Protein AF-0000000078568794 (afdb_homodimer)

Organism: NCBI:txid53326

InterPro domains:
  IPR009283 Apyrase [PF06079] (62-205)
  IPR009283 Apyrase [PTHR13023] (11-205)
  IPR036258 Apyrase superfamily [G3DSA:2.120.10.100] (25-208)
  IPR036258 Apyrase superfamily [SSF101887] (48-206)

Radius of gyration: 25.16 Å; Cα contacts (8 Å, |Δi|>4): 1116; chains: 2; bounding box: 59×83×69 Å

Secondary structure (DSSP, 8-state):
----------EEEEEE-B-----------SS----PPPP--B-EEE-TTS-EEEEEEEEEE-GGGGEETTEEEEEEEEEEEEE-TTSS-EEEEE-GGG-EEEEESEEETTB---B---EEETTEEEEEBTTT-EEEEEETTEEEEEEE-BSTTTT-SSB----EEEEETTEEEEE--SS-EE-TTS-EEE-GGGEEEEE-TT--EEEEE----TT--S--HHHHHHHTT-------/----------EEEEEE-B-----------SS----PPPP--B-EEE-TTS-EEEEEEEEEE-GGGGEETTEEEEEEEEEEEEE-TTSS-EEEEE-GGG-EEEEESEEETTB---B---EEETTEEEEEBTTT-EEEEEETTEEEEEEE-BSTTTT-SSB----EEEEETTEEEEE--SS-EE-TTS-EEE-GGGEEEEE-TT--EEEEE----TT--S--SHHHHHHTT-------

pLDDT: mean 72.93, std 26.64, range [18.77, 98.06]

Sequence (472 aa):
MIALRLYSTVIIVVGILCHTGYSAPAEKGKGKEKDKIIPRTIDKKVNIDGSKTYQLLAITDMDKSAKAGDKWRAVARPGELTIFPDGKRVEIKWEKYLDTNITSGFNYKGRGMELSDISEYDGRLLSPDDKTGMLYELRGEEAVPWIFLNSGPGNSTSGMKVEWLTIKDGFLYAGGHGCEYRNDKGDVVTEDPMWVKKISRKGVINLTIGQFIPGAACQTQASICEKFPMKTGMKFMIALRLYSTVIIVVGILCHTGYSAPAEKGKGKEKDKIIPRTIDKKVNIDGSKTYQLLAITDMDKSAKAGDKWRAVARPGELTIFPDGKRVEIKWEKYLDTNITSGFNYKGRGMELSDISEYDGRLLSPDDKTGMLYELRGEEAVPWIFLNSGPGNSTSGMKVEWLTIKDGFLYAGGHGCEYRNDKGDVVTEDPMWVKKISRKGVINLTIGQFIPGAACQTQASICEKFPMKTGMKF

Nearest PDB structures (foldseek):
  1s1d-assembly2_B  TM=9.513E-01  e=9.099E-18  Homo sapiens
  2h2u-assembly1_A  TM=9.518E-01  e=2.151E-17  Homo sapiens
  1s1d-assembly2_B  TM=9.511E-01  e=6.595E-18  Homo sapiens
  2h2u-assembly1_A  TM=9.516E-01  e=1.564E-17  Homo sapiens

Foldseek 3Di:
DPPPPPPQPKDKAKDFAQDQPPDDPPPDDPDPPPLDQDDRHWDWDQDPQRKIKTKMKIKIQRWLVQDDPLKGWIKMWIWMWIAGPVRPDIDIGIPVVPIAIAIDNDFDPNDWDRWQYWDQISSFIWTAIQWAQFIFTDDGNYTHTDDHACFAPRPDPGGHRWNDWDDDPQWIKTAAQLAFDADPVRDGPGGRRQWMWTAHPNGDTDIDRPPPPDPPHRPDPVVVCVVRVPPPPPPD/DPPPPPPQPKDKAKDFAQDQPPDDPPPDDPDPPPPDQDDRHWDWDQDPQRKIKTKMKIKIQRWLVQDDPLKGWIKMWIWMWIAGPVRPDIDIGTPVVPIAIAIDNDFDPNDWDRWQYWDQISSFIWTAIQWAQFIFTDDGNYTHTDDHACFAPRPDPGGHRWNDWDDDPQWIKTAAQLAFDADPVRDGPGGRRQWMWTAHPNGDTDIDRPPPPDPCGRPPPVVVCVVRVPPPPPPD

Solvent-accessible surface area (backbone atoms only — not comparable to full-atom values): 25551 Å² total; per-residue (Å²): 134,83,78,78,71,79,70,76,72,60,47,73,32,74,25,72,43,36,71,48,75,81,65,66,86,67,83,70,70,92,62,84,68,74,88,64,72,44,69,78,40,76,44,72,45,77,43,95,85,56,23,36,36,31,39,32,35,30,35,26,16,40,53,87,68,8,62,52,90,64,29,12,29,25,46,32,32,42,30,35,37,34,41,35,73,86,70,78,49,76,48,76,49,72,40,77,88,53,59,37,62,29,34,35,39,53,25,32,53,85,34,22,40,26,35,40,35,60,44,72,54,60,54,34,45,34,31,31,18,36,53,47,9,35,32,21,36,59,54,86,53,33,35,25,49,62,47,50,40,40,19,39,96,50,79,30,72,45,30,20,49,33,49,42,72,48,70,56,96,82,26,41,34,40,26,32,71,47,43,66,39,57,46,96,87,63,48,78,72,45,59,37,33,26,33,29,39,41,28,41,90,84,62,45,74,41,84,41,74,51,73,59,57,89,84,58,56,75,66,54,82,64,48,56,36,65,80,46,65,47,84,55,79,71,72,125,135,84,77,78,73,80,70,76,72,63,46,73,31,74,25,74,44,35,70,48,76,80,66,66,86,66,84,69,70,92,64,83,70,74,89,63,73,43,70,81,40,76,44,70,44,78,44,96,85,56,24,37,36,30,38,30,32,31,34,26,16,41,55,85,68,7,62,53,88,63,29,13,28,24,45,32,35,40,30,34,38,34,43,35,73,84,70,78,50,74,46,76,48,72,39,76,90,53,61,38,61,28,34,34,38,52,24,32,54,85,33,22,39,26,32,41,33,61,45,69,53,62,55,33,44,33,31,31,19,34,54,46,11,34,32,20,37,58,52,85,52,34,36,25,49,64,47,52,39,40,20,37,95,50,79,29,70,45,31,21,49,33,48,42,70,48,68,55,97,81,24,40,34,38,28,32,71,47,42,66,40,58,47,98,87,64,47,77,74,44,60,37,34,27,33,29,39,42,27,42,92,84,62,46,73,41,84,41,74,51,74,61,58,88,85,60,55,78,65,60,78,65,47,54,37,66,78,46,67,45,83,55,78,72,73,127

Structure (mmCIF, N/CA/C/O backbone):
data_AF-0000000078568794-model_v1
#
loop_
_entity.id
_entity.type
_entity.pdbx_description
1 polymer Apyrase
#
loop_
_atom_site.group_PDB
_atom_site.id
_atom_site.type_symbol
_atom_site.label_atom_id
_atom_site.label_alt_id
_atom_site.label_comp_id
_atom_site.label_asym_id
_atom_site.label_entity_id
_atom_site.label_seq_id
_atom_site.pdbx_PDB_ins_code
_atom_site.Cartn_x
_atom_site.Cartn_y
_atom_site.Cartn_z
_atom_site.occupancy
_atom_site.B_iso_or_equiv
_atom_site.auth_seq_id
_atom_site.auth_comp_id
_atom_site.auth_asym_id
_atom_site.auth_atom_id
_atom_site.pdbx_PDB_model_num
ATOM 1 N N . MET A 1 1 ? 20.078 7.211 41.719 1 20.97 1 MET A N 1
ATOM 2 C CA . MET A 1 1 ? 20.094 6.438 40.5 1 20.97 1 MET A CA 1
ATOM 3 C C . MET A 1 1 ? 19.078 6.984 39.5 1 20.97 1 MET A C 1
ATOM 5 O O . MET A 1 1 ? 17.875 6.992 39.781 1 20.97 1 MET A O 1
ATOM 9 N N . ILE A 1 2 ? 19.312 8.102 38.75 1 22.95 2 ILE A N 1
ATOM 10 C CA . ILE A 1 2 ? 18.453 8.938 37.938 1 22.95 2 ILE A CA 1
ATOM 11 C C . ILE A 1 2 ? 18 8.141 36.688 1 22.95 2 ILE A C 1
ATOM 13 O O . ILE A 1 2 ? 18.828 7.691 35.906 1 22.95 2 ILE A O 1
ATOM 17 N N . ALA A 1 3 ? 16.938 7.324 36.812 1 22.44 3 ALA A N 1
ATOM 18 C CA . ALA A 1 3 ? 16.359 6.516 35.75 1 22.44 3 ALA A CA 1
ATOM 19 C C . ALA A 1 3 ? 16.125 7.359 34.5 1 22.44 3 ALA A C 1
ATOM 21 O O . ALA A 1 3 ? 15.398 8.359 34.531 1 22.44 3 ALA A O 1
ATOM 22 N N . LEU A 1 4 ? 17.047 7.543 33.656 1 22.31 4 LEU A N 1
ATOM 23 C CA . LEU A 1 4 ? 16.984 8.172 32.344 1 22.31 4 LEU A CA 1
ATOM 24 C C . LEU A 1 4 ? 15.812 7.613 31.547 1 22.31 4 LEU A C 1
ATOM 26 O O . LEU A 1 4 ? 15.789 6.422 31.219 1 22.31 4 LEU A O 1
ATOM 30 N N . ARG A 1 5 ? 14.578 8.039 31.812 1 24.09 5 ARG A N 1
ATOM 31 C CA . ARG A 1 5 ? 13.367 7.797 31.047 1 24.09 5 ARG A CA 1
ATOM 32 C C . ARG A 1 5 ? 13.609 8.008 29.562 1 24.09 5 ARG A C 1
ATOM 34 O O . ARG A 1 5 ? 14.109 9.055 29.141 1 24.09 5 ARG A O 1
ATOM 41 N N . LEU A 1 6 ? 14.016 7.074 28.859 1 27.11 6 LEU A N 1
ATOM 42 C CA . LEU A 1 6 ? 14.086 7.043 27.391 1 27.11 6 LEU A CA 1
ATOM 43 C C . LEU A 1 6 ? 12.883 7.734 26.781 1 27.11 6 LEU A C 1
ATOM 45 O O . LEU A 1 6 ? 11.742 7.32 27 1 27.11 6 LEU A O 1
ATOM 49 N N . TYR A 1 7 ? 12.781 9.016 26.734 1 26.94 7 TYR A N 1
ATOM 50 C CA . TYR A 1 7 ? 11.781 9.898 26.141 1 26.94 7 TYR A CA 1
ATOM 51 C C . TYR A 1 7 ? 11.547 9.531 24.672 1 26.94 7 TYR A C 1
ATOM 53 O O . TYR A 1 7 ? 12.484 9.492 23.875 1 26.94 7 TYR A O 1
ATOM 61 N N . SER A 1 8 ? 10.656 8.625 24.484 1 33.84 8 SER A N 1
ATOM 62 C CA . SER A 1 8 ? 10.156 8.43 23.125 1 33.84 8 SER A CA 1
ATOM 63 C C . SER A 1 8 ? 9.906 9.766 22.422 1 33.84 8 SER A C 1
ATOM 65 O O . SER A 1 8 ? 9.297 10.672 23.016 1 33.84 8 SER A O 1
ATOM 67 N N . THR A 1 9 ? 10.844 10.289 21.781 1 33.75 9 THR A N 1
ATOM 68 C CA . THR A 1 9 ? 10.766 11.539 21.031 1 33.75 9 THR A CA 1
ATOM 69 C C . THR A 1 9 ? 9.555 11.547 20.109 1 33.75 9 THR A C 1
ATOM 71 O O . THR A 1 9 ? 9.438 10.703 19.219 1 33.75 9 THR A O 1
ATOM 74 N N . VAL A 1 10 ? 8.375 11.852 20.672 1 39.84 10 VAL A N 1
ATOM 75 C CA . VAL A 1 10 ? 7.203 12.125 19.844 1 39.84 10 VAL A CA 1
ATOM 76 C C . VAL A 1 10 ? 7.473 13.328 18.953 1 39.84 10 VAL A C 1
ATOM 78 O O . VAL A 1 10 ? 7.875 14.391 19.422 1 39.84 10 VAL A O 1
ATOM 81 N N . ILE A 1 11 ? 7.621 13.102 17.688 1 42.53 11 ILE A N 1
ATOM 82 C CA . ILE A 1 11 ? 7.68 14.203 16.734 1 42.53 11 ILE A CA 1
ATOM 83 C C . ILE A 1 11 ? 6.266 14.672 16.391 1 42.53 11 ILE A C 1
ATOM 85 O O . ILE A 1 11 ? 5.363 13.852 16.219 1 42.53 11 ILE A O 1
ATOM 89 N N . ILE A 1 12 ? 6.016 15.93 16.609 1 40.12 12 ILE A N 1
ATOM 90 C CA . ILE A 1 12 ? 4.738 16.547 16.25 1 40.12 12 ILE A CA 1
ATOM 91 C C . ILE A 1 12 ? 4.879 17.281 14.93 1 40.12 12 ILE A C 1
ATOM 93 O O . ILE A 1 12 ? 5.82 18.062 14.742 1 40.12 12 ILE A O 1
ATOM 97 N N . VAL A 1 13 ? 4.145 16.859 14.031 1 46.62 13 VAL A N 1
ATOM 98 C CA . VAL A 1 13 ? 4.027 17.578 12.766 1 46.62 13 VAL A CA 1
ATOM 99 C C . VAL A 1 13 ? 2.764 18.438 12.773 1 46.62 13 VAL A C 1
ATOM 101 O O . VAL A 1 13 ? 1.689 17.969 13.156 1 46.62 13 VAL A O 1
ATOM 104 N N . VAL A 1 14 ? 2.957 19.641 12.609 1 42.91 14 VAL A N 1
ATOM 105 C CA . VAL A 1 14 ? 1.832 20.578 12.633 1 42.91 14 VAL A CA 1
ATOM 106 C C . VAL A 1 14 ? 1.507 21.016 11.203 1 42.91 14 VAL A C 1
ATOM 108 O O . VAL A 1 14 ? 2.412 21.312 10.414 1 42.91 14 VAL A O 1
ATOM 111 N N . GLY A 1 15 ? 0.215 20.797 10.812 1 37.62 15 GLY A N 1
ATOM 112 C CA . GLY A 1 15 ? -0.27 21.312 9.539 1 37.62 15 GLY A CA 1
ATOM 113 C C . GLY A 1 15 ? -1.361 22.359 9.703 1 37.62 15 GLY A C 1
ATOM 114 O O . GLY A 1 15 ? -2.146 22.297 10.648 1 37.62 15 GLY A O 1
ATOM 115 N N . ILE A 1 16 ? -1.329 23.391 8.961 1 35.94 16 ILE A N 1
ATOM 116 C CA . ILE A 1 16 ? -2.412 24.359 8.859 1 35.94 16 ILE A CA 1
ATOM 117 C C . ILE A 1 16 ? -3.557 23.766 8.031 1 35.94 16 ILE A C 1
ATOM 119 O O . ILE A 1 16 ? -3.34 23.266 6.93 1 35.94 16 ILE A O 1
ATOM 123 N N . LEU A 1 17 ? -4.688 23.516 8.742 1 33.91 17 LEU A N 1
ATOM 124 C CA . LEU A 1 17 ? -5.848 22.922 8.078 1 33.91 17 LEU A CA 1
ATOM 125 C C . LEU A 1 17 ? -6.559 23.969 7.219 1 33.91 17 LEU A C 1
ATOM 127 O O . LEU A 1 17 ? -6.723 25.125 7.637 1 33.91 17 LEU A O 1
ATOM 131 N N . CYS A 1 18 ? -6.703 23.641 6.004 1 32.19 18 CYS A N 1
ATOM 132 C CA . CYS A 1 18 ? -7.578 24.391 5.113 1 32.19 18 CYS A CA 1
ATOM 133 C C . CYS A 1 18 ? -8.953 23.734 5.02 1 32.19 18 CYS A C 1
ATOM 135 O O . CYS A 1 18 ? -9.07 22.516 5.117 1 32.19 18 CYS A O 1
ATOM 137 N N . HIS A 1 19 ? -9.977 24.172 5.602 1 27.8 19 HIS A N 1
ATOM 138 C CA . HIS A 1 19 ? -11.32 23.609 5.672 1 27.8 19 HIS A CA 1
ATOM 139 C C . HIS A 1 19 ? -11.742 23.016 4.328 1 27.8 19 HIS A C 1
ATOM 141 O O . HIS A 1 19 ? -11.773 23.719 3.318 1 27.8 19 HIS A O 1
ATOM 147 N N . THR A 1 20 ? -11.375 21.922 4.07 1 28.53 20 THR A N 1
ATOM 148 C CA . THR A 1 20 ? -12.102 21.344 2.938 1 28.53 20 THR A CA 1
ATOM 149 C C . THR A 1 20 ? -13.32 20.562 3.414 1 28.53 20 THR A C 1
ATOM 151 O O . THR A 1 20 ? -13.281 19.922 4.469 1 28.53 20 THR A O 1
ATOM 154 N N . GLY A 1 21 ? -14.547 21 3.18 1 24.69 21 GLY A N 1
ATOM 155 C CA . GLY A 1 21 ? -15.727 20.156 3.318 1 24.69 21 GLY A CA 1
ATOM 156 C C . GLY A 1 21 ? -15.508 18.75 2.807 1 24.69 21 GLY A C 1
ATOM 157 O O . GLY A 1 21 ? -14.906 18.547 1.749 1 24.69 21 GLY A O 1
ATOM 158 N N . TYR A 1 22 ? -15.461 17.844 3.727 1 25.66 22 TYR A N 1
ATOM 159 C CA . TYR A 1 22 ? -15.398 16.422 3.432 1 25.66 22 TYR A CA 1
ATOM 160 C C . TYR A 1 22 ? -16.484 16.016 2.447 1 25.66 22 TYR A C 1
ATOM 162 O O . TYR A 1 22 ? -17.656 15.914 2.82 1 25.66 22 TYR A O 1
ATOM 170 N N . SER A 1 23 ? -16.672 16.578 1.307 1 24.84 23 SER A N 1
ATOM 171 C CA . SER A 1 23 ? -17.719 16 0.481 1 24.84 23 SER A CA 1
ATOM 172 C C . SER A 1 23 ? -17.359 14.602 0.011 1 24.84 23 SER A C 1
ATOM 174 O O . SER A 1 23 ? -16.203 14.328 -0.307 1 24.84 23 SER A O 1
ATOM 176 N N . ALA A 1 24 ? -18.109 13.711 0.415 1 25.92 24 ALA A N 1
ATOM 177 C CA . ALA A 1 24 ? -18.078 12.367 -0.16 1 25.92 24 ALA A CA 1
ATOM 178 C C . ALA A 1 24 ? -17.844 12.422 -1.667 1 25.92 24 ALA A C 1
ATOM 180 O O . ALA A 1 24 ? -18.219 13.398 -2.324 1 25.92 24 ALA A O 1
ATOM 181 N N . PRO A 1 25 ? -17.062 11.508 -2.184 1 27.16 25 PRO A N 1
ATOM 182 C CA . PRO A 1 25 ? -17 11.508 -3.646 1 27.16 25 PRO A CA 1
ATOM 183 C C . PRO A 1 25 ? -18.375 11.539 -4.293 1 27.16 25 PRO A C 1
ATOM 185 O O . PRO A 1 25 ? -19.219 10.688 -4 1 27.16 25 PRO A O 1
ATOM 188 N N . ALA A 1 26 ? -18.953 12.688 -4.535 1 27.53 26 ALA A N 1
ATOM 189 C CA . ALA A 1 26 ? -20.234 12.781 -5.238 1 27.53 26 ALA A CA 1
ATOM 190 C C . ALA A 1 26 ? -20.203 11.961 -6.523 1 27.53 26 ALA A C 1
ATOM 192 O O . ALA A 1 26 ? -19.203 11.922 -7.227 1 27.53 26 ALA A O 1
ATOM 193 N N . GLU A 1 27 ? -21.016 10.914 -6.562 1 28.31 27 GLU A N 1
ATOM 194 C CA . GLU A 1 27 ? -21.344 10.32 -7.859 1 28.31 27 GLU A CA 1
ATOM 195 C C . GLU A 1 27 ? -21.531 11.391 -8.922 1 28.31 27 GLU A C 1
ATOM 197 O O . GLU A 1 27 ? -22.609 11.977 -9.039 1 28.31 27 GLU A O 1
ATOM 202 N N . LYS A 1 28 ? -20.672 12.367 -9.148 1 31.66 28 LYS A N 1
ATOM 203 C CA . LYS A 1 28 ? -21.141 13.367 -10.117 1 31.66 28 LYS A CA 1
ATOM 204 C C . LYS A 1 28 ? -21.484 12.711 -11.453 1 31.66 28 LYS A C 1
ATOM 206 O O . LYS A 1 28 ? -20.906 11.68 -11.812 1 31.66 28 LYS A O 1
ATOM 211 N N . GLY A 1 29 ? -22.641 13.148 -12.094 1 29.86 29 GLY A N 1
ATOM 212 C CA . GLY A 1 29 ? -23.172 12.977 -13.438 1 29.86 29 GLY A CA 1
ATOM 213 C C . GLY A 1 29 ? -22.094 12.945 -14.508 1 29.86 29 GLY A C 1
ATOM 214 O O . GLY A 1 29 ? -20.953 13.344 -14.266 1 29.86 29 GLY A O 1
ATOM 215 N N . LYS A 1 30 ? -22.375 12.469 -15.773 1 35.09 30 LYS A N 1
ATOM 216 C CA . LYS A 1 30 ? -21.703 12.297 -17.047 1 35.09 30 LYS A CA 1
ATOM 217 C C . LYS A 1 30 ? -20.891 13.531 -17.422 1 35.09 30 LYS A C 1
ATOM 219 O O . LYS A 1 30 ? -20.422 13.664 -18.547 1 35.09 30 LYS A O 1
ATOM 224 N N . GLY A 1 31 ? -21.156 14.727 -16.812 1 30.42 31 GLY A N 1
ATOM 225 C CA . GLY A 1 31 ? -20.469 15.852 -17.422 1 30.42 31 GLY A CA 1
ATOM 226 C C . GLY A 1 31 ? -18.969 15.828 -17.203 1 30.42 31 GLY A C 1
ATOM 227 O O . GLY A 1 31 ? -18.469 15.125 -16.312 1 30.42 31 GLY A O 1
ATOM 228 N N . LYS A 1 32 ? -18.094 16.391 -18.141 1 34.62 32 LYS A N 1
ATOM 229 C CA . LYS A 1 32 ? -16.656 16.672 -18.172 1 34.62 32 LYS A CA 1
ATOM 230 C C . LYS A 1 32 ? -16.156 17.188 -16.828 1 34.62 32 LYS A C 1
ATOM 232 O O . LYS A 1 32 ? -16.344 18.375 -16.516 1 34.62 32 LYS A O 1
ATOM 237 N N . GLU A 1 33 ? -16.594 16.75 -15.82 1 37.38 33 GLU A N 1
ATOM 238 C CA . GLU A 1 33 ? -16.094 17.297 -14.562 1 37.38 33 GLU A CA 1
ATOM 239 C C . GLU A 1 33 ? -14.625 17.688 -14.68 1 37.38 33 GLU A C 1
ATOM 241 O O . GLU A 1 33 ? -13.781 16.859 -15.031 1 37.38 33 GLU A O 1
ATOM 246 N N . LYS A 1 34 ? -14.297 18.812 -14.977 1 41.34 34 LYS A N 1
ATOM 247 C CA . LYS A 1 34 ? -13.008 19.5 -14.992 1 41.34 34 LYS A CA 1
ATOM 248 C C . LYS A 1 34 ? -12.109 19 -13.859 1 41.34 34 LYS A C 1
ATOM 250 O O . LYS A 1 34 ? -12.547 18.906 -12.711 1 41.34 34 LYS A O 1
ATOM 255 N N . ASP A 1 35 ? -11.258 18.047 -14.203 1 50.84 35 ASP A N 1
ATOM 256 C CA . ASP A 1 35 ? -10.016 17.562 -13.602 1 50.84 35 ASP A CA 1
ATOM 257 C C . ASP A 1 35 ? -9.336 18.672 -12.797 1 50.84 35 ASP A C 1
ATOM 259 O O . ASP A 1 35 ? -8.109 18.766 -12.781 1 50.84 35 ASP A O 1
ATOM 263 N N . LYS A 1 36 ? -10.156 19.641 -12.273 1 57.75 36 LYS A N 1
ATOM 264 C CA . LYS A 1 36 ? -9.398 20.688 -11.578 1 57.75 36 LYS A CA 1
ATOM 265 C C . LYS A 1 36 ? -9.109 20.281 -10.133 1 57.75 36 LYS A C 1
ATOM 267 O O . LYS A 1 36 ? -9.992 19.766 -9.438 1 57.75 36 LYS A O 1
ATOM 272 N N . ILE A 1 37 ? -7.938 20.328 -9.734 1 60.44 37 ILE A N 1
ATOM 273 C CA . ILE A 1 37 ? -7.484 20.125 -8.359 1 60.44 37 ILE A CA 1
ATOM 274 C C . ILE A 1 37 ? -8.227 21.094 -7.434 1 60.44 37 ILE A C 1
ATOM 276 O O . ILE A 1 37 ? -8.391 22.266 -7.758 1 60.44 37 ILE A O 1
ATOM 280 N N . ILE A 1 38 ? -8.914 20.562 -6.441 1 63.25 38 ILE A N 1
ATOM 281 C CA . ILE A 1 38 ? -9.492 21.406 -5.398 1 63.25 38 ILE A CA 1
ATOM 282 C C . ILE A 1 38 ? -8.383 22.172 -4.684 1 63.25 38 ILE A C 1
ATOM 284 O O . ILE A 1 38 ? -7.461 21.562 -4.125 1 63.25 38 ILE A O 1
ATOM 288 N N . PRO A 1 39 ? -8.469 23.422 -4.809 1 57.62 39 PRO A N 1
ATOM 289 C CA . PRO A 1 39 ? -7.387 24.188 -4.191 1 57.62 39 PRO A CA 1
ATOM 290 C C . PRO A 1 39 ? -7.398 24.109 -2.666 1 57.62 39 PRO A C 1
ATOM 292 O O . PRO A 1 39 ? -8.445 23.844 -2.066 1 57.62 39 PRO A O 1
ATOM 295 N N . ARG A 1 40 ? -6.281 24.281 -2.062 1 62.59 40 ARG A N 1
ATOM 296 C CA . ARG A 1 40 ? -6.137 24.422 -0.615 1 62.59 40 ARG A CA 1
ATOM 297 C C . ARG A 1 40 ? -6.816 25.688 -0.109 1 62.59 40 ARG A C 1
ATOM 299 O O . ARG A 1 40 ? -6.668 26.75 -0.705 1 62.59 40 ARG A O 1
ATOM 306 N N . THR A 1 41 ? -7.895 25.562 0.752 1 56.38 41 THR A N 1
ATOM 307 C CA . THR A 1 41 ? -8.453 26.766 1.359 1 56.38 41 THR A CA 1
ATOM 308 C C . THR A 1 41 ? -7.922 26.938 2.779 1 56.38 41 THR A C 1
ATOM 310 O O . THR A 1 41 ? -8.062 26.047 3.619 1 56.38 41 THR A O 1
ATOM 313 N N . ILE A 1 42 ? -7.066 28.031 2.893 1 60.31 42 ILE A N 1
ATOM 314 C CA . ILE A 1 42 ? -6.566 28.344 4.223 1 60.31 42 ILE A CA 1
ATOM 315 C C . ILE A 1 42 ? -7.668 29.016 5.039 1 60.31 42 ILE A C 1
ATOM 317 O O . ILE A 1 42 ? -8.242 30.016 4.609 1 60.31 42 ILE A O 1
ATOM 321 N N . ASP A 1 43 ? -8.055 28.328 6.102 1 61.53 43 ASP A N 1
ATOM 322 C CA . ASP A 1 43 ? -8.977 28.969 7.035 1 61.53 43 ASP A CA 1
ATOM 323 C C . ASP A 1 43 ? -8.258 30.031 7.863 1 61.53 43 ASP A C 1
ATOM 325 O O . ASP A 1 43 ? -7.406 29.703 8.695 1 61.53 43 ASP A O 1
ATOM 329 N N . LYS A 1 44 ? -8.516 31.328 7.449 1 75.62 44 LYS A N 1
ATOM 330 C CA . LYS A 1 44 ? -7.859 32.469 8.094 1 75.62 44 LYS A CA 1
ATOM 331 C C . LYS A 1 44 ? -8.883 33.5 8.555 1 75.62 44 LYS A C 1
ATOM 333 O O . LYS A 1 44 ? -9.852 33.781 7.844 1 75.62 44 LYS A O 1
ATOM 338 N N . LYS A 1 45 ? -8.75 33.906 9.844 1 84.94 45 LYS A N 1
ATOM 339 C CA . LYS A 1 45 ? -9.539 35 10.398 1 84.94 45 LYS A CA 1
ATOM 340 C C . LYS A 1 45 ? -8.656 36.219 10.711 1 84.94 45 LYS A C 1
ATOM 342 O O . LYS A 1 45 ? -7.555 36.062 11.234 1 84.94 45 LYS A O 1
ATOM 347 N N . VAL A 1 46 ? -9.133 37.375 10.266 1 90.25 46 VAL A N 1
ATOM 348 C CA . VAL A 1 46 ? -8.461 38.594 10.625 1 90.25 46 VAL A CA 1
ATOM 349 C C . VAL A 1 46 ? -9.141 39.219 11.844 1 90.25 46 VAL A C 1
ATOM 351 O O . VAL A 1 46 ? -10.336 39.5 11.82 1 90.25 46 VAL A O 1
ATOM 354 N N . ASN A 1 47 ? -8.32 39.438 12.789 1 93 47 ASN A N 1
ATOM 355 C CA . ASN A 1 47 ? -8.852 39.938 14.055 1 93 47 ASN A CA 1
ATOM 356 C C . ASN A 1 47 ? -8.883 41.469 14.07 1 93 47 ASN A C 1
ATOM 358 O O . ASN A 1 47 ? -8.273 42.094 13.219 1 93 47 ASN A O 1
ATOM 362 N N . ILE A 1 48 ? -9.578 42 15.055 1 93.19 48 ILE A N 1
ATOM 363 C CA . ILE A 1 48 ? -9.812 43.438 15.188 1 93.19 48 ILE A CA 1
ATOM 364 C C . ILE A 1 48 ? -8.469 44.156 15.328 1 93.19 48 ILE A C 1
ATOM 366 O O . ILE A 1 48 ? -8.289 45.25 14.789 1 93.19 48 ILE A O 1
ATOM 370 N N . ASP A 1 49 ? -7.539 43.5 15.977 1 93.25 49 ASP A N 1
ATOM 371 C CA . ASP A 1 49 ? -6.246 44.125 16.234 1 93.25 49 ASP A CA 1
ATOM 372 C C . ASP A 1 49 ? -5.305 43.969 15.047 1 93.25 49 ASP A C 1
ATOM 374 O O . ASP A 1 49 ? -4.129 44.312 15.117 1 93.25 49 ASP A O 1
ATOM 378 N N . GLY A 1 50 ? -5.805 43.344 14.031 1 93.19 50 GLY A N 1
ATOM 379 C CA . GLY A 1 50 ? -4.992 43.188 12.836 1 93.19 50 GLY A CA 1
ATOM 380 C C . GLY A 1 50 ? -4.293 41.812 12.789 1 93.19 50 GLY A C 1
ATOM 381 O O . GLY A 1 50 ? -3.688 41.469 11.781 1 93.19 50 GLY A O 1
ATOM 382 N N . SER A 1 51 ? -4.316 41.125 13.891 1 91.25 51 SER A N 1
ATOM 383 C CA . SER A 1 51 ? -3.707 39.812 13.891 1 91.25 51 SER A CA 1
ATOM 384 C C . SER A 1 51 ? -4.504 38.812 13.031 1 91.25 51 SER A C 1
ATOM 386 O O . SER A 1 51 ? -5.68 39.062 12.742 1 91.25 51 SER A O 1
ATOM 388 N N . LYS A 1 52 ? -3.777 37.781 12.516 1 87.81 52 LYS A N 1
ATOM 389 C CA . LYS A 1 52 ? -4.387 36.719 11.711 1 87.81 52 LYS A CA 1
ATOM 390 C C . LYS A 1 52 ? -4.375 35.406 12.453 1 87.81 52 LYS A C 1
ATOM 392 O O . LYS A 1 52 ? -3.359 35 13.031 1 87.81 52 LYS A O 1
ATOM 397 N N . THR A 1 53 ? -5.562 34.781 12.43 1 87.19 53 THR A N 1
ATOM 398 C CA . THR A 1 53 ? -5.672 33.469 13.086 1 87.19 53 THR A CA 1
ATOM 399 C C . THR A 1 53 ? -5.914 32.375 12.055 1 87.19 53 THR A C 1
ATOM 401 O O . THR A 1 53 ? -6.773 32.5 11.188 1 87.19 53 THR A O 1
ATOM 404 N N . TYR A 1 54 ? -5.055 31.281 12.203 1 81 54 TYR A N 1
ATOM 405 C CA . TYR A 1 54 ? -5.145 30.109 11.336 1 81 54 TYR A CA 1
ATOM 406 C C . TYR A 1 54 ? -5.516 28.875 12.141 1 81 54 TYR A C 1
ATOM 408 O O . TYR A 1 54 ? -5.145 28.734 13.305 1 81 54 TYR A O 1
ATOM 416 N N . GLN A 1 55 ? -6.227 28 11.422 1 80.31 55 GLN A N 1
ATOM 417 C CA . GLN A 1 55 ? -6.465 26.703 12.023 1 80.31 55 GLN A CA 1
ATOM 418 C C . GLN A 1 55 ? -5.27 25.766 11.82 1 80.31 55 GLN A C 1
ATOM 420 O O . GLN A 1 55 ? -4.672 25.75 10.742 1 80.31 55 GLN A O 1
ATOM 425 N N . LEU A 1 56 ? -4.926 25.094 12.977 1 81.12 56 LEU A N 1
ATOM 426 C CA . LEU A 1 56 ? -3.799 24.172 12.969 1 81.12 56 LEU A CA 1
ATOM 427 C C . LEU A 1 56 ? -4.25 22.766 13.328 1 81.12 56 LEU A C 1
ATOM 429 O O . LEU A 1 56 ? -5.254 22.578 14.023 1 81.12 56 LEU A O 1
ATOM 433 N N . LEU A 1 57 ? -3.557 21.828 12.742 1 84.44 57 LEU A N 1
ATOM 434 C CA . LEU A 1 57 ? -3.67 20.438 13.164 1 84.44 57 LEU A CA 1
ATOM 435 C C . LEU A 1 57 ? -2.291 19.828 13.367 1 84.44 57 LEU A C 1
ATOM 437 O O . LEU A 1 57 ? -1.431 19.906 12.492 1 84.44 57 LEU A O 1
ATOM 441 N N . ALA A 1 58 ? -2.098 19.312 14.555 1 86.56 58 ALA A N 1
ATOM 442 C CA . ALA A 1 58 ? -0.868 18.578 14.844 1 86.56 58 ALA A CA 1
ATOM 443 C C . ALA A 1 58 ? -1.115 17.078 14.836 1 86.56 58 ALA A C 1
ATOM 445 O O . ALA A 1 58 ? -2.158 16.609 15.305 1 86.56 58 ALA A O 1
ATOM 446 N N . ILE A 1 59 ? -0.209 16.344 14.266 1 88.94 59 ILE A N 1
ATOM 447 C CA . ILE A 1 59 ? -0.256 14.891 14.305 1 88.94 59 ILE A CA 1
ATOM 448 C C . ILE A 1 59 ? 1.043 14.344 14.891 1 88.94 59 ILE A C 1
ATOM 450 O O . ILE A 1 59 ? 2.088 14.992 14.812 1 88.94 59 ILE A O 1
ATOM 454 N N . THR A 1 60 ? 0.967 13.125 15.453 1 85.62 60 THR A N 1
ATOM 455 C CA . THR A 1 60 ? 2.125 12.609 16.172 1 85.62 60 THR A CA 1
ATOM 456 C C . THR A 1 60 ? 2.768 11.453 15.406 1 85.62 60 THR A C 1
ATOM 458 O O . THR A 1 60 ? 2.086 10.734 14.672 1 85.62 60 THR A O 1
ATOM 461 N N . ASP A 1 61 ? 4 11.305 15.516 1 85.38 61 ASP A N 1
ATOM 462 C CA . ASP A 1 61 ? 4.793 10.094 15.352 1 85.38 61 ASP A CA 1
ATOM 463 C C . ASP A 1 61 ? 5.234 9.539 16.703 1 85.38 61 ASP A C 1
ATOM 465 O O . ASP A 1 61 ? 6.102 10.109 17.359 1 85.38 61 ASP A O 1
ATOM 469 N N . MET A 1 62 ? 4.645 8.43 17.016 1 87.88 62 MET A N 1
ATOM 470 C CA . MET A 1 62 ? 4.914 7.902 18.344 1 87.88 62 MET A CA 1
ATOM 471 C C . MET A 1 62 ? 5.914 6.754 18.297 1 87.88 62 MET A C 1
ATOM 473 O O . MET A 1 62 ? 6.094 6.027 19.266 1 87.88 62 MET A O 1
ATOM 477 N N . ASP A 1 63 ? 6.48 6.598 17.203 1 90.38 63 ASP A N 1
ATOM 478 C CA . ASP A 1 63 ? 7.453 5.523 17.016 1 90.38 63 ASP A CA 1
ATOM 479 C C . ASP A 1 63 ? 6.906 4.191 17.531 1 90.38 63 ASP A C 1
ATOM 481 O O . ASP A 1 63 ? 5.82 3.766 17.125 1 90.38 63 ASP A O 1
ATOM 485 N N . LYS A 1 64 ? 7.566 3.5 18.422 1 86.44 64 LYS A N 1
ATOM 486 C CA . LYS A 1 64 ? 7.195 2.17 18.891 1 86.44 64 LYS A CA 1
ATOM 487 C C . LYS A 1 64 ? 5.965 2.23 19.797 1 86.44 64 LYS A C 1
ATOM 489 O O . LYS A 1 64 ? 5.289 1.221 20 1 86.44 64 LYS A O 1
ATOM 494 N N . SER A 1 65 ? 5.629 3.391 20.25 1 87.81 65 SER A N 1
ATOM 495 C CA . SER A 1 65 ? 4.48 3.539 21.141 1 87.81 65 SER A CA 1
ATOM 496 C C . SER A 1 65 ? 3.182 3.672 20.359 1 87.81 65 SER A C 1
ATOM 498 O O . SER A 1 65 ? 2.104 3.775 20.953 1 87.81 65 SER A O 1
ATOM 500 N N . ALA A 1 66 ? 3.291 3.58 19.109 1 92.25 66 ALA A N 1
ATOM 501 C CA . ALA A 1 66 ? 2.115 3.742 18.25 1 92.25 66 ALA A CA 1
ATOM 502 C C . ALA A 1 66 ? 1.213 2.514 18.328 1 92.25 66 ALA A C 1
ATOM 504 O O . ALA A 1 66 ? 0.043 2.574 17.938 1 92.25 66 ALA A O 1
ATOM 505 N N . LYS A 1 67 ? 1.68 1.411 18.75 1 93.62 67 LYS A N 1
ATOM 506 C CA . LYS A 1 67 ? 0.891 0.182 18.766 1 93.62 67 LYS A CA 1
ATOM 507 C C . LYS A 1 67 ? -0.294 0.296 19.719 1 93.62 67 LYS A C 1
ATOM 509 O O . LYS A 1 67 ? -0.15 0.785 20.844 1 93.62 67 LYS A O 1
ATOM 514 N N . ALA A 1 68 ? -1.456 -0.079 19.234 1 93.88 68 ALA A N 1
ATOM 515 C CA . ALA A 1 68 ? -2.707 -0.073 19.984 1 93.88 68 ALA A CA 1
ATOM 516 C C . ALA A 1 68 ? -3.518 -1.337 19.703 1 93.88 68 ALA A C 1
ATOM 518 O O . ALA A 1 68 ? -4.453 -1.319 18.906 1 93.88 68 ALA A O 1
ATOM 519 N N . GLY A 1 69 ? -3.252 -2.459 20.453 1 93.38 69 GLY A N 1
ATOM 520 C CA . GLY A 1 69 ? -3.896 -3.729 20.156 1 93.38 69 GLY A CA 1
ATOM 521 C C . GLY A 1 69 ? -3.443 -4.332 18.844 1 93.38 69 GLY A C 1
ATOM 522 O O . GLY A 1 69 ? -2.25 -4.559 18.625 1 93.38 69 GLY A O 1
ATOM 523 N N . ASP A 1 70 ? -4.402 -4.512 18 1 92 70 ASP A N 1
ATOM 524 C CA . ASP A 1 70 ? -4.094 -5.078 16.688 1 92 70 ASP A CA 1
ATOM 525 C C . ASP A 1 70 ? -3.93 -3.98 15.641 1 92 70 ASP A C 1
ATOM 527 O O . ASP A 1 70 ? -3.764 -4.27 14.453 1 92 70 ASP A O 1
ATOM 531 N N . LYS A 1 71 ? -3.947 -2.797 16.203 1 97 71 LYS A N 1
ATOM 532 C CA . LYS A 1 71 ? -3.789 -1.638 15.328 1 97 71 LYS A CA 1
ATOM 533 C C . LYS A 1 71 ? -2.652 -0.739 15.805 1 97 71 LYS A C 1
ATOM 535 O O . LYS A 1 71 ? -1.911 -1.103 16.719 1 97 71 LYS A O 1
ATOM 540 N N . TRP A 1 72 ? -2.445 0.292 15.109 1 97.44 72 TRP A N 1
ATOM 541 C CA . TRP A 1 72 ? -1.522 1.375 15.43 1 97.44 72 TRP A CA 1
ATOM 542 C C . TRP A 1 72 ? -2.232 2.725 15.398 1 97.44 72 TRP A C 1
ATOM 544 O O . TRP A 1 72 ? -3.219 2.895 14.672 1 97.44 72 TRP A O 1
ATOM 554 N N . ARG A 1 73 ? -1.682 3.602 16.172 1 96.75 73 ARG A N 1
ATOM 555 C CA . ARG A 1 73 ? -2.404 4.867 16.25 1 96.75 73 ARG A CA 1
ATOM 556 C C . ARG A 1 73 ? -1.44 6.051 16.219 1 96.75 73 ARG A C 1
ATOM 558 O O . ARG A 1 73 ? -0.289 5.93 16.641 1 96.75 73 ARG A O 1
ATOM 565 N N . ALA A 1 74 ? -1.892 7.156 15.719 1 94.62 74 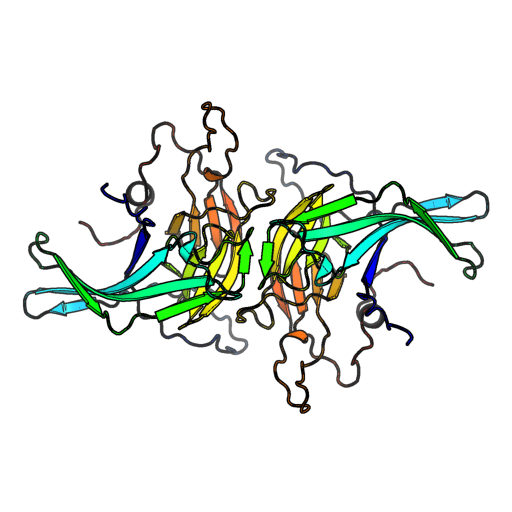ALA A N 1
ATOM 566 C CA . ALA A 1 74 ? -1.365 8.508 15.891 1 94.62 74 ALA A CA 1
ATOM 567 C C . ALA A 1 74 ? -2.387 9.414 16.578 1 94.62 74 ALA A C 1
ATOM 569 O O . ALA A 1 74 ? -3.586 9.125 16.562 1 94.62 74 ALA A O 1
ATOM 570 N N . VAL A 1 75 ? -1.897 10.438 17.172 1 93.31 75 VAL A N 1
ATOM 571 C CA . VAL A 1 75 ? -2.789 11.383 17.844 1 93.31 75 VAL A CA 1
ATOM 572 C C . VAL A 1 75 ? -2.777 12.719 17.094 1 93.31 75 VAL A C 1
ATOM 574 O O . VAL A 1 75 ? -1.713 13.219 16.734 1 93.31 75 VAL A O 1
ATOM 577 N N . ALA A 1 76 ? -3.971 13.164 16.844 1 89.12 76 ALA A N 1
ATOM 578 C CA . ALA A 1 76 ? -4.121 14.484 16.25 1 89.12 76 ALA A CA 1
ATOM 579 C C . ALA A 1 76 ? -4.723 15.477 17.25 1 89.12 76 ALA A C 1
ATOM 581 O O . ALA A 1 76 ? -5.621 15.125 18.016 1 89.12 76 ALA A O 1
ATOM 582 N N . ARG A 1 77 ? -4.238 16.703 17.234 1 87.69 77 ARG A N 1
ATOM 583 C CA . ARG A 1 77 ? -4.734 17.781 18.078 1 87.69 77 ARG A CA 1
ATOM 584 C C . ARG A 1 77 ? -4.949 19.047 17.281 1 87.69 77 ARG A C 1
ATOM 586 O O . ARG A 1 77 ? -4.012 19.578 16.688 1 87.69 77 ARG A O 1
ATOM 593 N N . PRO A 1 78 ? -6.156 19.469 17.281 1 86.75 78 PRO A N 1
ATOM 594 C CA . PRO A 1 78 ? -6.379 20.766 16.641 1 86.75 78 PRO A CA 1
ATOM 595 C C . PRO A 1 78 ? -5.953 21.938 17.516 1 86.75 78 PRO A C 1
ATOM 597 O O . PRO A 1 78 ? -5.797 21.797 18.719 1 86.75 78 PRO A O 1
ATOM 600 N N . GLY A 1 79 ? -5.672 23.016 16.797 1 86.94 79 GLY A N 1
ATOM 601 C CA . GLY A 1 79 ? -5.348 24.266 17.453 1 86.94 79 GLY A CA 1
ATOM 602 C C . GLY A 1 79 ? -5.492 25.469 16.547 1 86.94 79 GLY A C 1
ATOM 603 O O . GLY A 1 79 ? -6.035 25.375 15.453 1 86.94 79 GLY A O 1
ATOM 604 N N . GLU A 1 80 ? -5.113 26.594 17.141 1 85.94 80 GLU A N 1
ATOM 605 C CA . GLU A 1 80 ? -5.129 27.844 16.406 1 85.94 80 GLU A CA 1
ATOM 606 C C . GLU A 1 80 ? -3.789 28.578 16.531 1 85.94 80 GLU A C 1
ATOM 608 O O . GLU A 1 80 ? -3.176 28.578 17.594 1 85.94 80 GLU A O 1
ATOM 613 N N . LEU A 1 81 ? -3.381 28.984 15.391 1 83.88 81 LEU A N 1
ATOM 614 C CA . LEU A 1 81 ? -2.182 29.812 15.312 1 83.88 81 LEU A CA 1
ATOM 615 C C . LEU A 1 81 ? -2.539 31.266 15.023 1 83.88 81 LEU A C 1
ATOM 617 O O . LEU A 1 81 ? -3.221 31.547 14.031 1 83.88 81 LEU A O 1
ATOM 621 N N . THR A 1 82 ? -2.164 32.156 15.922 1 87.5 82 THR A N 1
ATOM 622 C CA . THR A 1 82 ? -2.377 33.594 15.711 1 87.5 82 THR A CA 1
ATOM 623 C C . THR A 1 82 ? -1.052 34.312 15.461 1 87.5 82 THR A C 1
ATOM 625 O O . THR A 1 82 ? -0.119 34.188 16.266 1 87.5 82 THR A O 1
ATOM 628 N N . ILE A 1 83 ? -0.992 34.938 14.32 1 85.44 83 ILE A N 1
ATOM 629 C CA . ILE A 1 83 ? 0.172 35.75 13.961 1 85.44 83 ILE A CA 1
ATOM 630 C C . ILE A 1 83 ? -0.167 37.25 14.094 1 85.44 83 ILE A C 1
ATOM 632 O O . ILE A 1 83 ? -1.124 37.719 13.477 1 85.44 83 ILE A O 1
ATOM 636 N N . PHE A 1 84 ? 0.546 37.969 14.828 1 88.38 84 PHE A N 1
ATOM 637 C CA . PHE A 1 84 ? 0.257 39.375 15.078 1 88.38 84 PHE A CA 1
ATOM 638 C C . PHE A 1 84 ? 0.876 40.25 14 1 88.38 84 PHE A C 1
ATOM 640 O O . PHE A 1 84 ? 1.814 39.844 13.312 1 88.38 84 PHE A O 1
ATOM 647 N N . PRO A 1 85 ? 0.375 41.406 13.875 1 88.94 85 PRO A N 1
ATOM 648 C CA . PRO A 1 85 ? 0.752 42.281 12.742 1 88.94 85 PRO A CA 1
ATOM 649 C C . PRO A 1 85 ? 2.234 42.625 12.75 1 88.94 85 PRO A C 1
ATOM 651 O O . PRO A 1 85 ? 2.82 42.875 11.688 1 88.94 85 PRO A O 1
ATOM 654 N N . ASP A 1 86 ? 2.887 42.719 13.883 1 86.44 86 ASP A N 1
ATOM 655 C CA . ASP A 1 86 ? 4.289 43.125 13.945 1 86.44 86 ASP A CA 1
ATOM 656 C C . ASP A 1 86 ? 5.211 42 13.492 1 86.44 86 ASP A C 1
ATOM 658 O O . ASP A 1 86 ? 6.41 42.219 13.305 1 86.44 86 ASP A O 1
ATOM 662 N N . GLY A 1 87 ? 4.578 40.812 13.305 1 81.44 87 GLY A N 1
ATOM 663 C CA . GLY A 1 87 ? 5.324 39.656 12.836 1 81.44 87 GLY A CA 1
ATOM 664 C C . GLY A 1 87 ? 6.293 39.094 13.867 1 81.44 87 GLY A C 1
ATOM 665 O O . GLY A 1 87 ? 7.082 38.219 13.57 1 81.44 87 GLY A O 1
ATOM 666 N N . LYS A 1 88 ? 6.312 39.625 15.031 1 83.69 88 LYS A N 1
ATOM 667 C CA . LYS A 1 88 ? 7.293 39.25 16.047 1 83.69 88 LYS A CA 1
ATOM 668 C C . LYS A 1 88 ? 6.66 38.344 17.109 1 83.69 88 LYS A C 1
ATOM 670 O O . LYS A 1 88 ? 7.371 37.719 17.906 1 83.69 88 LYS A O 1
ATOM 675 N N . ARG A 1 89 ? 5.375 38.5 17.141 1 87.19 89 ARG A N 1
ATOM 676 C CA . ARG A 1 89 ? 4.672 37.719 18.156 1 87.19 89 ARG A CA 1
ATOM 677 C C . ARG A 1 89 ? 3.738 36.688 17.531 1 87.19 89 ARG A C 1
ATOM 679 O O . ARG A 1 89 ? 3.018 37 16.578 1 87.19 89 ARG A O 1
ATOM 686 N N . VAL A 1 90 ? 3.916 35.469 17.969 1 87.62 90 VAL A N 1
ATOM 687 C CA . VAL A 1 90 ? 3.016 34.375 17.547 1 87.62 90 VAL A CA 1
ATOM 688 C C . VAL A 1 90 ? 2.438 33.688 18.781 1 87.62 90 VAL A C 1
ATOM 690 O O . VAL A 1 90 ? 3.102 33.594 19.812 1 87.62 90 VAL A O 1
ATOM 693 N N . GLU A 1 91 ? 1.088 33.344 18.672 1 89.75 91 GLU A N 1
ATOM 694 C CA . GLU A 1 91 ? 0.416 32.594 19.734 1 89.75 91 GLU A CA 1
ATOM 695 C C . GLU A 1 91 ? -0.232 31.312 19.188 1 89.75 91 GLU A C 1
ATOM 697 O O . GLU A 1 91 ? -0.826 31.328 18.109 1 89.75 91 GLU A O 1
ATOM 702 N N . ILE A 1 92 ? 0.034 30.234 19.859 1 87.44 92 ILE A N 1
ATOM 703 C CA . ILE A 1 92 ? -0.622 28.984 19.516 1 87.44 92 ILE A CA 1
ATOM 704 C C . ILE A 1 92 ? -1.553 28.562 20.656 1 87.44 92 ILE A C 1
ATOM 706 O O . ILE A 1 92 ? -1.15 28.547 21.828 1 87.44 92 ILE A O 1
ATOM 710 N N . LYS A 1 93 ? -2.801 28.359 20.344 1 90.69 93 LYS A N 1
ATOM 711 C CA . LYS A 1 93 ? -3.779 27.797 21.266 1 90.69 93 LYS A CA 1
ATOM 712 C C . LYS A 1 93 ? -4.16 26.375 20.859 1 90.69 93 LYS A C 1
ATOM 714 O O . LYS A 1 93 ? -4.781 26.172 19.828 1 90.69 93 LYS A O 1
ATOM 719 N N . TRP A 1 94 ? -3.855 25.422 21.734 1 89.44 94 TRP A N 1
ATOM 720 C CA . TRP A 1 94 ? -4.191 24.031 21.453 1 89.44 94 TRP A CA 1
ATOM 721 C C . TRP A 1 94 ? -5.523 23.656 22.109 1 89.44 94 TRP A C 1
ATOM 723 O O . TRP A 1 94 ? -5.812 24.078 23.234 1 89.44 94 TRP A O 1
ATOM 733 N N . GLU A 1 95 ? -6.273 22.875 21.312 1 88.94 95 GLU A N 1
ATOM 734 C CA . GLU A 1 95 ? -7.496 22.312 21.875 1 88.94 95 GLU A CA 1
ATOM 735 C C . GLU A 1 95 ? -7.242 20.938 22.469 1 88.94 95 GLU A C 1
ATOM 737 O O . GLU A 1 95 ? -7.629 19.922 21.891 1 88.94 95 GLU A O 1
ATOM 742 N N . LYS A 1 96 ? -6.812 20.891 23.672 1 86.81 96 LYS A N 1
ATOM 743 C CA . LYS A 1 96 ? -6.301 19.672 24.297 1 86.81 96 LYS A CA 1
ATOM 744 C C . LYS A 1 96 ? -7.414 18.641 24.484 1 86.81 96 LYS A C 1
ATOM 746 O O . LYS A 1 96 ? -7.16 17.438 24.5 1 86.81 96 LYS A O 1
ATOM 751 N N . TYR A 1 97 ? -8.57 19.125 24.578 1 88.94 97 TYR A N 1
ATOM 752 C CA . TYR A 1 97 ? -9.672 18.219 24.859 1 88.94 97 TYR A CA 1
ATOM 753 C C . TYR A 1 97 ? -10.219 17.594 23.594 1 88.94 97 TYR A C 1
ATOM 755 O O . TYR A 1 97 ? -11.094 16.734 23.641 1 88.94 97 TYR A O 1
ATOM 763 N N . LEU A 1 98 ? -9.547 17.953 22.516 1 87.5 98 LEU A N 1
ATOM 764 C CA . LEU A 1 98 ? -10.047 17.469 21.234 1 87.5 98 LEU A CA 1
ATOM 765 C C . LEU A 1 98 ? -9.047 16.516 20.578 1 87.5 98 LEU A C 1
ATOM 767 O O . LEU A 1 98 ? -9.047 16.344 19.359 1 87.5 98 LEU A O 1
ATOM 771 N N . ASP A 1 99 ? -8.266 15.883 21.375 1 91.31 99 ASP A N 1
ATOM 772 C CA . ASP A 1 99 ? -7.352 14.875 20.844 1 91.31 99 ASP A CA 1
ATOM 773 C C . ASP A 1 99 ? -8.117 13.734 20.172 1 91.31 99 ASP A C 1
ATOM 775 O O . ASP A 1 99 ? -9.109 13.25 20.719 1 91.31 99 ASP A O 1
ATOM 779 N N . THR A 1 100 ? -7.684 13.422 19.016 1 92.69 100 THR A N 1
ATOM 780 C CA . THR A 1 100 ? -8.289 12.328 18.266 1 92.69 100 THR A CA 1
ATOM 781 C C . THR A 1 100 ? -7.254 11.25 17.953 1 92.69 100 THR A C 1
ATOM 783 O O . THR A 1 100 ? -6.156 11.555 17.469 1 92.69 100 THR A O 1
ATOM 786 N N . ASN A 1 101 ? -7.613 10.008 18.328 1 95 101 ASN A N 1
ATOM 787 C CA . ASN A 1 101 ? -6.801 8.875 17.891 1 95 101 ASN A CA 1
ATOM 788 C C . ASN A 1 101 ? -7.148 8.461 16.469 1 95 101 ASN A C 1
ATOM 790 O O . ASN A 1 101 ? -8.297 8.125 16.172 1 95 101 ASN A O 1
ATOM 794 N N . ILE A 1 102 ? -6.164 8.547 15.648 1 95.62 102 ILE A N 1
ATOM 795 C CA . ILE A 1 102 ? -6.312 8.062 14.281 1 95.62 102 ILE A CA 1
ATOM 796 C C . ILE A 1 102 ? -5.629 6.707 14.133 1 95.62 102 ILE A C 1
ATOM 798 O O . ILE A 1 102 ? -4.449 6.559 14.461 1 95.62 102 ILE A O 1
ATOM 802 N N . THR A 1 103 ? -6.391 5.664 13.586 1 97.44 103 THR A N 1
ATOM 803 C CA . THR A 1 103 ? -5.867 4.305 13.688 1 97.44 103 THR A CA 1
ATOM 804 C C . THR A 1 103 ? -5.836 3.639 12.312 1 97.44 103 THR A C 1
ATOM 806 O O . THR A 1 103 ? -6.574 4.031 11.406 1 97.44 103 THR A O 1
ATOM 809 N N . SER A 1 104 ? -4.926 2.701 12.148 1 97.88 104 SER A N 1
ATOM 810 C CA . SER A 1 104 ? -4.832 1.817 10.992 1 97.88 104 SER A CA 1
ATOM 811 C C . SER A 1 104 ? -4.348 0.428 11.398 1 97.88 104 SER A C 1
ATOM 813 O O . SER A 1 104 ? -3.576 0.285 12.352 1 97.88 104 SER A O 1
ATOM 815 N N . GLY A 1 105 ? -4.766 -0.554 10.688 1 97.44 105 GLY A N 1
ATOM 816 C CA . GLY A 1 105 ? -4.293 -1.909 10.922 1 97.44 105 GLY A CA 1
ATOM 817 C C . GLY A 1 105 ? -3.02 -2.234 10.156 1 97.44 105 GLY A C 1
ATOM 818 O O . GLY A 1 105 ? -2.418 -3.289 10.367 1 97.44 105 GLY A O 1
ATOM 819 N N . PHE A 1 106 ? -2.607 -1.393 9.273 1 98.06 106 PHE A N 1
ATOM 820 C CA . PHE A 1 106 ? -1.439 -1.654 8.445 1 98.06 106 PHE A CA 1
ATOM 821 C C . PHE A 1 106 ? -0.154 -1.407 9.227 1 98.06 106 PHE A C 1
ATOM 823 O O . PHE A 1 106 ? -0.058 -0.442 9.984 1 98.06 106 PHE A O 1
ATOM 830 N N . ASN A 1 107 ? 0.774 -2.266 9.062 1 96.88 107 ASN A N 1
ATOM 831 C CA . ASN A 1 107 ? 2.092 -2.062 9.656 1 96.88 107 ASN A CA 1
ATOM 832 C C . ASN A 1 107 ? 3.172 -2.832 8.898 1 96.88 107 ASN A C 1
ATOM 834 O O . ASN A 1 107 ? 2.863 -3.635 8.016 1 96.88 107 ASN A O 1
ATOM 838 N N . TYR A 1 108 ? 4.367 -2.484 9.109 1 97.56 108 TYR A N 1
ATOM 839 C CA . TYR A 1 108 ? 5.57 -3.127 8.586 1 97.56 108 TYR A CA 1
ATOM 840 C C . TYR A 1 108 ? 6.477 -3.588 9.719 1 97.56 108 TYR A C 1
ATOM 842 O O . TYR A 1 108 ? 7.016 -2.766 10.469 1 97.56 108 TYR A O 1
ATOM 850 N N . LYS A 1 109 ? 6.547 -4.859 9.852 1 95.69 109 LYS A N 1
ATOM 851 C CA . LYS A 1 109 ? 7.367 -5.48 10.891 1 95.69 109 LYS A CA 1
ATOM 852 C C . LYS A 1 109 ? 6.977 -4.969 12.281 1 95.69 109 LYS A C 1
ATOM 854 O O . LYS A 1 109 ? 7.848 -4.637 13.086 1 95.69 109 LYS A O 1
ATOM 859 N N . GLY A 1 110 ? 5.734 -4.734 12.391 1 94.19 110 GLY A N 1
ATOM 860 C CA . GLY A 1 110 ? 5.203 -4.426 13.703 1 94.19 110 GLY A CA 1
ATOM 861 C C . GLY A 1 110 ? 5.133 -2.938 13.984 1 94.19 110 GLY A C 1
ATOM 862 O O . GLY A 1 110 ? 4.777 -2.525 15.094 1 94.19 110 GLY A O 1
ATOM 863 N N . ARG A 1 111 ? 5.484 -2.137 13.031 1 96.38 111 ARG A N 1
ATOM 864 C CA . ARG A 1 111 ? 5.422 -0.691 13.227 1 96.38 111 ARG A CA 1
ATOM 865 C C . ARG A 1 111 ? 4.496 -0.039 12.203 1 96.38 111 ARG A C 1
ATOM 867 O O . ARG A 1 111 ? 4.48 -0.431 11.039 1 96.38 111 ARG A O 1
ATOM 874 N N . GLY A 1 112 ? 3.695 0.886 12.734 1 96.94 112 GLY A N 1
ATOM 875 C CA . GLY A 1 112 ? 2.752 1.596 11.891 1 96.94 112 GLY A CA 1
ATOM 876 C C . GLY A 1 112 ? 2.242 2.883 12.508 1 96.94 112 GLY A C 1
ATOM 877 O O . GLY A 1 112 ? 2.461 3.137 13.695 1 96.94 112 GLY A O 1
ATOM 878 N N . MET A 1 113 ? 1.696 3.658 11.648 1 97.44 113 MET A N 1
ATOM 879 C CA . MET A 1 113 ? 1.07 4.926 12.016 1 97.44 113 MET A CA 1
ATOM 880 C C . MET A 1 113 ? 2.096 5.887 12.609 1 97.44 113 MET A C 1
ATOM 882 O O . MET A 1 113 ? 1.805 6.598 13.57 1 97.44 113 MET A O 1
ATOM 886 N N . GLU A 1 114 ? 3.285 5.867 12.102 1 95.38 114 GLU A N 1
ATOM 887 C CA . GLU A 1 114 ? 4.293 6.887 12.391 1 95.38 114 GLU A CA 1
ATOM 888 C C . GLU A 1 114 ? 4.246 8.008 11.359 1 95.38 114 GLU A C 1
ATOM 890 O O . GLU A 1 114 ? 5.094 8.078 10.469 1 95.38 114 GLU A O 1
ATOM 895 N N . LEU A 1 115 ? 3.305 8.867 11.547 1 94.31 115 LEU A N 1
ATOM 896 C CA . LEU A 1 115 ? 2.988 9.883 10.555 1 94.31 115 LEU A CA 1
ATOM 897 C C . LEU A 1 115 ? 4 11.023 10.594 1 94.31 115 LEU A C 1
ATOM 899 O O . LEU A 1 115 ? 4.266 11.586 11.656 1 94.31 115 LEU A O 1
ATOM 903 N N . SER A 1 116 ? 4.551 11.352 9.445 1 90.56 116 SER A N 1
ATOM 904 C CA . SER A 1 116 ? 5.727 12.219 9.414 1 90.56 116 SER A CA 1
ATOM 905 C C . SER A 1 116 ? 5.383 13.609 8.891 1 90.56 116 SER A C 1
ATOM 907 O O . SER A 1 116 ? 6.168 14.547 9.039 1 90.56 116 SER A O 1
ATOM 909 N N . ASP A 1 117 ? 4.281 13.781 8.242 1 87.75 117 ASP A N 1
ATOM 910 C CA . ASP A 1 117 ? 3.834 15.062 7.703 1 87.75 117 ASP A CA 1
ATOM 911 C C . ASP A 1 117 ? 2.33 15.047 7.434 1 87.75 117 ASP A C 1
ATOM 913 O O . ASP A 1 117 ? 1.687 14 7.531 1 87.75 117 ASP A O 1
ATOM 917 N N . ILE A 1 118 ? 1.777 16.188 7.211 1 86.5 118 ILE A N 1
ATOM 918 C CA . ILE A 1 118 ? 0.366 16.328 6.867 1 86.5 118 ILE A CA 1
ATOM 919 C C . ILE A 1 118 ? 0.198 17.422 5.82 1 86.5 118 ILE A C 1
ATOM 921 O O . ILE A 1 118 ? 0.856 18.469 5.895 1 86.5 118 ILE A O 1
ATOM 925 N N . SER A 1 119 ? -0.592 17.141 4.801 1 83.75 119 SER A N 1
ATOM 926 C CA . SER A 1 119 ? -0.822 18.109 3.73 1 83.75 119 SER A CA 1
ATOM 927 C C . SER A 1 119 ? -2.24 18 3.182 1 83.75 119 SER A C 1
ATOM 929 O O . SER A 1 119 ? -2.771 16.891 3.035 1 83.75 119 SER A O 1
ATOM 931 N N . GLU A 1 120 ? -2.791 19.094 2.938 1 82.81 120 GLU A N 1
ATOM 932 C CA . GLU A 1 120 ? -4.047 19.125 2.195 1 82.81 120 GLU A CA 1
ATOM 933 C C . GLU A 1 120 ? -3.799 19.078 0.69 1 82.81 120 GLU A C 1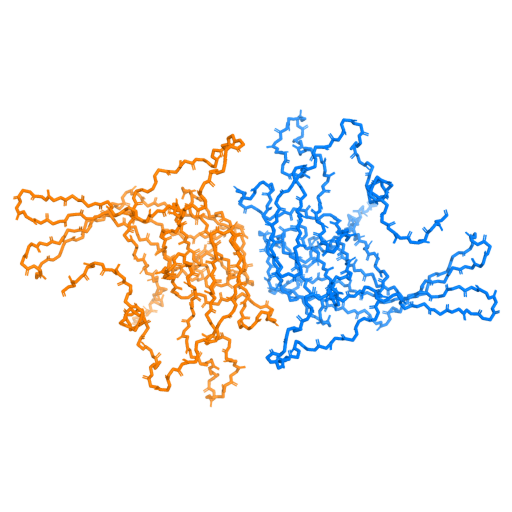
ATOM 935 O O . GLU A 1 120 ? -3.057 19.906 0.157 1 82.81 120 GLU A O 1
ATOM 940 N N . TYR A 1 121 ? -4.348 18.125 0.035 1 84.81 121 TYR A N 1
ATOM 941 C CA . TYR A 1 121 ? -4.195 17.969 -1.407 1 84.81 121 TYR A CA 1
ATOM 942 C C . TYR A 1 121 ? -5.496 17.484 -2.043 1 84.81 121 TYR A C 1
ATOM 944 O O . TYR A 1 121 ? -6.043 16.453 -1.65 1 84.81 121 TYR A O 1
ATOM 952 N N . ASP A 1 122 ? -5.98 18.266 -2.986 1 84.81 122 ASP A N 1
ATOM 953 C CA . ASP A 1 122 ? -7.195 17.938 -3.721 1 84.81 122 ASP A CA 1
ATOM 954 C C . ASP A 1 122 ? -8.367 17.719 -2.77 1 84.81 122 ASP A C 1
ATOM 956 O O . ASP A 1 122 ? -9.117 16.75 -2.904 1 84.81 122 ASP A O 1
ATOM 960 N N . GLY A 1 123 ? -8.414 18.562 -1.757 1 80.44 123 GLY A N 1
ATOM 961 C CA . GLY A 1 123 ? -9.508 18.547 -0.804 1 80.44 123 GLY A CA 1
ATOM 962 C C . GLY A 1 123 ? -9.383 17.438 0.228 1 80.44 123 GLY A C 1
ATOM 963 O O . GLY A 1 123 ? -10.305 17.188 1.003 1 80.44 123 GLY A O 1
ATOM 964 N N . ARG A 1 124 ? -8.258 16.766 0.245 1 87 124 ARG A N 1
ATOM 965 C CA . ARG A 1 124 ? -8.023 15.664 1.171 1 87 124 ARG A CA 1
ATOM 966 C C . ARG A 1 124 ? -6.883 15.992 2.129 1 87 124 ARG A C 1
ATOM 968 O O . ARG A 1 124 ? -5.918 16.656 1.749 1 87 124 ARG A O 1
ATOM 975 N N . LEU A 1 125 ? -7.098 15.539 3.334 1 88.31 125 LEU A N 1
ATOM 976 C CA . LEU A 1 125 ? -6 15.602 4.293 1 88.31 125 LEU A CA 1
ATOM 977 C C . LEU A 1 125 ? -5.156 14.328 4.234 1 88.31 125 LEU A C 1
ATOM 979 O O . LEU A 1 125 ? -5.625 13.25 4.609 1 88.31 125 LEU A O 1
ATOM 983 N N . LEU A 1 126 ? -3.912 14.531 3.752 1 92 126 LEU A N 1
ATOM 984 C CA . LEU A 1 126 ? -3.064 13.375 3.506 1 92 126 LEU A CA 1
ATOM 985 C C . LEU A 1 126 ? -1.874 13.359 4.461 1 92 126 LEU A C 1
ATOM 987 O O . LEU A 1 126 ? -1.306 14.406 4.766 1 92 126 LEU A O 1
ATOM 991 N N . SER A 1 127 ? -1.51 12.188 4.91 1 94.31 127 SER A N 1
ATOM 992 C CA . SER A 1 127 ? -0.34 12.008 5.762 1 94.31 127 SER A CA 1
ATOM 993 C C . SER A 1 127 ? 0.405 10.727 5.41 1 94.31 127 SER A C 1
ATOM 995 O O . SER A 1 127 ? -0.213 9.68 5.199 1 94.31 127 SER A O 1
ATOM 997 N N . PRO A 1 128 ? 1.711 10.805 5.336 1 95.88 128 PRO A N 1
ATOM 998 C CA . PRO A 1 128 ? 2.502 9.602 5.062 1 95.88 128 PRO A CA 1
ATOM 999 C C . PRO A 1 128 ? 2.932 8.875 6.34 1 95.88 128 PRO A C 1
ATOM 1001 O O . PRO A 1 128 ? 3.234 9.523 7.348 1 95.88 128 PRO A O 1
ATOM 1004 N N . ASP A 1 129 ? 2.904 7.582 6.293 1 97.19 129 ASP A N 1
ATOM 1005 C CA . ASP A 1 129 ? 3.492 6.723 7.316 1 97.19 129 ASP A CA 1
ATOM 1006 C C . ASP A 1 129 ? 4.922 6.328 6.949 1 97.19 129 ASP A C 1
ATOM 1008 O O . ASP A 1 129 ? 5.145 5.605 5.977 1 97.19 129 ASP A O 1
ATOM 1012 N N . ASP A 1 130 ? 5.879 6.75 7.711 1 93.62 130 ASP A N 1
ATOM 1013 C CA . ASP A 1 130 ? 7.273 6.617 7.301 1 93.62 130 ASP A CA 1
ATOM 1014 C C . ASP A 1 130 ? 7.785 5.203 7.559 1 93.62 130 ASP A C 1
ATOM 1016 O O . ASP A 1 130 ? 8.938 4.887 7.242 1 93.62 130 ASP A O 1
ATOM 1020 N N . LYS A 1 131 ? 6.934 4.316 8.008 1 96.12 131 LYS A N 1
ATOM 1021 C CA . LYS A 1 131 ? 7.32 2.922 8.195 1 96.12 131 LYS A CA 1
ATOM 1022 C C . LYS A 1 131 ? 6.738 2.035 7.098 1 96.12 131 LYS A C 1
ATOM 1024 O O . LYS A 1 131 ? 7.426 1.153 6.578 1 96.12 131 LYS A O 1
ATOM 1029 N N . THR A 1 132 ? 5.516 2.322 6.746 1 97.31 132 THR A N 1
ATOM 1030 C CA . THR A 1 132 ? 4.848 1.442 5.797 1 97.31 132 THR A CA 1
ATOM 1031 C C . THR A 1 132 ? 4.988 1.978 4.375 1 97.31 132 THR A C 1
ATOM 1033 O O . THR A 1 132 ? 4.836 1.23 3.404 1 97.31 132 THR A O 1
ATOM 1036 N N . GLY A 1 133 ? 5.246 3.256 4.266 1 97.31 133 GLY A N 1
ATOM 1037 C CA . GLY A 1 133 ? 5.219 3.842 2.936 1 97.31 133 GLY A CA 1
ATOM 1038 C C . GLY A 1 133 ? 3.816 4.137 2.441 1 97.31 133 GLY A C 1
ATOM 1039 O O . GLY A 1 133 ? 3.633 4.574 1.303 1 97.31 133 GLY A O 1
ATOM 1040 N N . MET A 1 134 ? 2.834 3.945 3.291 1 97.88 134 MET A N 1
ATOM 1041 C CA . MET A 1 134 ? 1.45 4.246 2.939 1 97.88 134 MET A CA 1
ATOM 1042 C C . MET A 1 134 ? 1.174 5.742 3.047 1 97.88 134 MET A C 1
ATOM 1044 O O . MET A 1 134 ? 1.599 6.391 4.008 1 97.88 134 MET A O 1
ATOM 1048 N N . LEU A 1 135 ? 0.515 6.246 2.043 1 97 135 LEU A N 1
ATOM 1049 C CA . LEU A 1 135 ? -0.093 7.566 2.148 1 97 135 LEU A CA 1
ATOM 1050 C C . LEU A 1 135 ? -1.568 7.457 2.518 1 97 135 LEU A C 1
ATOM 1052 O O . LEU A 1 135 ? -2.363 6.895 1.759 1 97 135 LEU A O 1
ATOM 1056 N N . TYR A 1 136 ? -1.918 8.047 3.678 1 97.5 136 TYR A N 1
ATOM 1057 C CA . TYR A 1 136 ? -3.275 7.93 4.199 1 97.5 136 TYR A CA 1
ATOM 1058 C C . TYR A 1 136 ? -4.059 9.219 3.971 1 97.5 136 TYR A C 1
ATOM 1060 O O . TYR A 1 136 ? -3.492 10.312 4.031 1 97.5 136 TYR A O 1
ATOM 1068 N N . GLU A 1 137 ? -5.281 9.031 3.709 1 94.38 137 GLU A N 1
ATOM 1069 C CA . GLU A 1 137 ? -6.25 10.102 3.926 1 94.38 137 GLU A CA 1
ATOM 1070 C C . GLU A 1 137 ? -6.836 10.031 5.332 1 94.38 137 GLU A C 1
ATOM 1072 O O . GLU A 1 137 ? -7.395 9.008 5.73 1 94.38 137 GLU A O 1
ATOM 1077 N N . LEU A 1 138 ? -6.652 11.117 6.047 1 92.31 138 LEU A N 1
ATOM 1078 C CA . LEU A 1 138 ? -7.172 11.148 7.406 1 92.31 138 LEU A CA 1
ATOM 1079 C C . LEU A 1 138 ? -8.633 11.586 7.422 1 92.31 138 LEU A C 1
ATOM 1081 O O . LEU A 1 138 ? -8.961 12.672 6.934 1 92.31 138 LEU A O 1
ATOM 1085 N N . ARG A 1 139 ? -9.477 10.695 7.949 1 91.06 139 ARG A N 1
ATOM 1086 C CA . ARG A 1 139 ? -10.906 10.93 8.062 1 91.06 139 ARG A CA 1
ATOM 1087 C C . ARG A 1 139 ? -11.406 10.625 9.469 1 91.06 139 ARG A C 1
ATOM 1089 O O . ARG A 1 139 ? -11.68 9.469 9.797 1 91.06 139 ARG A O 1
ATOM 1096 N N . GLY A 1 140 ? -11.5 11.68 10.234 1 90.31 140 GLY A N 1
ATOM 1097 C CA . GLY A 1 140 ? -11.883 11.438 11.609 1 90.31 140 GLY A CA 1
ATOM 1098 C C . GLY A 1 140 ? -10.883 10.586 12.375 1 90.31 140 GLY A C 1
ATOM 1099 O O . GLY A 1 140 ? -9.711 10.938 12.477 1 90.31 140 GLY A O 1
ATOM 1100 N N . GLU A 1 141 ? -11.398 9.43 12.781 1 94.25 141 GLU A N 1
ATOM 1101 C CA . GLU A 1 141 ? -10.57 8.562 13.609 1 94.25 141 GLU A CA 1
ATOM 1102 C C . GLU A 1 141 ? -9.906 7.469 12.773 1 94.25 141 GLU A C 1
ATOM 1104 O O . GLU A 1 141 ? -9.312 6.539 13.312 1 94.25 141 GLU A O 1
ATOM 1109 N N . GLU A 1 142 ? -10.031 7.664 11.477 1 94.94 142 GLU A N 1
ATOM 1110 C CA . GLU A 1 142 ? -9.531 6.59 10.625 1 94.94 142 GLU A CA 1
ATOM 1111 C C . GLU A 1 142 ? -8.477 7.105 9.648 1 94.94 142 GLU A C 1
ATOM 1113 O O . GLU A 1 142 ? -8.609 8.211 9.109 1 94.94 142 GLU A O 1
ATOM 1118 N N . ALA A 1 143 ? -7.52 6.312 9.516 1 97.31 143 ALA A N 1
ATOM 1119 C CA . ALA A 1 143 ? -6.582 6.508 8.414 1 97.31 143 ALA A CA 1
ATOM 1120 C C . ALA A 1 143 ? -6.941 5.625 7.223 1 97.31 143 ALA A C 1
ATOM 1122 O O . ALA A 1 143 ? -6.766 4.406 7.27 1 97.31 143 ALA A O 1
ATOM 1123 N N . VAL A 1 144 ? -7.453 6.238 6.207 1 96.81 144 VAL A N 1
ATOM 1124 C CA . VAL A 1 144 ? -7.828 5.516 4.996 1 96.81 144 VAL A CA 1
ATOM 1125 C C . VAL A 1 144 ? -6.633 5.453 4.047 1 96.81 144 VAL A C 1
ATOM 1127 O O . VAL A 1 144 ? -6.16 6.48 3.562 1 96.81 144 VAL A O 1
ATOM 1130 N N . PRO A 1 145 ? -6.141 4.211 3.781 1 97.56 145 PRO A N 1
ATOM 1131 C CA . PRO A 1 145 ? -5 4.125 2.869 1 97.56 145 PRO A CA 1
ATOM 1132 C C . PRO A 1 145 ? -5.355 4.512 1.437 1 97.56 145 PRO A C 1
ATOM 1134 O O . PRO A 1 145 ? -6.336 4.004 0.88 1 97.56 145 PRO A O 1
ATOM 1137 N N . TRP A 1 146 ? -4.504 5.375 0.849 1 94.88 146 TRP A N 1
ATOM 1138 C CA . TRP A 1 146 ? -4.773 5.84 -0.507 1 94.88 146 TRP A CA 1
ATOM 1139 C C . TRP A 1 146 ? -3.826 5.188 -1.507 1 94.88 146 TRP A C 1
ATOM 1141 O O . TRP A 1 146 ? -4.246 4.363 -2.322 1 94.88 146 TRP A O 1
ATOM 1151 N N . ILE A 1 147 ? -2.561 5.445 -1.351 1 94.31 147 ILE A N 1
ATOM 1152 C CA . ILE A 1 147 ? -1.575 4.828 -2.23 1 94.31 147 ILE A CA 1
ATOM 1153 C C . ILE A 1 147 ? -0.38 4.348 -1.41 1 94.31 147 ILE A C 1
ATOM 1155 O O . ILE A 1 147 ? -0.192 4.773 -0.268 1 94.31 147 ILE A O 1
ATOM 1159 N N . PHE A 1 148 ? 0.308 3.398 -1.984 1 96.25 148 PHE A N 1
ATOM 1160 C CA . PHE A 1 148 ? 1.562 2.887 -1.447 1 96.25 148 PHE A CA 1
ATOM 1161 C C . PHE A 1 148 ? 2.75 3.436 -2.229 1 96.25 148 PHE A C 1
ATOM 1163 O O . PHE A 1 148 ? 2.752 3.416 -3.461 1 96.25 148 PHE A O 1
ATOM 1170 N N . LEU A 1 149 ? 3.717 3.93 -1.531 1 95.19 149 LEU A N 1
ATOM 1171 C CA . LEU A 1 149 ? 4.957 4.402 -2.133 1 95.19 149 LEU A CA 1
ATOM 1172 C C . LEU A 1 149 ? 6.113 3.465 -1.799 1 95.19 149 LEU A C 1
ATOM 1174 O O . LEU A 1 149 ? 6.523 3.363 -0.64 1 95.19 149 LEU A O 1
ATOM 1178 N N . ASN A 1 150 ? 6.617 2.844 -2.768 1 95.06 150 ASN A N 1
ATOM 1179 C CA . ASN A 1 150 ? 7.758 1.949 -2.586 1 95.06 150 ASN A CA 1
ATOM 1180 C C . ASN A 1 150 ? 9.055 2.729 -2.371 1 95.06 150 ASN A C 1
ATOM 1182 O O . ASN A 1 150 ? 9.227 3.816 -2.922 1 95.06 150 ASN A O 1
ATOM 1186 N N . SER A 1 151 ? 9.953 2.174 -1.647 1 94.25 151 SER A N 1
ATOM 1187 C CA . SER A 1 151 ? 11.234 2.826 -1.42 1 94.25 151 SER A CA 1
ATOM 1188 C C . SER A 1 151 ? 12.086 2.83 -2.686 1 94.25 151 SER A C 1
ATOM 1190 O O . SER A 1 151 ? 12.016 1.899 -3.492 1 94.25 151 SER A O 1
ATOM 1192 N N . GLY A 1 152 ? 12.875 3.895 -2.859 1 90.06 152 GLY A N 1
ATOM 1193 C CA . GLY A 1 152 ? 13.805 3.973 -3.975 1 90.06 152 GLY A CA 1
ATOM 1194 C C . GLY A 1 152 ? 13.117 4.027 -5.324 1 90.06 152 GLY A C 1
ATOM 1195 O O . GLY A 1 152 ? 12.125 4.734 -5.488 1 90.06 152 GLY A O 1
ATOM 1196 N N . PRO A 1 153 ? 13.703 3.326 -6.285 1 85.62 153 PRO A N 1
ATOM 1197 C CA . PRO A 1 153 ? 13.141 3.391 -7.637 1 85.62 153 PRO A CA 1
ATOM 1198 C C . PRO A 1 153 ? 11.961 2.443 -7.832 1 85.62 153 PRO A C 1
ATOM 1200 O O . PRO A 1 153 ? 11.516 2.229 -8.961 1 85.62 153 PRO A O 1
ATOM 1203 N N . GLY A 1 154 ? 11.484 1.904 -6.738 1 88.56 154 GLY A N 1
ATOM 1204 C CA . GLY A 1 154 ? 10.281 1.102 -6.852 1 88.56 154 GLY A CA 1
ATOM 1205 C C . GLY A 1 154 ? 10.555 -0.39 -6.816 1 88.56 154 GLY A C 1
ATOM 1206 O O . GLY A 1 154 ? 9.688 -1.192 -7.172 1 88.56 154 GLY A O 1
ATOM 1207 N N . ASN A 1 155 ? 11.672 -0.801 -6.391 1 89.06 155 ASN A N 1
ATOM 1208 C CA . ASN A 1 155 ? 12.031 -2.215 -6.414 1 89.06 155 ASN A CA 1
ATOM 1209 C C . ASN A 1 155 ? 12.516 -2.691 -5.047 1 89.06 155 ASN A C 1
ATOM 1211 O O . ASN A 1 155 ? 13.289 -3.648 -4.953 1 89.06 155 ASN A O 1
ATOM 1215 N N . SER A 1 156 ? 12.094 -2.025 -4.016 1 93.94 156 SER A N 1
ATOM 1216 C CA . SER A 1 156 ? 12.484 -2.361 -2.648 1 93.94 156 SER A CA 1
ATOM 1217 C C . SER A 1 156 ? 11.422 -3.223 -1.97 1 93.94 156 SER A C 1
ATOM 1219 O O . SER A 1 156 ? 10.258 -3.219 -2.377 1 93.94 156 SER A O 1
ATOM 1221 N N . THR A 1 157 ? 11.852 -3.934 -0.935 1 96.44 157 THR A N 1
ATOM 1222 C CA . THR A 1 157 ? 10.906 -4.738 -0.167 1 96.44 157 THR A CA 1
ATOM 1223 C C . THR A 1 157 ? 10.242 -3.902 0.925 1 96.44 157 THR A C 1
ATOM 1225 O O . THR A 1 157 ? 9.398 -4.402 1.671 1 96.44 157 THR A O 1
ATOM 1228 N N . SER A 1 158 ? 10.602 -2.645 0.96 1 96.06 158 SER A N 1
ATOM 1229 C CA . SER A 1 158 ? 10.062 -1.746 1.978 1 96.06 158 SER A CA 1
ATOM 1230 C C . SER A 1 158 ? 9.367 -0.549 1.344 1 96.06 158 SER A C 1
ATOM 1232 O O . SER A 1 158 ? 9.539 -0.277 0.155 1 96.06 158 SER A O 1
ATOM 1234 N N . GLY A 1 159 ? 8.562 0.049 2.127 1 97 159 GLY A N 1
ATOM 1235 C CA . GLY A 1 159 ? 7.945 1.3 1.709 1 97 159 GLY A CA 1
ATOM 1236 C C . GLY A 1 159 ? 8.875 2.49 1.831 1 97 159 GLY A C 1
ATOM 1237 O O . GLY A 1 159 ? 9.875 2.436 2.555 1 97 159 GLY A O 1
ATOM 1238 N N . MET A 1 160 ? 8.523 3.479 1.153 1 95.81 160 MET A N 1
ATOM 1239 C CA . MET A 1 160 ? 9.297 4.715 1.22 1 95.81 160 MET A CA 1
ATOM 1240 C C . MET A 1 160 ? 9.164 5.367 2.592 1 95.81 160 MET A C 1
ATOM 1242 O O . MET A 1 160 ? 8.062 5.461 3.135 1 95.81 160 MET A O 1
ATOM 1246 N N . LYS A 1 161 ? 10.32 5.754 3.084 1 94.81 161 LYS A N 1
ATOM 1247 C CA . LYS A 1 161 ? 10.32 6.574 4.293 1 94.81 161 LYS A CA 1
ATOM 1248 C C . LYS A 1 161 ? 10.062 8.039 3.959 1 94.81 161 LYS A C 1
ATOM 1250 O O . LYS A 1 161 ? 10.992 8.844 3.879 1 94.81 161 LYS A O 1
ATOM 1255 N N . VAL A 1 162 ? 8.812 8.375 3.834 1 93.12 162 VAL A N 1
ATOM 1256 C CA . VAL A 1 162 ? 8.445 9.742 3.479 1 93.12 162 VAL A CA 1
ATOM 1257 C C . VAL A 1 162 ? 8.555 10.648 4.707 1 93.12 162 VAL A C 1
ATOM 1259 O O . VAL A 1 162 ? 7.961 10.359 5.75 1 93.12 162 VAL A O 1
ATOM 1262 N N . GLU A 1 163 ? 9.273 11.719 4.559 1 85.75 163 GLU A N 1
ATOM 1263 C CA . GLU A 1 163 ? 9.477 12.656 5.656 1 85.75 163 GLU A CA 1
ATOM 1264 C C . GLU A 1 163 ? 8.742 13.977 5.402 1 85.75 163 GLU A C 1
ATOM 1266 O O . GLU A 1 163 ? 8.414 14.703 6.344 1 85.75 163 GLU A O 1
ATOM 1271 N N . TRP A 1 164 ? 8.492 14.234 4.117 1 84.75 164 TRP A N 1
ATOM 1272 C CA . TRP A 1 164 ? 7.832 15.5 3.809 1 84.75 164 TRP A CA 1
ATOM 1273 C C . TRP A 1 164 ? 6.945 15.367 2.578 1 84.75 164 TRP A C 1
ATOM 1275 O O . TRP A 1 164 ? 7.168 14.5 1.734 1 84.75 164 TRP A O 1
ATOM 1285 N N . LEU A 1 165 ? 5.934 16.219 2.549 1 84.5 165 LEU A N 1
ATOM 1286 C CA . LEU A 1 165 ? 5.031 16.422 1.417 1 84.5 165 LEU A CA 1
ATOM 1287 C C . LEU A 1 165 ? 5.008 17.875 0.983 1 84.5 165 LEU A C 1
ATOM 1289 O O . LEU A 1 165 ? 5.145 18.781 1.814 1 84.5 165 LEU A O 1
ATOM 1293 N N . THR A 1 166 ? 4.914 18.078 -0.296 1 82.12 166 THR A N 1
ATOM 1294 C CA . THR A 1 166 ? 4.684 19.422 -0.812 1 82.12 166 THR A CA 1
ATOM 1295 C C . THR A 1 166 ? 3.887 19.375 -2.111 1 82.12 166 THR A C 1
ATOM 1297 O O . THR A 1 166 ? 3.754 18.312 -2.727 1 82.12 166 THR A O 1
ATOM 1300 N N . ILE A 1 167 ? 3.27 20.453 -2.398 1 79.88 167 ILE A N 1
ATOM 1301 C CA . ILE A 1 167 ? 2.463 20.547 -3.609 1 79.88 167 ILE A CA 1
ATOM 1302 C C . ILE A 1 167 ? 3.102 21.547 -4.578 1 79.88 167 ILE A C 1
ATOM 1304 O O . ILE A 1 167 ? 3.492 22.641 -4.18 1 79.88 167 ILE A O 1
ATOM 1308 N N . LYS A 1 168 ? 3.252 21.109 -5.738 1 79.12 168 LYS A N 1
ATOM 1309 C CA . LYS A 1 168 ? 3.77 21.984 -6.789 1 79.12 168 LYS A CA 1
ATOM 1310 C C . LYS A 1 168 ? 3.123 21.656 -8.133 1 79.12 168 LYS A C 1
ATOM 1312 O O . LYS A 1 168 ? 3.031 20.5 -8.523 1 79.12 168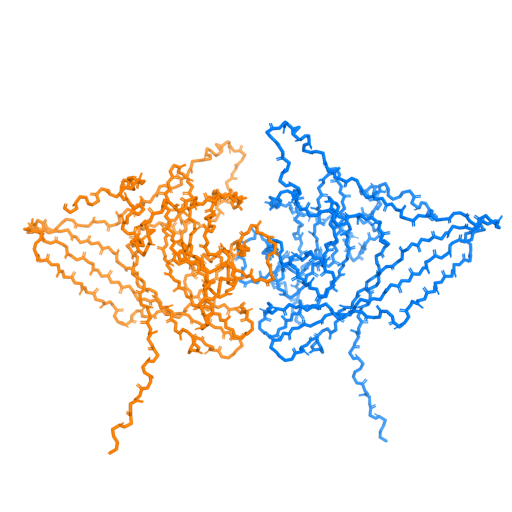 LYS A O 1
ATOM 1317 N N . ASP A 1 169 ? 2.598 22.656 -8.828 1 78.5 169 ASP A N 1
ATOM 1318 C CA . ASP A 1 169 ? 2.045 22.547 -10.172 1 78.5 169 ASP A CA 1
ATOM 1319 C C . ASP A 1 169 ? 0.945 21.5 -10.242 1 78.5 169 ASP A C 1
ATOM 1321 O O . ASP A 1 169 ? 0.886 20.719 -11.188 1 78.5 169 ASP A O 1
ATOM 1325 N N . GLY A 1 170 ? 0.273 21.391 -9.195 1 81.44 170 GLY A N 1
ATOM 1326 C CA . GLY A 1 170 ? -0.888 20.5 -9.188 1 81.44 170 GLY A CA 1
ATOM 1327 C C . GLY A 1 170 ? -0.552 19.078 -8.812 1 81.44 170 GLY A C 1
ATOM 1328 O O . GLY A 1 170 ? -1.419 18.203 -8.844 1 81.44 170 GLY A O 1
ATOM 1329 N N . PHE A 1 171 ? 0.717 18.891 -8.422 1 85.5 171 PHE A N 1
ATOM 1330 C CA . PHE A 1 171 ? 1.139 17.547 -8.031 1 85.5 171 PHE A CA 1
ATOM 1331 C C . PHE A 1 171 ? 1.584 17.531 -6.574 1 85.5 171 PHE A C 1
ATOM 1333 O O . PHE A 1 171 ? 2.09 18.531 -6.059 1 85.5 171 PHE A O 1
ATOM 1340 N N . LEU A 1 172 ? 1.328 16.375 -6.027 1 87.5 172 LEU A N 1
ATOM 1341 C CA . LEU A 1 172 ? 1.887 16.109 -4.707 1 87.5 172 LEU A CA 1
ATOM 1342 C C . LEU A 1 172 ? 3.271 15.477 -4.82 1 87.5 172 LEU A C 1
ATOM 1344 O O . LEU A 1 172 ? 3.475 14.555 -5.613 1 87.5 172 LEU A O 1
ATOM 1348 N N . TYR A 1 173 ? 4.168 16.062 -4.07 1 84.56 173 TYR A N 1
ATOM 1349 C CA . TYR A 1 173 ? 5.512 15.492 -4.008 1 84.56 173 TYR A CA 1
ATOM 1350 C C . TYR A 1 173 ? 5.801 14.922 -2.627 1 84.56 173 TYR A C 1
ATOM 1352 O O . TYR A 1 173 ? 5.43 15.516 -1.612 1 84.56 173 TYR A O 1
ATOM 1360 N N . ALA A 1 174 ? 6.363 13.781 -2.648 1 90.88 174 ALA A N 1
ATOM 1361 C CA . ALA A 1 174 ? 6.766 13.109 -1.415 1 90.88 174 ALA A CA 1
ATOM 1362 C C . ALA A 1 174 ? 8.258 12.789 -1.433 1 90.88 174 ALA A C 1
ATOM 1364 O O . ALA A 1 174 ? 8.773 12.25 -2.416 1 90.88 174 ALA A O 1
ATOM 1365 N N . GLY A 1 175 ? 8.945 13.117 -0.341 1 86.94 175 GLY A N 1
ATOM 1366 C CA . GLY A 1 175 ? 10.375 12.859 -0.254 1 86.94 175 GLY A CA 1
ATOM 1367 C C . GLY A 1 175 ? 10.812 12.391 1.122 1 86.94 175 GLY A C 1
ATOM 1368 O O . GLY A 1 175 ? 10.031 12.43 2.074 1 86.94 175 GLY A O 1
ATOM 1369 N N . GLY A 1 176 ? 11.992 11.812 1.13 1 87.44 176 GLY A N 1
ATOM 1370 C CA . GLY A 1 176 ? 12.594 11.344 2.371 1 87.44 176 GLY A CA 1
ATOM 1371 C C . GLY A 1 176 ? 13.711 12.25 2.863 1 87.44 176 GLY A C 1
ATOM 1372 O O . GLY A 1 176 ? 13.594 13.477 2.812 1 87.44 176 GLY A O 1
ATOM 1373 N N . HIS A 1 177 ? 14.773 11.625 3.363 1 81.62 177 HIS A N 1
ATOM 1374 C CA . HIS A 1 177 ? 15.883 12.367 3.943 1 81.62 177 HIS A CA 1
ATOM 1375 C C . HIS A 1 177 ? 16.703 13.07 2.861 1 81.62 177 HIS A C 1
ATOM 1377 O O . HIS A 1 177 ? 17.375 14.062 3.135 1 81.62 177 HIS A O 1
ATOM 1383 N N . GLY A 1 178 ? 16.609 12.523 1.74 1 80.25 178 GLY A N 1
ATOM 1384 C CA . GLY A 1 178 ? 17.25 13.188 0.621 1 80.25 178 GLY A CA 1
ATOM 1385 C C . GLY A 1 178 ? 18.734 12.883 0.512 1 80.25 178 GLY A C 1
ATOM 1386 O O . GLY A 1 178 ? 19.438 13.5 -0.281 1 80.25 178 GLY A O 1
ATOM 1387 N N . CYS A 1 179 ? 19.234 11.977 1.429 1 81.38 179 CYS A N 1
ATOM 1388 C CA . CYS A 1 179 ? 20.625 11.562 1.362 1 81.38 179 CYS A CA 1
ATOM 1389 C C . CYS A 1 179 ? 20.75 10.047 1.461 1 81.38 179 CYS A C 1
ATOM 1391 O O . CYS A 1 179 ? 19.781 9.359 1.789 1 81.38 179 CYS A O 1
ATOM 1393 N N . GLU A 1 180 ? 21.922 9.594 1.121 1 84.25 180 GLU A N 1
ATOM 1394 C CA . GLU A 1 180 ? 22.172 8.156 1.221 1 84.25 180 GLU A CA 1
ATOM 1395 C C . GLU A 1 180 ? 22.078 7.68 2.668 1 84.25 180 GLU A C 1
ATOM 1397 O O . GLU A 1 180 ? 22.312 8.453 3.598 1 84.25 180 GLU A O 1
ATOM 1402 N N . TYR A 1 181 ? 21.688 6.516 2.756 1 87.75 181 TYR A N 1
ATOM 1403 C CA . TYR A 1 181 ? 21.719 5.895 4.074 1 87.75 181 TYR A CA 1
ATOM 1404 C C . TYR A 1 181 ? 23.047 5.184 4.312 1 87.75 181 TYR A C 1
ATOM 1406 O O . TYR A 1 181 ? 23.484 4.383 3.482 1 87.75 181 TYR A O 1
ATOM 1414 N N . ARG A 1 182 ? 23.625 5.527 5.383 1 87.5 182 ARG A N 1
ATOM 1415 C CA . ARG A 1 182 ? 24.922 4.945 5.734 1 87.5 182 ARG A CA 1
ATOM 1416 C C . ARG A 1 182 ? 24.812 4.113 7.008 1 87.5 182 ARG A C 1
ATOM 1418 O O . ARG A 1 182 ? 24.094 4.473 7.934 1 87.5 182 ARG A O 1
ATOM 1425 N N . ASN A 1 183 ? 25.562 2.986 7.008 1 89.62 183 ASN A N 1
ATOM 1426 C CA . ASN A 1 183 ? 25.609 2.193 8.227 1 89.62 183 ASN A CA 1
ATOM 1427 C C . ASN A 1 183 ? 26.594 2.777 9.242 1 89.62 183 ASN A C 1
ATOM 1429 O O . ASN A 1 183 ? 27.156 3.852 9.023 1 89.62 183 ASN A O 1
ATOM 1433 N N . ASP A 1 184 ? 26.703 2.018 10.312 1 91.12 184 ASP A N 1
ATOM 1434 C CA . ASP A 1 184 ? 27.5 2.523 11.422 1 91.12 184 ASP A CA 1
ATOM 1435 C C . ASP A 1 184 ? 28.969 2.662 11.016 1 91.12 184 ASP A C 1
ATOM 1437 O O . ASP A 1 184 ? 29.719 3.449 11.602 1 91.12 184 ASP A O 1
ATOM 1441 N N . LYS A 1 185 ? 29.422 1.964 10.031 1 94.38 185 LYS A N 1
ATOM 1442 C CA . LYS A 1 185 ? 30.797 2.008 9.562 1 94.38 185 LYS A CA 1
ATOM 1443 C C . LYS A 1 185 ? 31 3.117 8.531 1 94.38 185 LYS A C 1
ATOM 1445 O O . LYS A 1 185 ? 32.125 3.377 8.094 1 94.38 185 LYS A O 1
ATOM 1450 N N . GLY A 1 186 ? 29.938 3.74 8.156 1 90.38 186 GLY A N 1
ATOM 1451 C CA . GLY A 1 186 ? 30.016 4.844 7.211 1 90.38 186 GLY A CA 1
ATOM 1452 C C . GLY A 1 186 ? 29.766 4.418 5.777 1 90.38 186 GLY A C 1
ATOM 1453 O O . GLY A 1 186 ? 29.734 5.254 4.871 1 90.38 186 GLY A O 1
ATOM 1454 N N . ASP A 1 187 ? 29.547 3.141 5.523 1 92.44 187 ASP A N 1
ATOM 1455 C CA . ASP A 1 187 ? 29.328 2.646 4.168 1 92.44 187 ASP A CA 1
ATOM 1456 C C . ASP A 1 187 ? 27.906 2.967 3.693 1 92.44 187 ASP A C 1
ATOM 1458 O O . ASP A 1 187 ? 26.953 2.877 4.469 1 92.44 187 ASP A O 1
ATOM 1462 N N . VAL A 1 188 ? 27.859 3.355 2.426 1 89.19 188 VAL A N 1
ATOM 1463 C CA . VAL A 1 188 ? 26.547 3.582 1.837 1 89.19 188 VAL A CA 1
ATOM 1464 C C . VAL A 1 188 ? 25.812 2.252 1.681 1 89.19 188 VAL A C 1
ATOM 1466 O O . VAL A 1 188 ? 26.312 1.332 1.028 1 89.19 188 VAL A O 1
ATOM 1469 N N . VAL A 1 189 ? 24.672 2.189 2.318 1 91.94 189 VAL A N 1
ATOM 1470 C CA . VAL A 1 189 ? 23.875 0.974 2.291 1 91.94 189 VAL A CA 1
ATOM 1471 C C . VAL A 1 189 ? 22.828 1.068 1.18 1 91.94 189 VAL A C 1
ATOM 1473 O O . VAL A 1 189 ? 22.547 0.081 0.497 1 91.94 189 VAL A O 1
ATOM 1476 N N . THR A 1 190 ? 22.25 2.215 1.061 1 90.44 190 THR A N 1
ATOM 1477 C CA . THR A 1 190 ? 21.25 2.418 0.021 1 90.44 190 THR A CA 1
ATOM 1478 C C . THR A 1 190 ? 21.109 3.898 -0.314 1 90.44 190 THR A C 1
ATOM 1480 O O . THR A 1 190 ? 21.391 4.762 0.526 1 90.44 190 THR A O 1
ATOM 1483 N N . GLU A 1 191 ? 20.703 4.168 -1.535 1 86.88 191 GLU A N 1
ATOM 1484 C CA . GLU A 1 191 ? 20.422 5.531 -1.974 1 86.88 191 GLU A CA 1
ATOM 1485 C C . GLU A 1 191 ? 18.922 5.77 -2.113 1 86.88 191 GLU A C 1
ATOM 1487 O O . GLU A 1 191 ? 18.5 6.801 -2.643 1 86.88 191 GLU A O 1
ATOM 1492 N N . ASP A 1 192 ? 18.125 4.934 -1.557 1 90.12 192 ASP A N 1
ATOM 1493 C CA . ASP A 1 192 ? 16.688 4.992 -1.702 1 90.12 192 ASP A CA 1
ATOM 1494 C C . ASP A 1 192 ? 16.125 6.316 -1.177 1 90.12 192 ASP A C 1
ATOM 1496 O O . ASP A 1 192 ? 15.242 6.914 -1.795 1 90.12 192 ASP A O 1
ATOM 1500 N N . PRO A 1 193 ? 16.719 6.82 -0.116 1 87.38 193 PRO A N 1
ATOM 1501 C CA . PRO A 1 193 ? 16.141 8.047 0.452 1 87.38 193 PRO A CA 1
ATOM 1502 C C . PRO A 1 193 ? 16.344 9.258 -0.451 1 87.38 193 PRO A C 1
ATOM 1504 O O . PRO A 1 193 ? 15.766 10.32 -0.197 1 87.38 193 PRO A O 1
ATOM 1507 N N . MET A 1 194 ? 17.031 9.117 -1.521 1 84.81 194 MET A N 1
ATOM 1508 C CA . MET A 1 194 ? 17.297 10.227 -2.43 1 84.81 194 MET A CA 1
ATOM 1509 C C . MET A 1 194 ? 16.156 10.375 -3.441 1 84.81 194 MET A C 1
ATOM 1511 O O . MET A 1 194 ? 16.062 11.398 -4.125 1 84.81 194 MET A O 1
ATOM 1515 N N . TRP A 1 195 ? 15.297 9.469 -3.486 1 86.88 195 TRP A N 1
ATOM 1516 C CA . TRP A 1 195 ? 14.211 9.484 -4.461 1 86.88 195 TRP A CA 1
ATOM 1517 C C . TRP A 1 195 ? 13.055 10.352 -3.977 1 86.88 195 TRP A C 1
ATOM 1519 O O . TRP A 1 195 ? 12.773 10.398 -2.777 1 86.88 195 TRP A O 1
ATOM 1529 N N . VAL A 1 196 ? 12.43 11.062 -4.934 1 88.5 196 VAL A N 1
ATOM 1530 C CA . VAL A 1 196 ? 11.219 11.852 -4.727 1 88.5 196 VAL A CA 1
ATOM 1531 C C . VAL A 1 196 ? 10.094 11.32 -5.613 1 88.5 196 VAL A C 1
ATOM 1533 O O . VAL A 1 196 ? 10.328 10.938 -6.762 1 88.5 196 VAL A O 1
ATOM 1536 N N . LYS A 1 197 ? 8.945 11.25 -5.016 1 90.88 197 LYS A N 1
ATOM 1537 C CA . LYS A 1 197 ? 7.781 10.773 -5.766 1 90.88 197 LYS A CA 1
ATOM 1538 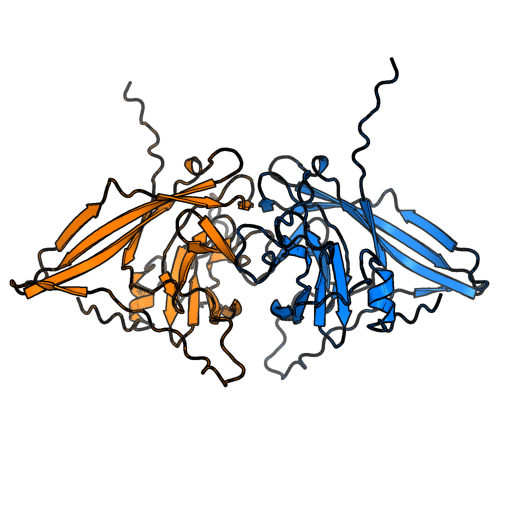C C . LYS A 1 197 ? 6.875 11.938 -6.164 1 90.88 197 LYS A C 1
ATOM 1540 O O . LYS A 1 197 ? 6.566 12.797 -5.34 1 90.88 197 LYS A O 1
ATOM 1545 N N . LYS A 1 198 ? 6.582 12 -7.453 1 87.19 198 LYS A N 1
ATOM 1546 C CA . LYS A 1 198 ? 5.559 12.898 -7.977 1 87.19 198 LYS A CA 1
ATOM 1547 C C . LYS A 1 198 ? 4.223 12.18 -8.133 1 87.19 198 LYS A C 1
ATOM 1549 O O . LYS A 1 198 ? 4.133 11.172 -8.844 1 87.19 198 LYS A O 1
ATOM 1554 N N . ILE A 1 199 ? 3.188 12.688 -7.473 1 89.06 199 ILE A N 1
ATOM 1555 C CA . ILE A 1 199 ? 1.921 11.969 -7.375 1 89.06 199 ILE A CA 1
ATOM 1556 C C . ILE A 1 199 ? 0.795 12.836 -7.938 1 89.06 199 ILE A C 1
ATOM 1558 O O . ILE A 1 199 ? 0.639 13.992 -7.547 1 89.06 199 ILE A O 1
ATOM 1562 N N . SER A 1 200 ? 0.029 12.289 -8.805 1 86.25 200 SER A N 1
ATOM 1563 C CA . SER A 1 200 ? -1.125 13 -9.344 1 86.25 200 SER A CA 1
ATOM 1564 C C . SER A 1 200 ? -2.332 12.883 -8.422 1 86.25 200 SER A C 1
ATOM 1566 O O . SER A 1 200 ? -2.324 12.086 -7.48 1 86.25 200 SER A O 1
ATOM 1568 N N . ARG A 1 201 ? -3.342 13.633 -8.758 1 86 201 ARG A N 1
ATOM 1569 C CA . ARG A 1 201 ? -4.547 13.625 -7.938 1 86 201 ARG A CA 1
ATOM 1570 C C . ARG A 1 201 ? -5.234 12.266 -7.988 1 86 201 ARG A C 1
ATOM 1572 O O . ARG A 1 201 ? -5.988 11.914 -7.082 1 86 201 ARG A O 1
ATOM 1579 N N . LYS A 1 202 ? -4.898 11.516 -9.078 1 80.44 202 LYS A N 1
ATOM 1580 C CA . LYS A 1 202 ? -5.52 10.203 -9.234 1 80.44 202 LYS A CA 1
ATOM 1581 C C . LYS A 1 202 ? -4.617 9.102 -8.68 1 80.44 202 LYS A C 1
ATOM 1583 O O . LYS A 1 202 ? -4.93 7.918 -8.797 1 80.44 202 LYS A O 1
ATOM 1588 N N . GLY A 1 203 ? -3.482 9.539 -8.211 1 85.19 203 GLY A N 1
ATOM 1589 C CA . GLY A 1 203 ? -2.631 8.57 -7.531 1 85.19 203 GLY A CA 1
ATOM 1590 C C . GLY A 1 203 ? -1.574 7.969 -8.438 1 85.19 203 GLY A C 1
ATOM 1591 O O . GLY A 1 203 ? -0.968 6.949 -8.102 1 85.19 203 GLY A O 1
ATOM 1592 N N . VAL A 1 204 ? -1.413 8.547 -9.594 1 82.75 204 VAL A N 1
ATOM 1593 C CA . VAL A 1 204 ? -0.345 8.086 -10.477 1 82.75 204 VAL A CA 1
ATOM 1594 C C . VAL A 1 204 ? 1.007 8.539 -9.93 1 82.75 204 VAL A C 1
ATOM 1596 O O . VAL A 1 204 ? 1.197 9.727 -9.641 1 82.75 204 VAL A O 1
ATOM 1599 N N . ILE A 1 205 ? 1.896 7.574 -9.805 1 83.88 205 ILE A N 1
ATOM 1600 C CA . ILE A 1 205 ? 3.189 7.855 -9.188 1 83.88 205 ILE A CA 1
ATOM 1601 C C . ILE A 1 205 ? 4.273 7.902 -10.266 1 83.88 205 ILE A C 1
ATOM 1603 O O . ILE A 1 205 ? 4.41 6.965 -11.055 1 83.88 205 ILE A O 1
ATOM 1607 N N . ASN A 1 206 ? 4.969 8.914 -10.297 1 77.06 206 ASN A N 1
ATOM 1608 C CA . ASN A 1 206 ? 6.148 9.062 -11.141 1 77.06 206 ASN A CA 1
ATOM 1609 C C . ASN A 1 206 ? 7.406 9.297 -10.312 1 77.06 206 ASN A C 1
ATOM 1611 O O . ASN A 1 206 ? 7.359 9.969 -9.281 1 77.06 206 ASN A O 1
ATOM 1615 N N . LEU A 1 207 ? 8.398 8.609 -10.734 1 74 207 LEU A N 1
ATOM 1616 C CA . LEU A 1 207 ? 9.664 8.672 -10.016 1 74 207 LEU A CA 1
ATOM 1617 C C . LEU A 1 207 ? 10.539 9.797 -10.547 1 74 207 LEU A C 1
ATOM 1619 O O . LEU A 1 207 ? 10.594 10.031 -11.758 1 74 207 LEU A O 1
ATOM 1623 N N . THR A 1 208 ? 10.953 10.57 -9.734 1 59.62 208 THR A N 1
ATOM 1624 C CA . THR A 1 208 ? 11.969 11.539 -10.125 1 59.62 208 THR A CA 1
ATOM 1625 C C . THR A 1 208 ? 13.141 11.516 -9.148 1 59.62 208 THR A C 1
ATOM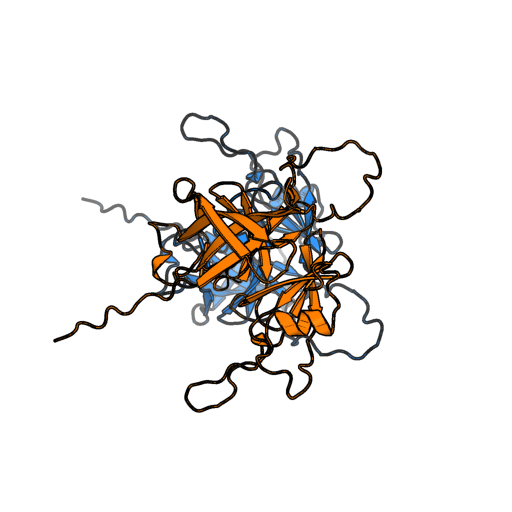 1627 O O . THR A 1 208 ? 12.992 11.117 -7.996 1 59.62 208 THR A O 1
ATOM 1630 N N . ILE A 1 209 ? 14.383 11.344 -9.734 1 54.62 209 ILE A N 1
ATOM 1631 C CA . ILE A 1 209 ? 15.562 11.383 -8.875 1 54.62 209 ILE A CA 1
ATOM 1632 C C . ILE A 1 209 ? 15.914 12.828 -8.531 1 54.62 209 ILE A C 1
ATOM 1634 O O . ILE A 1 209 ? 15.938 13.688 -9.406 1 54.62 209 ILE A O 1
ATOM 1638 N N . GLY A 1 210 ? 15.633 13.203 -7.383 1 47 210 GLY A N 1
ATOM 1639 C CA . GLY A 1 210 ? 16.172 14.492 -6.98 1 47 210 GLY A CA 1
ATOM 1640 C C . GLY A 1 210 ? 17.688 14.516 -6.922 1 47 210 GLY A C 1
ATOM 1641 O O . GLY A 1 210 ? 18.297 13.727 -6.199 1 47 210 GLY A O 1
ATOM 1642 N N . GLN A 1 211 ? 18.375 14.516 -8.141 1 38.03 211 GLN A N 1
ATOM 1643 C CA . GLN A 1 211 ? 19.781 14.812 -7.973 1 38.03 211 GLN A CA 1
ATOM 1644 C C . GLN A 1 211 ? 20 15.883 -6.914 1 38.03 211 GLN A C 1
ATOM 1646 O O . GLN A 1 211 ? 19.453 16.984 -7.016 1 38.03 211 GLN A O 1
ATOM 1651 N N . PHE A 1 212 ? 20.234 15.383 -5.805 1 36.78 212 PHE A N 1
ATOM 1652 C CA . PHE A 1 212 ? 20.734 16.281 -4.77 1 36.78 212 PHE A CA 1
ATOM 1653 C C . PHE A 1 212 ? 21.844 17.172 -5.312 1 36.78 212 PHE A C 1
ATOM 1655 O O . PHE A 1 212 ? 22.688 16.703 -6.082 1 36.78 212 PHE A O 1
ATOM 1662 N N . ILE A 1 213 ? 21.578 18.406 -5.652 1 30.09 213 ILE A N 1
ATOM 1663 C CA . ILE A 1 213 ? 22.766 19.266 -5.766 1 30.09 213 ILE A CA 1
ATOM 1664 C C . ILE A 1 213 ? 23.75 18.938 -4.648 1 30.09 213 ILE A C 1
ATOM 1666 O O . ILE A 1 213 ? 23.375 18.906 -3.471 1 30.09 213 ILE A O 1
ATOM 1670 N N . PRO A 1 214 ? 24.875 18.5 -4.891 1 29.44 214 PRO A N 1
ATOM 1671 C CA . PRO A 1 214 ? 26 18.5 -3.959 1 29.44 214 PRO A CA 1
ATOM 1672 C C . PRO A 1 214 ? 26.031 19.75 -3.074 1 29.44 214 PRO A C 1
ATOM 1674 O O . PRO A 1 214 ? 25.891 20.859 -3.57 1 29.44 214 PRO A O 1
ATOM 1677 N N . GLY A 1 215 ? 25.875 19.672 -1.629 1 28.2 215 GLY A N 1
ATOM 1678 C CA . GLY A 1 215 ? 25.797 20.672 -0.573 1 28.2 215 GLY A CA 1
ATOM 1679 C C . GLY A 1 215 ? 24.391 20.891 -0.063 1 28.2 215 GLY A C 1
ATOM 1680 O O . GLY A 1 215 ? 24.172 21.734 0.811 1 28.2 215 GLY A O 1
ATOM 1681 N N . ALA A 1 216 ? 23.562 20.609 -0.913 1 28.69 216 ALA A N 1
ATOM 1682 C CA . ALA A 1 216 ? 22.203 20.781 -0.417 1 28.69 216 ALA A CA 1
ATOM 1683 C C . ALA A 1 216 ? 21.844 19.688 0.582 1 28.69 216 ALA A C 1
ATOM 1685 O O . ALA A 1 216 ? 21.359 18.625 0.195 1 28.69 216 ALA A O 1
ATOM 1686 N N . ALA A 1 217 ? 22.797 19.109 1.267 1 27.2 217 ALA A N 1
ATOM 1687 C CA . ALA A 1 217 ? 22.5 18.188 2.352 1 27.2 217 ALA A CA 1
ATOM 1688 C C . ALA A 1 217 ? 21.094 18.438 2.91 1 27.2 217 ALA A C 1
ATOM 1690 O O . ALA A 1 217 ? 20.188 17.641 2.688 1 27.2 217 ALA A O 1
ATOM 1691 N N . CYS A 1 218 ? 21.047 18.25 4.383 1 27.91 218 CYS A N 1
ATOM 1692 C CA . CYS A 1 218 ? 19.984 18.328 5.375 1 27.91 218 CYS A CA 1
ATOM 1693 C C . CYS A 1 218 ? 19.188 19.609 5.207 1 27.91 218 CYS A C 1
ATOM 1695 O O . CYS A 1 218 ? 18.594 20.109 6.168 1 27.91 218 CYS A O 1
ATOM 1697 N N . GLN A 1 219 ? 19.5 20.438 4.363 1 26.03 219 GLN A N 1
ATOM 1698 C CA . GLN A 1 219 ? 18.625 21.594 4.449 1 26.03 219 GLN A CA 1
ATOM 1699 C C . GLN A 1 219 ? 17.172 21.203 4.16 1 26.03 219 GLN A C 1
ATOM 1701 O O . GLN A 1 219 ? 16.844 20.812 3.043 1 26.03 219 GLN A O 1
ATOM 1706 N N . THR A 1 220 ? 16.5 20.625 5.152 1 29.42 220 THR A N 1
ATOM 1707 C CA . THR A 1 220 ? 15.156 20.109 5.367 1 29.42 220 THR A CA 1
ATOM 1708 C C . THR A 1 220 ? 14.141 20.844 4.5 1 29.42 220 THR A C 1
ATOM 1710 O O . THR A 1 220 ? 14.508 21.734 3.727 1 29.42 220 THR A O 1
ATOM 1713 N N . GLN A 1 221 ? 12.805 20.969 5.125 1 27.55 221 GLN A N 1
ATOM 1714 C CA . GLN A 1 221 ? 11.523 21.484 4.656 1 27.55 221 GLN A CA 1
ATOM 1715 C C . GLN A 1 221 ? 11.695 22.844 3.973 1 27.55 221 GLN A C 1
ATOM 1717 O O . GLN A 1 221 ? 11.078 23.094 2.938 1 27.55 221 GLN A O 1
ATOM 1722 N N . ALA A 1 222 ? 12.57 23.672 4.512 1 26.81 222 ALA A N 1
ATOM 1723 C CA . ALA A 1 222 ? 12.602 25.094 4.141 1 26.81 222 ALA A CA 1
ATOM 1724 C C . ALA A 1 222 ? 13.312 25.297 2.805 1 26.81 222 ALA A C 1
ATOM 1726 O O . ALA A 1 222 ? 12.922 26.156 2.01 1 26.81 222 ALA A O 1
ATOM 1727 N N . SER A 1 223 ? 14.328 24.562 2.582 1 27.89 223 SER A N 1
ATOM 1728 C CA . SER A 1 223 ? 15.117 24.906 1.405 1 27.89 223 SER A CA 1
ATOM 1729 C C . SER A 1 223 ? 14.438 24.422 0.124 1 27.89 223 SER A C 1
ATOM 1731 O O . SER A 1 223 ? 14.648 25 -0.945 1 27.89 223 SER A O 1
ATOM 1733 N N . ILE A 1 224 ? 13.875 23.328 0.214 1 30.92 224 ILE A N 1
ATOM 1734 C CA . ILE A 1 224 ? 13.133 22.984 -0.99 1 30.92 224 ILE A CA 1
ATOM 1735 C C . ILE A 1 224 ? 12.109 24.062 -1.311 1 30.92 224 ILE A C 1
ATOM 1737 O O . ILE A 1 224 ? 11.797 24.312 -2.479 1 30.92 224 ILE A O 1
ATOM 1741 N N . CYS A 1 225 ? 11.648 24.75 -0.217 1 28.31 225 CYS A N 1
ATOM 1742 C CA . CYS A 1 225 ? 10.75 25.891 -0.434 1 28.31 225 CYS A CA 1
ATOM 1743 C C . CYS A 1 225 ? 11.453 27 -1.207 1 28.31 225 CYS A C 1
ATOM 1745 O O . CYS A 1 225 ? 10.805 27.781 -1.901 1 28.31 225 CYS A O 1
ATOM 1747 N N . GLU A 1 226 ? 12.703 27.156 -0.929 1 30.83 226 GLU A N 1
ATOM 1748 C CA . GLU A 1 226 ? 13.336 28.281 -1.616 1 30.83 226 GLU A CA 1
ATOM 1749 C C . GLU A 1 226 ? 13.5 27.984 -3.105 1 30.83 226 GLU A C 1
ATOM 1751 O O . GLU A 1 226 ? 13.398 28.891 -3.936 1 30.83 226 GLU A O 1
ATOM 1756 N N . LYS A 1 227 ? 13.953 26.781 -3.484 1 30.7 227 LYS A N 1
ATOM 1757 C CA . LYS A 1 227 ? 14.219 26.547 -4.902 1 30.7 227 LYS A CA 1
ATOM 1758 C C . LYS A 1 227 ? 12.922 26.281 -5.664 1 30.7 227 LYS A C 1
ATOM 1760 O O . LYS A 1 227 ? 12.883 26.406 -6.891 1 30.7 227 LYS A O 1
ATOM 1765 N N . PHE A 1 228 ? 12 25.625 -5.062 1 28.41 228 PHE A N 1
ATOM 1766 C CA . PHE A 1 228 ? 10.625 25.578 -5.547 1 28.41 228 PHE A CA 1
ATOM 1767 C C . PHE A 1 228 ? 9.758 26.578 -4.785 1 28.41 228 PHE A C 1
ATOM 1769 O O . PHE A 1 228 ? 9.352 26.312 -3.652 1 28.41 228 PHE A O 1
ATOM 1776 N N . PRO A 1 229 ? 9.734 27.781 -5.152 1 26.78 229 PRO A N 1
ATOM 1777 C CA . PRO A 1 229 ? 8.883 28.734 -4.441 1 26.78 229 PRO A CA 1
ATOM 1778 C C . PRO A 1 229 ? 7.484 28.172 -4.16 1 26.78 229 PRO A C 1
ATOM 1780 O O . PRO A 1 229 ? 6.777 27.781 -5.09 1 26.78 229 PRO A O 1
ATOM 1783 N N . MET A 1 230 ? 7.461 27.328 -3.197 1 25.55 230 MET A N 1
ATOM 1784 C CA . MET A 1 230 ? 6.078 27.172 -2.75 1 25.55 230 MET A CA 1
ATOM 1785 C C . MET A 1 230 ? 5.395 28.531 -2.617 1 25.55 230 MET A C 1
ATOM 1787 O O . MET A 1 230 ? 5.992 29.484 -2.107 1 25.55 230 MET A O 1
ATOM 1791 N N . LYS A 1 231 ? 4.637 28.844 -3.553 1 26.27 231 LYS A N 1
ATOM 1792 C CA . LYS A 1 231 ? 3.805 30.016 -3.268 1 26.27 231 LYS A CA 1
ATOM 1793 C C . LYS A 1 231 ? 3.266 29.969 -1.841 1 26.27 231 LYS A C 1
ATOM 1795 O O . LYS A 1 231 ? 2.207 29.391 -1.59 1 26.27 231 LYS A O 1
ATOM 1800 N N . THR A 1 232 ? 4.035 29.422 -0.948 1 25.41 232 THR A N 1
ATOM 1801 C CA . THR A 1 232 ? 3.49 29.844 0.339 1 25.41 232 THR A CA 1
ATOM 1802 C C . THR A 1 232 ? 3.59 31.344 0.5 1 25.41 232 THR A C 1
ATOM 1804 O O . THR A 1 232 ? 4.633 31.938 0.212 1 25.41 232 THR A O 1
ATOM 1807 N N . GLY A 1 233 ? 2.645 32.062 0.15 1 24.95 233 GLY A N 1
ATOM 1808 C CA . GLY A 1 233 ? 2.559 33.469 0.515 1 24.95 233 GLY A CA 1
ATOM 1809 C C . GLY A 1 233 ? 3.117 33.781 1.894 1 24.95 233 GLY A C 1
ATOM 1810 O O . GLY A 1 233 ? 2.99 34.906 2.395 1 24.95 233 GLY A O 1
ATOM 1811 N N . MET A 1 234 ? 3.369 32.781 2.75 1 19.94 234 MET A N 1
ATOM 1812 C CA . MET A 1 234 ? 3.711 33.438 4.008 1 19.94 234 MET A CA 1
ATOM 1813 C C . MET A 1 234 ? 5.164 33.875 4.008 1 19.94 234 MET A C 1
ATOM 1815 O O . MET A 1 234 ? 6.074 33.062 3.83 1 19.94 234 MET A O 1
ATOM 1819 N N . LYS A 1 235 ? 5.559 34.812 3.197 1 22.84 235 LYS A N 1
ATOM 1820 C CA . LYS A 1 235 ? 6.738 35.625 3.52 1 22.84 235 LYS A CA 1
ATOM 1821 C C . LYS A 1 235 ? 6.922 35.75 5.031 1 22.84 235 LYS A C 1
ATOM 1823 O O . LYS A 1 235 ? 6 36.156 5.742 1 22.84 235 LYS A O 1
ATOM 1828 N N . PHE A 1 236 ? 7.68 34.844 5.641 1 18.92 236 PHE A N 1
ATOM 1829 C CA . PHE A 1 236 ? 8.102 35.438 6.898 1 18.92 236 PHE A CA 1
ATOM 1830 C C . PHE A 1 236 ? 9.078 36.594 6.645 1 18.92 236 PHE A C 1
ATOM 1832 O O . PHE A 1 236 ? 9.852 36.562 5.688 1 18.92 236 PHE A O 1
ATOM 1839 N N . MET B 1 1 ? -10.672 -40.656 21.516 1 21.2 1 MET B N 1
ATOM 1840 C CA . MET B 1 1 ? -10.891 -39.219 21.469 1 21.2 1 MET B CA 1
ATOM 1841 C C . MET B 1 1 ? -10.148 -38.594 20.297 1 21.2 1 MET B C 1
ATOM 1843 O O . MET B 1 1 ? -8.922 -38.656 20.234 1 21.2 1 MET B O 1
ATOM 1847 N N . ILE B 1 2 ? -10.602 -38.688 19 1 23.42 2 ILE B N 1
ATOM 1848 C CA . ILE B 1 2 ? -10 -38.406 17.719 1 23.42 2 ILE B CA 1
ATOM 1849 C C . ILE B 1 2 ? -9.789 -36.875 17.578 1 23.42 2 ILE B C 1
ATOM 1851 O O . ILE B 1 2 ? -10.75 -36.125 17.641 1 23.42 2 ILE B O 1
ATOM 1855 N N . ALA B 1 3 ? -8.688 -36.344 18.172 1 22.81 3 ALA B N 1
ATOM 1856 C CA . ALA B 1 3 ? -8.336 -34.938 18.125 1 22.81 3 ALA B CA 1
ATOM 1857 C C . ALA B 1 3 ? -8.391 -34.406 16.688 1 22.81 3 ALA B C 1
ATOM 1859 O O . ALA B 1 3 ? -7.699 -34.906 15.805 1 22.81 3 ALA B O 1
ATOM 1860 N N . LEU B 1 4 ? -9.484 -34 16.188 1 21.98 4 LEU B N 1
ATOM 1861 C CA . LEU B 1 4 ? -9.703 -33.344 14.906 1 21.98 4 LEU B CA 1
ATOM 1862 C C . LEU B 1 4 ? -8.734 -32.188 14.727 1 21.98 4 LEU B C 1
ATOM 1864 O O . LEU B 1 4 ? -8.773 -31.203 15.484 1 21.98 4 LEU B O 1
ATOM 1868 N N . ARG B 1 5 ? -7.477 -32.438 14.352 1 24.38 5 ARG B N 1
ATOM 1869 C CA . ARG B 1 5 ? -6.465 -31.469 13.93 1 24.38 5 ARG B CA 1
ATOM 1870 C C . ARG B 1 5 ? -7.051 -30.453 12.953 1 24.38 5 ARG B C 1
ATOM 1872 O O . ARG B 1 5 ? -7.684 -30.828 11.961 1 24.38 5 ARG B O 1
ATOM 1879 N N . LEU B 1 6 ? -7.543 -29.406 13.391 1 27 6 LEU B N 1
ATOM 1880 C CA . LEU B 1 6 ? -7.949 -28.234 12.602 1 27 6 LEU B CA 1
ATOM 1881 C C . LEU B 1 6 ? -6.953 -27.969 11.484 1 27 6 LEU B C 1
ATOM 1883 O O . LEU B 1 6 ? -5.773 -27.719 11.742 1 27 6 LEU B O 1
ATOM 1887 N N . TYR B 1 7 ? -6.938 -28.672 10.391 1 26.84 7 TYR B N 1
ATOM 1888 C CA . TYR B 1 7 ? -6.148 -28.578 9.164 1 26.84 7 TYR B CA 1
ATOM 1889 C C . TYR B 1 7 ? -6.215 -27.172 8.594 1 26.84 7 TYR B C 1
ATOM 1891 O O . TYR B 1 7 ? -7.301 -26.625 8.359 1 26.84 7 TYR B O 1
ATOM 1899 N N . SER B 1 8 ? -5.305 -26.359 9.016 1 33.91 8 SER B N 1
ATOM 1900 C CA . SER B 1 8 ? -5.109 -25.094 8.312 1 33.91 8 SER B CA 1
ATOM 1901 C C . SER B 1 8 ? -5.18 -25.281 6.805 1 33.91 8 SER B C 1
ATOM 1903 O O . SER B 1 8 ? -4.562 -26.203 6.254 1 33.91 8 SER B O 1
ATOM 1905 N N . THR B 1 9 ? -6.293 -25.156 6.246 1 33.81 9 THR B N 1
ATOM 1906 C CA . THR B 1 9 ? -6.539 -25.297 4.812 1 33.81 9 THR B CA 1
ATOM 1907 C C . THR B 1 9 ? -5.578 -24.422 4.02 1 33.81 9 THR B C 1
ATOM 1909 O O . THR B 1 9 ? -5.578 -23.188 4.172 1 33.81 9 THR B O 1
ATOM 1912 N N . VAL B 1 10 ? -4.332 -24.891 3.816 1 40 10 VAL B N 1
ATOM 1913 C CA . VAL B 1 10 ? -3.428 -24.266 2.863 1 40 10 VAL B CA 1
ATOM 1914 C C . VAL B 1 10 ? -4.043 -24.297 1.468 1 40 10 VAL B C 1
ATOM 1916 O O . VAL B 1 10 ? -4.445 -25.344 0.979 1 40 10 VAL B O 1
ATOM 1919 N N . ILE B 1 11 ? -4.453 -23.172 0.986 1 43.5 11 ILE B N 1
ATOM 1920 C CA . ILE B 1 11 ? -4.867 -23.062 -0.409 1 43.5 11 ILE B CA 1
ATOM 1921 C C . ILE B 1 11 ? -3.641 -22.906 -1.303 1 43.5 11 ILE B C 1
ATOM 1923 O O . ILE B 1 11 ? -2.709 -22.172 -0.966 1 43.5 11 ILE B O 1
ATOM 1927 N N . ILE B 1 12 ? -3.488 -23.812 -2.23 1 40.34 12 ILE B N 1
ATOM 1928 C CA . ILE B 1 12 ? -2.414 -23.734 -3.217 1 40.34 12 ILE B CA 1
ATOM 1929 C C . ILE B 1 12 ? -2.947 -23.141 -4.52 1 40.34 12 ILE B C 1
ATOM 1931 O O . ILE B 1 12 ? -3.992 -23.562 -5.016 1 40.34 12 ILE B O 1
ATOM 1935 N N . VAL B 1 13 ? -2.389 -22.094 -4.848 1 47.5 13 VAL B N 1
ATOM 1936 C CA . VAL B 1 13 ? -2.658 -21.5 -6.152 1 47.5 13 VAL B CA 1
ATOM 1937 C C . VAL B 1 13 ? -1.541 -21.859 -7.129 1 47.5 13 VAL B C 1
ATOM 1939 O O . VAL B 1 13 ? -0.359 -21.75 -6.797 1 47.5 13 VAL B O 1
ATOM 1942 N N . VAL B 1 14 ? -1.907 -22.469 -8.141 1 43.06 14 VAL B N 1
ATOM 1943 C CA . VAL B 1 14 ? -0.927 -22.906 -9.133 1 43.06 14 VAL B CA 1
ATOM 1944 C C . VAL B 1 14 ? -1 -22 -10.359 1 43.06 14 VAL B C 1
ATOM 1946 O O . VAL B 1 14 ? -2.092 -21.656 -10.82 1 43.06 14 VAL B O 1
ATOM 1949 N N . GLY B 1 15 ? 0.173 -21.391 -10.703 1 38.41 15 GLY B N 1
ATOM 1950 C CA . GLY B 1 15 ? 0.282 -20.641 -11.945 1 38.41 15 GLY B CA 1
ATOM 1951 C C . GLY B 1 15 ? 1.247 -21.25 -12.938 1 38.41 15 GLY B C 1
ATOM 1952 O O . GLY B 1 15 ? 2.242 -21.875 -12.547 1 38.41 15 GLY B O 1
ATOM 1953 N N . ILE B 1 16 ? 0.914 -21.281 -14.164 1 36.06 16 ILE B N 1
ATOM 1954 C CA . ILE B 1 16 ? 1.815 -21.656 -15.25 1 36.06 16 ILE B CA 1
ATOM 1955 C C . ILE B 1 16 ? 2.799 -20.531 -15.516 1 36.06 16 ILE B C 1
ATOM 1957 O O . ILE B 1 16 ? 2.396 -19.375 -15.68 1 36.06 16 ILE B O 1
ATOM 1961 N N . LEU B 1 17 ? 4.086 -20.797 -15.172 1 33.88 17 LEU B N 1
ATOM 1962 C CA . LEU B 1 17 ? 5.121 -19.797 -15.359 1 33.88 17 LEU B CA 1
ATOM 1963 C C . LEU B 1 17 ? 5.48 -19.672 -16.844 1 33.88 17 LEU B C 1
ATOM 1965 O O . LEU B 1 17 ? 5.598 -20.672 -17.547 1 33.88 17 LEU B O 1
ATOM 1969 N N . CYS B 1 18 ? 5.359 -18.5 -17.297 1 32.69 18 CYS B N 1
ATOM 1970 C CA . CYS B 1 18 ? 5.906 -18.141 -18.594 1 32.69 18 CYS B CA 1
ATOM 1971 C C . CYS B 1 18 ? 7.285 -17.516 -18.469 1 32.69 18 CYS B C 1
ATOM 1973 O O . CYS B 1 18 ? 7.57 -16.844 -17.469 1 32.69 18 CYS B O 1
ATOM 1975 N N . HIS B 1 19 ? 8.359 -18.094 -18.75 1 28.02 19 HIS B N 1
ATOM 1976 C CA . HIS B 1 19 ? 9.742 -17.672 -18.578 1 28.02 19 HIS B CA 1
ATOM 1977 C C . HIS B 1 19 ? 9.914 -16.203 -18.953 1 28.02 19 HIS B C 1
ATOM 1979 O O . HIS B 1 19 ? 9.617 -15.805 -20.078 1 28.02 19 HIS B O 1
ATOM 1985 N N . THR B 1 20 ? 9.633 -15.406 -18.125 1 28.33 20 THR B N 1
ATOM 1986 C CA . THR B 1 20 ? 10.141 -14.086 -18.469 1 28.33 20 THR B CA 1
ATOM 1987 C C . THR B 1 20 ? 11.539 -13.867 -17.891 1 28.33 20 THR B C 1
ATOM 1989 O O . THR B 1 20 ? 11.836 -14.344 -16.797 1 28.33 20 THR B O 1
ATOM 1992 N N . GLY B 1 21 ? 12.594 -13.82 -18.672 1 24.64 21 GLY B N 1
ATOM 1993 C CA . GLY B 1 21 ? 13.875 -13.305 -18.219 1 24.64 21 GLY B CA 1
ATOM 1994 C C . GLY B 1 21 ? 13.75 -12.086 -17.344 1 24.64 21 GLY B C 1
ATOM 1995 O O . GLY B 1 21 ? 12.969 -11.18 -17.625 1 24.64 21 GLY B O 1
ATOM 1996 N N . TYR B 1 22 ? 14.023 -12.297 -16.109 1 25.67 22 TYR B N 1
ATOM 1997 C CA . TYR B 1 22 ? 14.086 -11.219 -15.133 1 25.67 22 TYR B CA 1
ATOM 1998 C C . TYR B 1 22 ? 15 -10.094 -15.609 1 25.67 22 TYR B C 1
ATOM 2000 O O . TYR B 1 22 ? 16.219 -10.219 -15.57 1 25.67 22 TYR B O 1
ATOM 2008 N N . SER B 1 23 ? 14.828 -9.484 -16.719 1 24.69 23 SER B N 1
ATOM 2009 C CA . SER B 1 23 ? 15.742 -8.375 -16.969 1 24.69 23 SER B CA 1
ATOM 2010 C C . SER B 1 23 ? 15.484 -7.219 -16 1 24.69 23 SER B C 1
ATOM 2012 O O . SER B 1 23 ? 14.336 -6.93 -15.672 1 24.69 23 SER B O 1
ATOM 2014 N N . ALA B 1 24 ? 16.438 -6.949 -15.25 1 25.81 24 ALA B N 1
ATOM 2015 C CA . ALA B 1 24 ? 16.484 -5.715 -14.477 1 25.81 24 ALA B CA 1
ATOM 2016 C C . ALA B 1 24 ? 15.906 -4.543 -15.273 1 25.81 24 ALA B C 1
ATOM 2018 O O . ALA B 1 24 ? 15.977 -4.535 -16.5 1 25.81 24 ALA B O 1
ATOM 2019 N N . PRO B 1 25 ? 15.156 -3.703 -14.617 1 27.12 25 PRO B N 1
ATOM 2020 C CA . PRO B 1 25 ? 14.773 -2.527 -15.398 1 27.12 25 PRO B CA 1
ATOM 2021 C C . PRO B 1 25 ? 15.961 -1.872 -16.109 1 27.12 25 PRO B C 1
ATOM 2023 O O . PRO B 1 25 ? 16.953 -1.525 -15.453 1 27.12 25 PRO B O 1
ATOM 2026 N N . ALA B 1 26 ? 16.281 -2.301 -17.281 1 27.47 26 ALA B N 1
ATOM 2027 C CA . ALA B 1 26 ? 17.344 -1.646 -18.047 1 27.47 26 ALA B CA 1
ATOM 2028 C C . ALA B 1 26 ? 17.141 -0.134 -18.078 1 27.47 26 ALA B C 1
ATOM 2030 O O . ALA B 1 26 ? 16.016 0.347 -18.188 1 27.47 26 ALA B O 1
ATOM 2031 N N . GLU B 1 27 ? 18.031 0.573 -17.422 1 27.97 27 GLU B N 1
ATOM 2032 C CA . GLU B 1 27 ? 18.141 1.994 -17.75 1 27.97 27 GLU B CA 1
ATOM 2033 C C . GLU B 1 27 ? 18 2.238 -19.25 1 27.97 27 GLU B C 1
ATOM 2035 O O . GLU B 1 27 ? 18.969 2.098 -19.984 1 27.97 27 GLU B O 1
ATOM 2040 N N . LYS B 1 28 ? 17.062 1.734 -19.969 1 32.03 28 LYS B N 1
ATOM 2041 C CA . LYS B 1 28 ? 17.203 1.973 -21.391 1 32.03 28 LYS B CA 1
ATOM 2042 C C . LYS B 1 28 ? 17.328 3.465 -21.703 1 32.03 28 LYS B C 1
ATOM 2044 O O . LYS B 1 28 ? 16.797 4.297 -20.953 1 32.03 28 LYS B O 1
ATOM 2049 N N . GLY B 1 29 ? 18.266 3.863 -22.656 1 30.34 29 GLY B N 1
ATOM 2050 C CA . GLY B 1 29 ? 18.484 5.086 -23.406 1 30.34 29 GLY B CA 1
ATOM 2051 C C . GLY B 1 29 ? 17.203 5.809 -23.766 1 30.34 29 GLY B C 1
ATOM 2052 O O . GLY B 1 29 ? 16.125 5.23 -23.688 1 30.34 29 GLY B O 1
ATOM 2053 N N . LYS B 1 30 ? 17.281 7.113 -24.234 1 34.19 30 LYS B N 1
ATOM 2054 C CA . LYS B 1 30 ? 16.328 8.125 -24.688 1 34.19 30 LYS B CA 1
ATOM 2055 C C . LYS B 1 30 ? 15.328 7.539 -25.672 1 34.19 30 LYS B C 1
ATOM 2057 O O . LYS B 1 30 ? 14.57 8.273 -26.312 1 34.19 30 LYS B O 1
ATOM 2062 N N . GLY B 1 31 ? 15.641 6.398 -26.312 1 31.2 31 GLY B N 1
ATOM 2063 C CA . GLY B 1 31 ? 14.695 6.113 -27.391 1 31.2 31 GLY B CA 1
ATOM 2064 C C . GLY B 1 31 ? 13.305 5.793 -26.875 1 31.2 31 GLY B C 1
ATOM 2065 O O . GLY B 1 31 ? 13.133 5.418 -25.703 1 31.2 31 GLY B O 1
ATOM 2066 N N . LYS B 1 32 ? 12.203 6.203 -27.562 1 36.69 32 LYS B N 1
ATOM 2067 C CA . LYS B 1 32 ? 10.773 5.934 -27.469 1 36.69 32 LYS B CA 1
ATOM 2068 C C . LYS B 1 32 ? 10.508 4.477 -27.109 1 36.69 32 LYS B C 1
ATOM 2070 O O . LYS B 1 32 ? 10.594 3.594 -27.969 1 36.69 32 LYS B O 1
ATOM 2075 N N . GLU B 1 33 ? 11.242 3.914 -26.266 1 34.47 33 GLU B N 1
ATOM 2076 C CA . GLU B 1 33 ? 10.891 2.537 -25.938 1 34.47 33 GLU B CA 1
ATOM 2077 C C . GLU B 1 33 ? 9.375 2.332 -25.969 1 34.47 33 GLU B C 1
ATOM 2079 O O . GLU B 1 33 ? 8.633 3.025 -25.266 1 34.47 33 GLU B O 1
ATOM 2084 N N . LYS B 1 34 ? 8.82 1.935 -26.906 1 40.56 34 LYS B N 1
ATOM 2085 C CA . LYS B 1 34 ? 7.477 1.459 -27.219 1 40.56 34 LYS B CA 1
ATOM 2086 C C . LYS B 1 34 ? 6.891 0.685 -26.031 1 40.56 34 LYS B C 1
ATOM 2088 O O . LYS B 1 34 ? 7.555 -0.18 -25.453 1 40.56 34 LYS B O 1
ATOM 2093 N N . ASP B 1 35 ? 6.031 1.408 -25.266 1 54.16 35 ASP B N 1
ATOM 2094 C CA . ASP B 1 35 ? 4.938 1.146 -24.344 1 54.16 35 ASP B CA 1
ATOM 2095 C C . ASP B 1 35 ? 4.328 -0.234 -24.594 1 54.16 35 ASP B C 1
ATOM 2097 O O . ASP B 1 35 ? 3.131 -0.436 -24.391 1 54.16 35 ASP B O 1
ATOM 2101 N N . LYS B 1 36 ? 5.137 -1.155 -25.156 1 59.16 36 LYS B N 1
ATOM 2102 C CA . LYS B 1 36 ? 4.426 -2.404 -25.422 1 59.16 36 LYS B CA 1
ATOM 2103 C C . LYS B 1 36 ? 4.504 -3.342 -24.219 1 59.16 36 LYS B C 1
ATOM 2105 O O . LYS B 1 36 ? 5.57 -3.502 -23.625 1 59.16 36 LYS B O 1
ATOM 2110 N N . ILE B 1 37 ? 3.432 -3.805 -23.781 1 60.47 37 ILE B N 1
ATOM 2111 C CA . ILE B 1 37 ? 3.32 -4.824 -22.75 1 60.47 37 ILE B CA 1
ATOM 2112 C C . ILE B 1 37 ? 4.105 -6.066 -23.156 1 60.47 37 ILE B C 1
ATOM 2114 O O . ILE B 1 37 ? 4.035 -6.5 -24.312 1 60.47 37 ILE B O 1
ATOM 2118 N N . ILE B 1 38 ? 5.047 -6.457 -22.312 1 63.84 38 ILE B N 1
ATOM 2119 C CA . ILE B 1 38 ? 5.727 -7.73 -22.531 1 63.84 38 ILE B CA 1
ATOM 2120 C C . ILE B 1 38 ? 4.715 -8.875 -22.469 1 63.84 38 ILE B C 1
ATOM 2122 O O . ILE B 1 38 ? 4.035 -9.055 -21.469 1 63.84 38 ILE B O 1
ATOM 2126 N N . PRO B 1 39 ? 4.609 -9.492 -23.562 1 58.56 39 PRO B N 1
ATOM 2127 C CA . PRO B 1 39 ? 3.6 -10.555 -23.578 1 58.56 39 PRO B CA 1
ATOM 2128 C C . PRO B 1 39 ? 3.965 -11.727 -22.656 1 58.56 39 PRO B C 1
ATOM 2130 O O . PRO B 1 39 ? 5.145 -11.93 -22.359 1 58.56 39 PRO B O 1
ATOM 2133 N N . ARG B 1 40 ? 2.982 -12.438 -22.203 1 62.84 40 ARG B N 1
ATOM 2134 C CA . ARG B 1 40 ? 3.158 -13.688 -21.469 1 62.84 40 ARG B CA 1
ATOM 2135 C C . ARG B 1 40 ? 3.754 -14.773 -22.359 1 62.84 40 ARG B C 1
ATOM 2137 O O . ARG B 1 40 ? 3.314 -14.961 -23.484 1 62.84 40 ARG B O 1
ATOM 2144 N N . THR B 1 41 ? 5.012 -15.242 -22.016 1 56.88 41 THR B N 1
ATOM 2145 C CA . THR B 1 41 ? 5.531 -16.375 -22.781 1 56.88 41 THR B CA 1
ATOM 2146 C C . THR B 1 41 ? 5.344 -17.672 -22 1 56.88 41 THR B C 1
ATOM 2148 O O . THR B 1 41 ? 5.801 -17.797 -20.875 1 56.88 41 THR B O 1
ATOM 2151 N N . ILE B 1 42 ? 4.402 -18.516 -22.594 1 60.22 42 ILE B N 1
ATOM 2152 C CA . ILE B 1 42 ? 4.211 -19.828 -22 1 60.22 42 ILE B CA 1
ATOM 2153 C C . ILE B 1 42 ? 5.387 -20.734 -22.344 1 60.22 42 ILE B C 1
ATOM 2155 O O . ILE B 1 42 ? 5.719 -20.906 -23.516 1 60.22 42 ILE B O 1
ATOM 2159 N N . ASP B 1 43 ? 6.102 -21.109 -21.281 1 61.88 43 ASP B N 1
ATOM 2160 C CA . ASP B 1 43 ? 7.141 -22.109 -21.5 1 61.88 43 ASP B CA 1
ATOM 2161 C C . ASP B 1 43 ? 6.535 -23.5 -21.719 1 61.88 43 ASP B C 1
ATOM 2163 O O . ASP B 1 43 ? 5.965 -24.078 -20.781 1 61.88 43 ASP B O 1
ATOM 2167 N N . LYS B 1 44 ? 6.508 -23.906 -23.031 1 76.56 44 LYS B N 1
ATOM 2168 C CA . LYS B 1 44 ? 5.91 -25.188 -23.391 1 76.56 44 LYS B CA 1
ATOM 2169 C C . LYS B 1 44 ? 6.883 -26.031 -24.203 1 76.56 44 LYS B C 1
ATOM 2171 O O . LYS B 1 44 ? 7.598 -25.516 -25.062 1 76.56 44 LYS B O 1
ATOM 2176 N N . LYS B 1 45 ? 7.027 -27.297 -23.781 1 85.5 45 LYS B N 1
ATOM 2177 C CA . LYS B 1 45 ? 7.789 -28.297 -24.516 1 85.5 45 LYS B CA 1
ATOM 2178 C C . LYS B 1 45 ? 6.871 -29.375 -25.109 1 85.5 45 LYS B C 1
ATOM 2180 O O . LYS B 1 45 ? 5.953 -29.844 -24.438 1 85.5 45 LYS B O 1
ATOM 2185 N N . VAL B 1 46 ? 7.086 -29.641 -26.375 1 90.5 46 VAL B N 1
ATOM 2186 C CA . VAL B 1 46 ? 6.379 -30.75 -27.016 1 90.5 46 VAL B CA 1
ATOM 2187 C C . VAL B 1 46 ? 7.25 -32 -26.984 1 90.5 46 VAL B C 1
ATOM 2189 O O . VAL B 1 46 ? 8.367 -32 -27.5 1 90.5 46 VAL B O 1
ATOM 2192 N N . ASN B 1 47 ? 6.668 -32.969 -26.438 1 93.19 47 ASN B N 1
ATOM 2193 C CA . ASN B 1 47 ? 7.418 -34.219 -26.25 1 93.19 47 ASN B CA 1
ATOM 2194 C C . ASN B 1 47 ? 7.281 -35.125 -27.469 1 93.19 47 ASN B C 1
ATOM 2196 O O . ASN B 1 47 ? 6.414 -34.906 -28.312 1 93.19 47 ASN B O 1
ATOM 2200 N N . ILE B 1 48 ? 8.133 -36.125 -27.484 1 93.31 48 ILE B N 1
ATOM 2201 C CA . ILE B 1 48 ? 8.219 -37.062 -28.609 1 93.31 48 ILE B CA 1
ATOM 2202 C C . ILE B 1 48 ? 6.887 -37.781 -28.797 1 93.31 48 ILE B C 1
ATOM 2204 O O . ILE B 1 48 ? 6.457 -38.031 -29.922 1 93.31 48 ILE B O 1
ATOM 2208 N N . ASP B 1 49 ? 6.211 -38.031 -27.703 1 93.38 49 ASP B N 1
ATOM 2209 C CA . ASP B 1 49 ? 4.953 -38.781 -27.766 1 93.38 49 ASP B CA 1
ATOM 2210 C C . ASP B 1 49 ? 3.781 -37.844 -28.062 1 93.38 49 ASP B C 1
ATOM 2212 O O . ASP B 1 49 ? 2.623 -38.25 -28.031 1 93.38 49 ASP B O 1
ATOM 2216 N N . GLY B 1 50 ? 4.09 -36.625 -28.266 1 93.31 50 GLY B N 1
ATOM 2217 C CA . GLY B 1 50 ? 3.043 -35.656 -28.609 1 93.31 50 GLY B CA 1
ATOM 2218 C C . GLY B 1 50 ? 2.512 -34.906 -27.391 1 93.31 50 GLY B C 1
ATOM 2219 O O . GLY B 1 50 ? 1.724 -33.969 -27.531 1 93.31 50 GLY B O 1
ATOM 2220 N N . SER B 1 51 ? 2.877 -35.375 -26.25 1 91.38 51 SER B N 1
ATOM 2221 C CA . SER B 1 51 ? 2.447 -34.656 -25.047 1 91.38 51 SER B CA 1
ATOM 2222 C C . SER B 1 51 ? 3.125 -33.312 -24.953 1 91.38 51 SER B C 1
ATOM 2224 O O . SER B 1 51 ? 4.16 -33.062 -25.578 1 91.38 51 SER B O 1
ATOM 2226 N N . LYS B 1 52 ? 2.43 -32.375 -24.219 1 88.25 52 LYS B N 1
ATOM 2227 C CA . LYS B 1 52 ? 2.951 -31.031 -23.984 1 88.25 52 LYS B CA 1
ATOM 2228 C C . LYS B 1 52 ? 3.273 -30.828 -22.5 1 88.25 52 LYS B C 1
ATOM 2230 O O . LYS B 1 52 ? 2.475 -31.172 -21.625 1 88.25 52 LYS B O 1
ATOM 2235 N N . THR B 1 53 ? 4.492 -30.297 -22.297 1 87.5 53 THR B N 1
ATOM 2236 C CA . THR B 1 53 ? 4.91 -30.031 -20.922 1 87.5 53 THR B CA 1
ATOM 2237 C C . THR B 1 53 ? 5.027 -28.531 -20.672 1 87.5 53 THR B C 1
ATOM 2239 O O . THR B 1 53 ? 5.633 -27.812 -21.469 1 87.5 53 THR B O 1
ATOM 2242 N N . TYR B 1 54 ? 4.363 -28.109 -19.516 1 81.38 54 TYR B N 1
ATOM 2243 C CA . TYR B 1 54 ? 4.379 -26.719 -19.094 1 81.38 54 TYR B CA 1
ATOM 2244 C C . TYR B 1 54 ? 5.078 -26.562 -17.75 1 81.38 54 TYR B C 1
ATOM 2246 O O . TYR B 1 54 ? 5.012 -27.453 -16.906 1 81.38 54 TYR B O 1
ATOM 2254 N N . GLN B 1 55 ? 5.691 -25.406 -17.641 1 80.5 55 GLN B N 1
ATOM 2255 C CA . GLN B 1 55 ? 6.219 -25.078 -16.312 1 80.5 55 GLN B CA 1
ATOM 2256 C C . GLN B 1 55 ? 5.129 -24.5 -15.414 1 80.5 55 GLN B C 1
ATOM 2258 O O . GLN B 1 55 ? 4.305 -23.703 -15.859 1 80.5 55 GLN B O 1
ATOM 2263 N N . LEU B 1 56 ? 5.148 -25.062 -14.148 1 81.31 56 LEU B N 1
ATOM 2264 C CA . LEU B 1 56 ? 4.168 -24.641 -13.156 1 81.31 56 LEU B CA 1
ATOM 2265 C C . LEU B 1 56 ? 4.855 -24.031 -11.938 1 81.31 56 LEU B C 1
ATOM 2267 O O . LEU B 1 56 ? 6.004 -24.359 -11.641 1 81.31 56 LEU B O 1
ATOM 2271 N N . LEU B 1 57 ? 4.16 -23.109 -11.359 1 84.81 57 LEU B N 1
ATOM 2272 C CA . LEU B 1 57 ? 4.535 -22.594 -10.039 1 84.81 57 LEU B CA 1
ATOM 2273 C C . LEU B 1 57 ? 3.324 -22.562 -9.109 1 84.81 57 LEU B C 1
ATOM 2275 O O . LEU B 1 57 ? 2.279 -22.016 -9.469 1 84.81 57 LEU B O 1
ATOM 2279 N N . ALA B 1 58 ? 3.467 -23.203 -8 1 86.94 58 ALA B N 1
ATOM 2280 C CA . ALA B 1 58 ? 2.434 -23.141 -6.973 1 86.94 58 ALA B CA 1
ATOM 2281 C C . ALA B 1 58 ? 2.85 -22.219 -5.832 1 86.94 58 ALA B C 1
ATOM 2283 O O . ALA B 1 58 ? 4.023 -22.188 -5.449 1 86.94 58 ALA B O 1
ATOM 2284 N N . ILE B 1 59 ? 1.935 -21.453 -5.344 1 89.25 59 ILE B N 1
ATOM 2285 C CA . ILE B 1 59 ? 2.162 -20.609 -4.18 1 89.25 59 ILE B CA 1
ATOM 2286 C C . ILE B 1 59 ? 1.11 -20.906 -3.111 1 89.25 59 ILE B C 1
ATOM 2288 O O . ILE B 1 59 ? 0.011 -21.359 -3.426 1 89.25 59 ILE B O 1
ATOM 2292 N N . THR B 1 60 ? 1.454 -20.594 -1.852 1 85.88 60 THR B N 1
ATOM 2293 C CA . THR B 1 60 ? 0.565 -20.984 -0.767 1 85.88 60 THR B CA 1
ATOM 2294 C C . THR B 1 60 ? -0.101 -19.766 -0.134 1 85.88 60 THR B C 1
ATOM 2296 O O . THR B 1 60 ? 0.466 -18.672 -0.136 1 85.88 60 THR B O 1
ATOM 2299 N N . ASP B 1 61 ? -1.247 -19.922 0.347 1 86 61 ASP B N 1
ATOM 2300 C CA . ASP B 1 61 ? -1.907 -19.172 1.403 1 86 61 ASP B CA 1
ATOM 2301 C C . ASP B 1 61 ? -1.948 -19.969 2.707 1 86 61 ASP B C 1
ATOM 2303 O O . ASP B 1 61 ? -2.697 -20.938 2.826 1 86 61 ASP B O 1
ATOM 2307 N N . MET B 1 62 ? -1.171 -19.484 3.629 1 88.25 62 MET B N 1
ATOM 2308 C CA . MET B 1 62 ? -1.055 -20.266 4.859 1 88.25 62 MET B CA 1
ATOM 2309 C C . MET B 1 62 ? -1.895 -19.656 5.973 1 88.25 62 MET B C 1
ATOM 2311 O O . MET B 1 62 ? -1.745 -20.016 7.141 1 88.25 62 MET B O 1
ATOM 2315 N N . ASP B 1 63 ? -2.67 -18.766 5.625 1 90.81 63 ASP B N 1
ATOM 2316 C CA . ASP B 1 63 ? -3.52 -18.094 6.602 1 90.81 63 ASP B CA 1
ATOM 2317 C C . ASP B 1 63 ? -2.709 -17.656 7.816 1 90.81 63 ASP B C 1
ATOM 2319 O O . ASP B 1 63 ? -1.704 -16.953 7.676 1 90.81 63 ASP B O 1
ATOM 2323 N N . LYS B 1 64 ? -3.059 -18.016 9.023 1 87.06 64 LYS B N 1
ATOM 2324 C CA . LYS B 1 64 ? -2.426 -17.562 10.258 1 87.06 64 LYS B CA 1
ATOM 2325 C C . LYS B 1 64 ? -1.036 -18.172 10.422 1 87.06 64 LYS B C 1
ATOM 2327 O O . LYS B 1 64 ? -0.203 -17.641 11.156 1 87.06 64 LYS B O 1
ATOM 2332 N N . SER B 1 65 ? -0.755 -19.203 9.688 1 88.19 65 SER B N 1
ATOM 2333 C CA . SER B 1 65 ? 0.54 -19.859 9.789 1 88.19 65 SER B CA 1
ATOM 2334 C C . SER B 1 65 ? 1.593 -19.156 8.938 1 88.19 65 SER B C 1
ATOM 2336 O O . SER B 1 65 ? 2.76 -19.562 8.938 1 88.19 65 SER B O 1
ATOM 2338 N N . ALA B 1 66 ? 1.196 -18.125 8.328 1 92.62 66 ALA B N 1
ATOM 2339 C CA . ALA B 1 66 ? 2.115 -17.391 7.449 1 92.62 66 ALA B CA 1
ATOM 2340 C C . ALA B 1 66 ? 3.145 -16.609 8.258 1 92.62 66 ALA B C 1
ATOM 2342 O O . ALA B 1 66 ? 4.18 -16.203 7.73 1 92.62 66 ALA B O 1
ATOM 2343 N N . LYS B 1 67 ? 2.916 -16.359 9.492 1 94 67 LYS B N 1
ATOM 2344 C CA . LYS B 1 67 ? 3.822 -15.539 10.297 1 94 67 LYS B CA 1
ATOM 2345 C C . LYS B 1 67 ? 5.172 -16.219 10.469 1 94 67 LYS B C 1
ATOM 2347 O O . LYS B 1 67 ? 5.234 -17.422 10.742 1 94 67 LYS B O 1
ATOM 2352 N N . ALA B 1 68 ? 6.223 -15.484 10.219 1 94.19 68 ALA B N 1
ATOM 2353 C CA . ALA B 1 68 ? 7.605 -15.945 10.352 1 94.19 68 ALA B CA 1
ATOM 2354 C C . ALA B 1 68 ? 8.477 -14.875 11.016 1 94.19 68 ALA B C 1
ATOM 2356 O O . ALA B 1 68 ? 9.195 -14.148 10.328 1 94.19 68 ALA B O 1
ATOM 2357 N N . GLY B 1 69 ? 8.523 -14.82 12.391 1 93.5 69 GLY B N 1
ATOM 2358 C CA . GLY B 1 69 ? 9.227 -13.758 13.078 1 93.5 69 GLY B CA 1
ATOM 2359 C C . GLY B 1 69 ? 8.562 -12.398 12.922 1 93.5 69 GLY B C 1
ATOM 2360 O O . GLY B 1 69 ? 7.387 -12.242 13.266 1 93.5 69 GLY B O 1
ATOM 2361 N N . ASP B 1 70 ? 9.312 -11.516 12.391 1 92.19 70 ASP B N 1
ATOM 2362 C CA . ASP B 1 70 ? 8.781 -10.172 12.18 1 92.19 70 ASP B CA 1
ATOM 2363 C C . ASP B 1 70 ? 8.258 -10.008 10.75 1 92.19 70 ASP B C 1
ATOM 2365 O O . ASP B 1 70 ? 7.863 -8.914 10.352 1 92.19 70 ASP B O 1
ATOM 2369 N N . LYS B 1 71 ? 8.258 -11.172 10.117 1 97.12 71 LYS B N 1
ATOM 2370 C CA . LYS B 1 71 ? 7.77 -11.18 8.742 1 97.12 71 LYS B CA 1
ATOM 2371 C C . LYS B 1 71 ? 6.676 -12.234 8.555 1 97.12 71 LYS B C 1
ATOM 2373 O O . LYS B 1 71 ? 6.211 -12.828 9.531 1 97.12 71 LYS B O 1
ATOM 2378 N N . TRP B 1 72 ? 6.203 -12.312 7.391 1 97.56 72 TRP B N 1
ATOM 2379 C CA . TRP B 1 72 ? 5.258 -13.32 6.922 1 97.56 72 TRP B CA 1
ATOM 2380 C C . TRP B 1 72 ? 5.777 -14.008 5.66 1 97.56 72 TRP B C 1
ATOM 2382 O O . TRP B 1 72 ? 6.547 -13.422 4.898 1 97.56 72 TRP B O 1
ATOM 2392 N N . ARG B 1 73 ? 5.309 -15.219 5.527 1 96.94 73 ARG B N 1
ATOM 2393 C CA . ARG B 1 73 ? 5.871 -15.945 4.391 1 96.94 73 ARG B CA 1
ATOM 2394 C C . ARG B 1 73 ? 4.793 -16.734 3.66 1 96.94 73 ARG B C 1
ATOM 2396 O O . ARG B 1 73 ? 3.797 -17.141 4.262 1 96.94 73 ARG B O 1
ATOM 2403 N N . ALA B 1 74 ? 4.984 -16.938 2.387 1 94.88 74 ALA B N 1
ATOM 2404 C CA . ALA B 1 74 ? 4.355 -17.938 1.529 1 94.88 74 ALA B CA 1
ATOM 2405 C C . ALA B 1 74 ? 5.395 -18.906 0.952 1 94.88 74 ALA B C 1
ATOM 2407 O O . ALA B 1 74 ? 6.582 -18.578 0.896 1 94.88 74 ALA B O 1
ATOM 2408 N N . VAL B 1 75 ? 4.945 -20.047 0.585 1 93.62 75 VAL B N 1
ATOM 2409 C CA . VAL B 1 75 ? 5.852 -21.031 -0.005 1 93.62 75 VAL B CA 1
ATOM 2410 C C . VAL B 1 75 ? 5.508 -21.234 -1.479 1 93.62 75 VAL B C 1
ATOM 2412 O O . VAL B 1 75 ? 4.336 -21.359 -1.838 1 93.62 75 VAL B O 1
ATOM 2415 N N . ALA B 1 76 ? 6.547 -21.141 -2.25 1 89.44 76 ALA B N 1
ATOM 2416 C CA . ALA B 1 76 ? 6.398 -21.438 -3.672 1 89.44 76 ALA B CA 1
ATOM 2417 C C . ALA B 1 76 ? 7.09 -22.75 -4.043 1 89.44 76 ALA B C 1
ATOM 2419 O O . ALA B 1 76 ? 8.172 -23.047 -3.539 1 89.44 76 ALA B O 1
ATOM 2420 N N . ARG B 1 77 ? 6.465 -23.516 -4.91 1 88.19 77 ARG B N 1
ATOM 2421 C CA . ARG B 1 77 ? 7.016 -24.781 -5.398 1 88.19 77 ARG B CA 1
ATOM 2422 C C . ARG B 1 77 ? 6.887 -24.875 -6.914 1 88.19 77 ARG B C 1
ATOM 2424 O O . ARG B 1 77 ? 5.777 -24.828 -7.453 1 88.19 77 ARG B O 1
ATOM 2431 N N . PRO B 1 78 ? 8 -24.984 -7.527 1 87.19 78 PRO B N 1
ATOM 2432 C CA . PRO B 1 78 ? 7.918 -25.219 -8.969 1 87.19 78 PRO B CA 1
ATOM 2433 C C . PRO B 1 78 ? 7.57 -26.672 -9.32 1 87.19 78 PRO B C 1
ATOM 2435 O O . PRO B 1 78 ? 7.719 -27.562 -8.477 1 87.19 78 PRO B O 1
ATOM 2438 N N . GLY B 1 79 ? 7.004 -26.766 -10.516 1 87.25 79 GLY B N 1
ATOM 2439 C CA . GLY B 1 79 ? 6.699 -28.078 -11.062 1 87.25 79 GLY B CA 1
ATOM 2440 C C . GLY B 1 79 ? 6.484 -28.062 -12.562 1 87.25 79 GLY B C 1
ATOM 2441 O O . GLY B 1 79 ? 6.773 -27.062 -13.227 1 87.25 79 GLY B O 1
ATOM 2442 N N . GLU B 1 80 ? 6.125 -29.25 -13.023 1 86.31 80 GLU B N 1
ATOM 2443 C CA . GLU B 1 80 ? 5.82 -29.406 -14.445 1 86.31 80 GLU B CA 1
ATOM 2444 C C . GLU B 1 80 ? 4.469 -30.094 -14.641 1 86.31 80 GLU B C 1
ATOM 2446 O O . GLU B 1 80 ? 4.125 -31.031 -13.906 1 86.31 80 GLU B O 1
ATOM 2451 N N . LEU B 1 81 ? 3.762 -29.469 -15.508 1 84.12 81 LEU B N 1
ATOM 2452 C CA . LEU B 1 81 ? 2.488 -30.047 -15.93 1 84.12 81 LEU B CA 1
ATOM 2453 C C . LEU B 1 81 ? 2.598 -30.641 -17.328 1 84.12 81 LEU B C 1
ATOM 2455 O O . LEU B 1 81 ? 2.992 -29.953 -18.281 1 84.12 81 LEU B O 1
ATOM 2459 N N . THR B 1 82 ? 2.338 -31.938 -17.438 1 87.75 82 THR B N 1
ATOM 2460 C CA . THR B 1 82 ? 2.326 -32.594 -18.75 1 87.75 82 THR B CA 1
ATOM 2461 C C . THR B 1 82 ? 0.906 -32.969 -19.141 1 87.75 82 THR B C 1
ATOM 2463 O O . THR B 1 82 ? 0.207 -33.656 -18.391 1 87.75 82 THR B O 1
ATOM 2466 N N . ILE B 1 83 ? 0.503 -32.469 -20.297 1 85.94 83 ILE B N 1
ATOM 2467 C CA . ILE B 1 83 ? -0.799 -32.812 -20.859 1 85.94 83 ILE B CA 1
ATOM 2468 C C . ILE B 1 83 ? -0.619 -33.75 -22.047 1 85.94 83 ILE B C 1
ATOM 2470 O O . ILE B 1 83 ? 0.108 -33.438 -23 1 85.94 83 ILE B O 1
ATOM 2474 N N . PHE B 1 84 ? -1.239 -34.844 -22.047 1 88.81 84 PHE B N 1
ATOM 2475 C CA . PHE B 1 84 ? -1.066 -35.844 -23.094 1 88.81 84 PHE B CA 1
ATOM 2476 C C . PHE B 1 84 ? -2.023 -35.594 -24.25 1 88.81 84 PHE B C 1
ATOM 2478 O O . PHE B 1 84 ? -3.045 -34.938 -24.094 1 88.81 84 PHE B O 1
ATOM 2485 N N . PRO B 1 85 ? -1.688 -36.125 -25.359 1 89.44 85 PRO B N 1
ATOM 2486 C CA . PRO B 1 85 ? -2.416 -35.781 -26.594 1 89.44 85 PRO B CA 1
ATOM 2487 C C . PRO B 1 85 ? -3.887 -36.188 -26.531 1 89.44 85 PRO B C 1
ATOM 2489 O O . PRO B 1 85 ? -4.73 -35.562 -27.172 1 89.44 85 PRO B O 1
ATOM 2492 N N . ASP B 1 86 ? -4.254 -37.219 -25.812 1 87.06 86 ASP B N 1
ATOM 2493 C CA . ASP B 1 86 ? -5.633 -37.688 -25.781 1 87.06 86 ASP B CA 1
ATOM 2494 C C . ASP B 1 86 ? -6.504 -36.75 -24.906 1 87.06 86 ASP B C 1
ATOM 2496 O O . ASP B 1 86 ? -7.727 -36.906 -24.891 1 87.06 86 ASP B O 1
ATOM 2500 N N . GLY B 1 87 ? -5.812 -35.844 -24.219 1 82.38 87 GLY B N 1
ATOM 2501 C CA . GLY B 1 87 ? -6.512 -34.875 -23.391 1 82.38 87 GLY B CA 1
ATOM 2502 C C . GLY B 1 87 ? -7.133 -35.5 -22.156 1 82.38 87 GLY B C 1
ATOM 2503 O O . GLY B 1 87 ? -7.875 -34.844 -21.422 1 82.38 87 GLY B O 1
ATOM 2504 N N . LYS B 1 88 ? -6.922 -36.719 -21.906 1 84.75 88 LYS B N 1
ATOM 2505 C CA . LYS B 1 88 ? -7.578 -37.438 -20.812 1 84.75 88 LYS B CA 1
ATOM 2506 C C . LYS B 1 88 ? -6.613 -37.656 -19.641 1 84.75 88 LYS B C 1
ATOM 2508 O O . LYS B 1 88 ? -7.035 -38.031 -18.547 1 84.75 88 LYS B O 1
ATOM 2513 N N . ARG B 1 89 ? -5.375 -37.594 -20.016 1 87.62 89 ARG B N 1
ATOM 2514 C CA . ARG B 1 89 ? -4.363 -37.844 -19 1 87.62 89 ARG B CA 1
ATOM 2515 C C . ARG B 1 89 ? -3.496 -36.594 -18.766 1 87.62 89 ARG B C 1
ATOM 2517 O O . ARG B 1 89 ? -3.066 -35.938 -19.719 1 87.62 89 ARG B O 1
ATOM 2524 N N . VAL B 1 90 ? -3.436 -36.25 -17.516 1 87.88 90 VAL B N 1
ATOM 2525 C CA . VAL B 1 90 ? -2.539 -35.156 -17.109 1 87.88 90 VAL B CA 1
ATOM 2526 C C . VAL B 1 90 ? -1.607 -35.656 -16 1 87.88 90 VAL B C 1
ATOM 2528 O O . VAL B 1 90 ? -1.993 -36.5 -15.188 1 87.88 90 VAL B O 1
ATOM 2531 N N . GLU B 1 91 ? -0.287 -35.188 -16.094 1 89.88 91 GLU B N 1
ATOM 2532 C CA . GLU B 1 91 ? 0.7 -35.531 -15.062 1 89.88 91 GLU B CA 1
ATOM 2533 C C . GLU B 1 91 ? 1.346 -34.25 -14.5 1 89.88 91 GLU B C 1
ATOM 2535 O O . GLU B 1 91 ? 1.668 -33.344 -15.25 1 89.88 91 GLU B O 1
ATOM 2540 N N . ILE B 1 92 ? 1.361 -34.188 -13.211 1 87.5 92 ILE B N 1
ATOM 2541 C CA . ILE B 1 92 ? 2.062 -33.094 -12.562 1 87.5 92 ILE B CA 1
ATOM 2542 C C . ILE B 1 92 ? 3.275 -33.625 -11.805 1 87.5 92 ILE B C 1
ATOM 2544 O O . ILE B 1 92 ? 3.16 -34.562 -11.031 1 87.5 92 ILE B O 1
ATOM 2548 N N . LYS B 1 93 ? 4.438 -33.094 -12.109 1 90.81 93 LYS B N 1
ATOM 2549 C CA . LYS B 1 93 ? 5.664 -33.375 -11.375 1 90.81 93 LYS B CA 1
ATOM 2550 C C . LYS B 1 93 ? 6.105 -32.188 -10.555 1 90.81 93 LYS B C 1
ATOM 2552 O O . LYS B 1 93 ? 6.484 -31.141 -11.125 1 90.81 93 LYS B O 1
ATOM 2557 N N . TRP B 1 94 ? 6.121 -32.344 -9.242 1 89.5 94 TRP B N 1
ATOM 2558 C CA . TRP B 1 94 ? 6.543 -31.25 -8.367 1 89.5 94 TRP B CA 1
ATOM 2559 C C . TRP B 1 94 ? 8.023 -31.375 -8.016 1 89.5 94 TRP B C 1
ATOM 2561 O O . TRP B 1 94 ? 8.523 -32.5 -7.785 1 89.5 94 TRP B O 1
ATOM 2571 N N . GLU B 1 95 ? 8.664 -30.203 -8.023 1 89.38 95 GLU B N 1
ATOM 2572 C CA . GLU B 1 95 ? 10.039 -30.156 -7.535 1 89.38 95 GLU B CA 1
ATOM 2573 C C . GLU B 1 95 ? 10.086 -29.844 -6.043 1 89.38 95 GLU B C 1
ATOM 2575 O O . GLU B 1 95 ? 10.445 -28.734 -5.652 1 89.38 95 GLU B O 1
ATOM 2580 N N . LYS B 1 96 ? 9.953 -30.828 -5.242 1 86.94 96 LYS B N 1
ATOM 2581 C CA . LYS B 1 96 ? 9.742 -30.656 -3.805 1 86.94 96 LYS B CA 1
ATOM 2582 C C . LYS B 1 96 ? 10.984 -30.078 -3.131 1 86.94 96 LYS B C 1
ATOM 2584 O O . LYS B 1 96 ? 10.875 -29.391 -2.113 1 86.94 96 LYS B O 1
ATOM 2589 N N . TYR B 1 97 ? 12.062 -30.297 -3.738 1 88.88 97 TYR B N 1
ATOM 2590 C CA . TYR B 1 97 ? 13.305 -29.859 -3.104 1 88.88 97 TYR B CA 1
ATOM 2591 C C . TYR B 1 97 ? 13.609 -28.406 -3.443 1 88.88 97 TYR B C 1
ATOM 2593 O O . TYR B 1 97 ? 14.57 -27.828 -2.922 1 88.88 97 TYR B O 1
ATOM 2601 N N . LEU B 1 98 ? 12.664 -27.844 -4.184 1 87.75 98 LEU B N 1
ATOM 2602 C CA . LEU B 1 98 ? 12.914 -26.469 -4.617 1 87.75 98 LEU B CA 1
ATOM 2603 C C . LEU B 1 98 ? 11.914 -25.516 -3.994 1 87.75 98 LEU B C 1
ATOM 2605 O O . LEU B 1 98 ? 11.656 -24.438 -4.539 1 87.75 98 LEU B O 1
ATOM 2609 N N . ASP B 1 99 ? 11.414 -25.859 -2.873 1 91.62 99 ASP B N 1
ATOM 2610 C CA . ASP B 1 99 ? 10.523 -24.938 -2.152 1 91.62 99 ASP B CA 1
ATOM 2611 C C . ASP B 1 99 ? 11.242 -23.641 -1.801 1 91.62 99 ASP B C 1
ATOM 2613 O O . ASP B 1 99 ? 12.391 -23.656 -1.344 1 91.62 99 ASP B O 1
ATOM 2617 N N . THR B 1 100 ? 10.594 -22.578 -2.098 1 93.06 100 THR B N 1
ATOM 2618 C CA . THR B 1 100 ? 11.141 -21.266 -1.789 1 93.06 100 THR B CA 1
ATOM 2619 C C . THR B 1 100 ? 10.195 -20.5 -0.869 1 93.06 100 THR B C 1
ATOM 2621 O O . THR B 1 100 ? 8.992 -20.422 -1.122 1 93.06 100 THR B O 1
ATOM 2624 N N . ASN B 1 101 ? 10.781 -20.031 0.246 1 95.31 101 ASN B N 1
ATOM 2625 C CA . ASN B 1 101 ? 10.031 -19.109 1.09 1 95.31 101 ASN B CA 1
ATOM 2626 C C . ASN B 1 101 ? 10.086 -17.688 0.545 1 95.31 101 ASN B C 1
ATOM 2628 O O . ASN B 1 101 ? 11.164 -17.125 0.372 1 95.31 101 ASN B O 1
ATOM 2632 N N . ILE B 1 102 ? 8.93 -17.203 0.251 1 95.81 102 ILE B N 1
ATOM 2633 C CA . ILE B 1 102 ? 8.812 -15.805 -0.168 1 95.81 102 ILE B CA 1
ATOM 2634 C C . ILE B 1 102 ? 8.281 -14.961 0.988 1 95.81 102 ILE B C 1
ATOM 2636 O O . ILE B 1 102 ? 7.23 -15.266 1.555 1 95.81 102 ILE B O 1
ATOM 2640 N N . THR B 1 103 ? 9.016 -13.82 1.341 1 97.56 103 THR B N 1
ATOM 2641 C CA . THR B 1 103 ? 8.695 -13.156 2.598 1 97.56 103 THR B CA 1
ATOM 2642 C C . THR B 1 103 ? 8.43 -11.672 2.371 1 97.56 103 THR B C 1
ATOM 2644 O O . THR B 1 103 ? 8.883 -11.094 1.383 1 97.56 103 THR B O 1
ATOM 2647 N N . SER B 1 104 ? 7.621 -11.102 3.234 1 97.94 104 SER B N 1
ATOM 2648 C CA . SER B 1 104 ? 7.367 -9.664 3.312 1 97.94 104 SER B CA 1
ATOM 2649 C C . SER B 1 104 ? 7.156 -9.219 4.758 1 97.94 104 SER B C 1
ATOM 2651 O O . SER B 1 104 ? 6.648 -9.984 5.578 1 97.94 104 SER B O 1
ATOM 2653 N N . GLY B 1 105 ? 7.512 -8.023 5.051 1 97.5 105 GLY B N 1
ATOM 2654 C CA . GLY B 1 105 ? 7.266 -7.457 6.371 1 97.5 105 GLY B CA 1
ATOM 2655 C C . GLY B 1 105 ? 5.902 -6.809 6.496 1 97.5 105 GLY B C 1
ATOM 2656 O O . GLY B 1 105 ? 5.492 -6.414 7.59 1 97.5 105 GLY B O 1
ATOM 2657 N N . PHE B 1 106 ? 5.195 -6.656 5.418 1 98.06 106 PHE B N 1
ATOM 2658 C CA . PHE B 1 106 ? 3.904 -5.977 5.43 1 98.06 106 PHE B CA 1
ATOM 2659 C C . PHE B 1 106 ? 2.814 -6.895 5.969 1 98.06 106 PHE B C 1
ATOM 2661 O O . PHE B 1 106 ? 2.785 -8.086 5.645 1 98.06 106 PHE B O 1
ATOM 2668 N N . ASN B 1 107 ? 1.985 -6.359 6.785 1 96.88 107 ASN B N 1
ATOM 2669 C CA . ASN B 1 107 ? 0.828 -7.109 7.262 1 96.88 107 ASN B CA 1
ATOM 2670 C C . ASN B 1 107 ? -0.299 -6.18 7.699 1 96.88 107 ASN B C 1
ATOM 2672 O O . ASN B 1 107 ? -0.115 -4.961 7.77 1 96.88 107 ASN B O 1
ATOM 2676 N N . TYR B 1 108 ? -1.447 -6.691 7.809 1 97.56 108 TYR B N 1
ATOM 2677 C CA . TYR B 1 108 ? -2.652 -6.039 8.305 1 97.56 108 TYR B CA 1
ATOM 2678 C C . TYR B 1 108 ? -3.209 -6.773 9.523 1 97.56 108 TYR B C 1
ATOM 2680 O O . TYR B 1 108 ? -3.654 -7.918 9.414 1 97.56 108 TYR B O 1
ATOM 2688 N N . LYS B 1 109 ? -3.084 -6.129 10.633 1 95.62 109 LYS B N 1
ATOM 2689 C CA . LYS B 1 109 ? -3.559 -6.684 11.898 1 95.62 109 LYS B CA 1
ATOM 2690 C C . LYS B 1 109 ? -2.926 -8.039 12.172 1 95.62 109 LYS B C 1
ATOM 2692 O O . LYS B 1 109 ? -3.617 -8.984 12.562 1 95.62 109 LYS B O 1
ATOM 2697 N N . GLY B 1 110 ? -1.73 -8.125 11.766 1 94.25 110 GLY B N 1
ATOM 2698 C CA . GLY B 1 110 ? -0.947 -9.297 12.133 1 94.25 110 GLY B CA 1
ATOM 2699 C C . GLY B 1 110 ? -0.988 -10.391 11.094 1 94.25 110 GLY B C 1
ATOM 2700 O O . GLY B 1 110 ? -0.44 -11.477 11.305 1 94.25 110 GLY B O 1
ATOM 2701 N N . ARG B 1 111 ? -1.642 -10.148 9.992 1 96.44 111 ARG B N 1
ATOM 2702 C CA . ARG B 1 111 ? -1.712 -11.148 8.938 1 96.44 111 ARG B CA 1
ATOM 2703 C C . ARG B 1 111 ? -1.132 -10.617 7.633 1 96.44 111 ARG B C 1
ATOM 2705 O O . ARG B 1 111 ? -1.338 -9.453 7.285 1 96.44 111 ARG B O 1
ATOM 2712 N N . GLY B 1 112 ? -0.351 -11.5 7.012 1 97.06 112 GLY B N 1
ATOM 2713 C CA . GLY B 1 112 ? 0.275 -11.133 5.75 1 97.06 112 GLY B CA 1
ATOM 2714 C C . GLY B 1 112 ? 0.76 -12.328 4.957 1 97.06 112 GLY B C 1
ATOM 2715 O O . GLY B 1 112 ? 0.78 -13.453 5.465 1 97.06 112 GLY B O 1
ATOM 2716 N N . MET B 1 113 ? 1.007 -12.039 3.725 1 97.56 113 MET B N 1
ATOM 2717 C CA . MET B 1 113 ? 1.549 -13.016 2.781 1 97.56 113 MET B CA 1
ATOM 2718 C C . MET B 1 113 ? 0.583 -14.18 2.584 1 97.56 113 MET B C 1
ATOM 2720 O O . MET B 1 113 ? 1.006 -15.328 2.48 1 97.56 113 MET B O 1
ATOM 2724 N N . GLU B 1 114 ? -0.683 -13.914 2.592 1 95.56 114 GLU B N 1
ATOM 2725 C CA . GLU B 1 114 ? -1.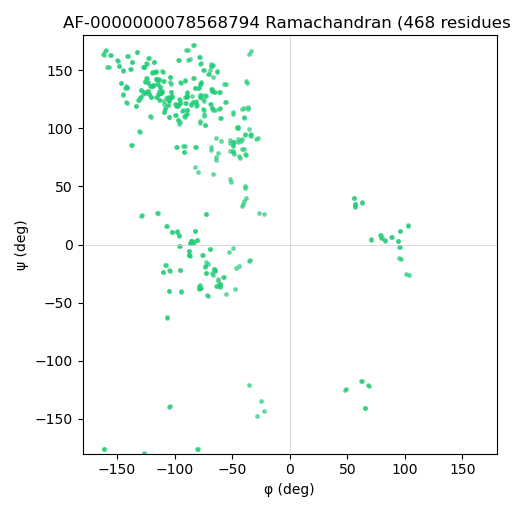707 -14.867 2.178 1 95.56 114 GLU B CA 1
ATOM 2726 C C . GLU B 1 114 ? -2.033 -14.719 0.695 1 95.56 114 GLU B C 1
ATOM 2728 O O . GLU B 1 114 ? -3.066 -14.148 0.336 1 95.56 114 GLU B O 1
ATOM 2733 N N . LEU B 1 115 ? -1.184 -15.281 -0.101 1 94.56 115 LEU B N 1
ATOM 2734 C CA . LEU B 1 115 ? -1.227 -15.055 -1.541 1 94.56 115 LEU B CA 1
ATOM 2735 C C . LEU B 1 115 ? -2.33 -15.875 -2.189 1 94.56 115 LEU B C 1
ATOM 2737 O O . LEU B 1 115 ? -2.404 -17.094 -1.987 1 94.56 115 LEU B O 1
ATOM 2741 N N . SER B 1 116 ? -3.156 -15.219 -2.959 1 90.81 116 SER B N 1
ATOM 2742 C CA . SER B 1 116 ? -4.406 -15.844 -3.389 1 90.81 116 SER B CA 1
ATOM 2743 C C . SER B 1 116 ? -4.355 -16.219 -4.867 1 90.81 116 SER B C 1
ATOM 2745 O O . SER B 1 116 ? -5.191 -16.984 -5.348 1 90.81 116 SER B O 1
ATOM 2747 N N . ASP B 1 117 ? -3.465 -15.672 -5.625 1 88 117 ASP B N 1
ATOM 2748 C CA . ASP B 1 117 ? -3.309 -15.945 -7.051 1 88 117 ASP B CA 1
ATOM 2749 C C . ASP B 1 117 ? -1.919 -15.547 -7.539 1 88 117 ASP B C 1
ATOM 2751 O O . ASP B 1 117 ? -1.146 -14.938 -6.797 1 88 117 ASP B O 1
ATOM 2755 N N . ILE B 1 118 ? -1.586 -15.969 -8.711 1 86.69 118 ILE B N 1
ATOM 2756 C CA . ILE B 1 118 ? -0.319 -15.617 -9.344 1 86.69 118 ILE B CA 1
ATOM 2757 C C . ILE B 1 118 ? -0.528 -15.422 -10.844 1 86.69 118 ILE B C 1
ATOM 2759 O O . ILE B 1 118 ? -1.27 -16.172 -11.477 1 86.69 118 ILE B O 1
ATOM 2763 N N . SER B 1 119 ? 0.036 -14.352 -11.375 1 84 119 SER B N 1
ATOM 2764 C CA . SER B 1 119 ? -0.104 -14.047 -12.797 1 84 119 SER B CA 1
ATOM 2765 C C . SER B 1 119 ? 1.15 -13.375 -13.344 1 84 119 SER B C 1
ATOM 2767 O O . SER B 1 119 ? 1.756 -12.539 -12.672 1 84 119 SER B O 1
ATOM 2769 N N . GLU B 1 120 ? 1.506 -13.766 -14.484 1 83 120 GLU B N 1
ATOM 2770 C CA . GLU B 1 120 ? 2.543 -13.031 -15.203 1 83 120 GLU B CA 1
ATOM 2771 C C . GLU B 1 120 ? 1.956 -11.844 -15.961 1 83 120 GLU B C 1
ATOM 2773 O O . GLU B 1 120 ? 1.02 -12 -16.75 1 83 120 GLU B O 1
ATOM 2778 N N . TYR B 1 121 ? 2.438 -10.695 -15.688 1 85.25 121 TYR B N 1
ATOM 2779 C CA . TYR B 1 121 ? 1.976 -9.469 -16.328 1 85.25 121 TYR B CA 1
ATOM 2780 C C . TYR B 1 121 ? 3.141 -8.523 -16.609 1 85.25 121 TYR B C 1
ATOM 2782 O O . TYR B 1 121 ? 3.885 -8.164 -15.695 1 85.25 121 TYR B O 1
ATOM 2790 N N . ASP B 1 122 ? 3.295 -8.18 -17.875 1 85.38 122 ASP B N 1
ATOM 2791 C CA . ASP B 1 122 ? 4.34 -7.254 -18.312 1 85.38 122 ASP B CA 1
ATOM 2792 C C . ASP B 1 122 ? 5.719 -7.746 -17.875 1 85.38 122 ASP B C 1
ATOM 2794 O O . ASP B 1 122 ? 6.523 -6.973 -17.344 1 85.38 122 ASP B O 1
ATOM 2798 N N . GLY B 1 123 ? 5.895 -9.039 -17.984 1 80.94 123 GLY B N 1
ATOM 2799 C CA . GLY B 1 123 ? 7.18 -9.656 -17.688 1 80.94 123 GLY B CA 1
ATOM 2800 C C . GLY B 1 123 ? 7.426 -9.836 -16.203 1 80.94 123 GLY B C 1
ATOM 2801 O O . GLY B 1 123 ? 8.531 -10.195 -15.789 1 80.94 123 GLY B O 1
ATOM 2802 N N . ARG B 1 124 ? 6.43 -9.586 -15.398 1 87.56 124 ARG B N 1
ATOM 2803 C CA . ARG B 1 124 ? 6.551 -9.695 -13.945 1 87.56 124 ARG B CA 1
ATOM 2804 C C . ARG B 1 124 ? 5.637 -10.789 -13.406 1 87.56 124 ARG B C 1
ATOM 2806 O O . ARG B 1 124 ? 4.531 -11 -13.914 1 87.56 124 ARG B O 1
ATOM 2813 N N . LEU B 1 125 ? 6.176 -11.453 -12.43 1 88.69 125 LEU B N 1
ATOM 2814 C CA . LEU B 1 125 ? 5.332 -12.383 -11.688 1 88.69 125 LEU B CA 1
ATOM 2815 C C . LEU B 1 125 ? 4.652 -11.688 -10.516 1 88.69 125 LEU B C 1
ATOM 2817 O O . LEU B 1 125 ? 5.316 -11.289 -9.547 1 88.69 125 LEU B O 1
ATOM 2821 N N . LEU B 1 126 ? 3.314 -11.578 -10.648 1 92.25 126 LEU B N 1
ATOM 2822 C CA . LEU B 1 126 ? 2.574 -10.789 -9.664 1 92.25 126 LEU B CA 1
ATOM 2823 C C . LEU B 1 126 ? 1.648 -11.68 -8.844 1 92.25 126 LEU B C 1
ATOM 2825 O O . LEU B 1 126 ? 1.052 -12.625 -9.375 1 92.25 126 LEU B O 1
ATOM 2829 N N . SER B 1 127 ? 1.533 -11.383 -7.582 1 94.56 127 SER B N 1
ATOM 2830 C CA . SER B 1 127 ? 0.622 -12.094 -6.691 1 94.56 127 SER B CA 1
ATOM 2831 C C . SER B 1 127 ? -0.027 -11.141 -5.695 1 94.56 127 SER B C 1
ATOM 2833 O O . SER B 1 127 ? 0.644 -10.273 -5.129 1 94.56 127 SER B O 1
ATOM 2835 N N . PRO B 1 128 ? -1.313 -11.281 -5.488 1 96.06 128 PRO B N 1
ATOM 2836 C CA . PRO B 1 128 ? -1.995 -10.445 -4.5 1 96.06 128 PRO B CA 1
ATOM 2837 C C . PRO B 1 128 ? -2.029 -11.078 -3.111 1 96.06 128 PRO B C 1
ATOM 2839 O O . PRO B 1 128 ? -2.17 -12.305 -2.99 1 96.06 128 PRO B O 1
ATOM 2842 N N . ASP B 1 129 ? -1.849 -10.273 -2.113 1 97.38 129 ASP B N 1
ATOM 2843 C CA . ASP B 1 129 ? -2.082 -10.648 -0.722 1 97.38 129 ASP B CA 1
ATOM 2844 C C . ASP B 1 129 ? -3.502 -10.289 -0.288 1 97.38 129 ASP B C 1
ATOM 2846 O O . ASP B 1 129 ? -3.854 -9.109 -0.203 1 97.38 129 ASP B O 1
ATOM 2850 N N . ASP B 1 130 ? -4.301 -11.25 0.032 1 93.81 130 ASP B N 1
ATOM 2851 C CA . ASP B 1 130 ? -5.727 -11.008 0.231 1 93.81 130 ASP B CA 1
ATOM 2852 C C . ASP B 1 130 ? -5.996 -10.43 1.615 1 93.81 130 ASP B C 1
ATOM 2854 O O . ASP B 1 130 ? -7.141 -10.102 1.946 1 93.81 130 ASP B O 1
ATOM 2858 N N . LYS B 1 131 ? -4.965 -10.164 2.377 1 96.25 131 LYS B N 1
ATOM 2859 C CA . LYS B 1 131 ? -5.137 -9.531 3.682 1 96.25 131 LYS B CA 1
ATOM 2860 C C . LYS B 1 131 ? -4.727 -8.062 3.637 1 96.25 131 LYS B C 1
ATOM 2862 O O . LYS B 1 131 ? -5.406 -7.203 4.207 1 96.25 131 LYS B O 1
ATOM 2867 N N . THR B 1 132 ? -3.664 -7.809 2.938 1 97.38 132 THR B N 1
ATOM 2868 C CA . THR B 1 132 ? -3.135 -6.449 2.951 1 97.38 132 THR B CA 1
ATOM 2869 C C . THR B 1 132 ? -3.66 -5.652 1.76 1 97.38 132 THR B C 1
ATOM 2871 O O . THR B 1 132 ? -3.643 -4.422 1.774 1 97.38 132 THR B O 1
ATOM 2874 N N . GLY B 1 133 ? -4.086 -6.355 0.738 1 97.38 133 GLY B N 1
ATOM 2875 C CA . GLY B 1 133 ? -4.438 -5.637 -0.478 1 97.38 133 GLY B CA 1
ATOM 2876 C C . GLY B 1 133 ? -3.23 -5.262 -1.318 1 97.38 133 GLY B C 1
ATOM 2877 O O . GLY B 1 133 ? -3.367 -4.602 -2.35 1 97.38 133 GLY B O 1
ATOM 2878 N N . MET B 1 134 ? -2.064 -5.715 -0.919 1 97.94 134 MET B N 1
ATOM 2879 C CA . MET B 1 134 ? -0.845 -5.449 -1.678 1 97.94 134 MET B CA 1
ATOM 2880 C C . MET B 1 134 ? -0.729 -6.395 -2.869 1 97.94 134 MET B C 1
ATOM 2882 O O . MET B 1 134 ? -0.989 -7.59 -2.746 1 97.94 134 MET B O 1
ATOM 2886 N N . LEU B 1 135 ? -0.385 -5.816 -3.986 1 97 135 LEU B N 1
ATOM 2887 C CA . LEU B 1 135 ? 0.073 -6.613 -5.117 1 97 135 LEU B CA 1
ATOM 2888 C C . LEU B 1 135 ? 1.597 -6.668 -5.164 1 97 135 LEU B C 1
ATOM 2890 O O . LEU B 1 135 ? 2.254 -5.637 -5.316 1 97 135 LEU B O 1
ATOM 2894 N N . TYR B 1 136 ? 2.129 -7.891 -5.07 1 97.56 136 TYR B N 1
ATOM 2895 C CA . TYR B 1 136 ? 3.572 -8.078 -5 1 97.56 136 TYR B CA 1
ATOM 2896 C C . TYR B 1 136 ? 4.125 -8.57 -6.336 1 97.56 136 TYR B C 1
ATOM 2898 O O . TYR B 1 136 ? 3.463 -9.336 -7.043 1 97.56 136 TYR B O 1
ATOM 2906 N N . GLU B 1 137 ? 5.266 -8.109 -6.613 1 94.69 137 GLU B N 1
ATOM 2907 C CA . GLU B 1 137 ? 6.125 -8.805 -7.566 1 94.69 137 GLU B CA 1
ATOM 2908 C C . GLU B 1 137 ? 7.027 -9.812 -6.863 1 94.69 137 GLU B C 1
ATOM 2910 O O . GLU B 1 137 ? 7.777 -9.453 -5.949 1 94.69 137 GLU B O 1
ATOM 2915 N N . LEU B 1 138 ? 6.891 -11.039 -7.273 1 92.62 138 LEU B N 1
ATOM 2916 C CA . LEU B 1 138 ? 7.707 -12.086 -6.656 1 92.62 138 LEU B CA 1
ATOM 2917 C C . LEU B 1 138 ? 9.062 -12.188 -7.34 1 92.62 138 LEU B C 1
ATOM 2919 O O . LEU B 1 138 ? 9.148 -12.398 -8.547 1 92.62 138 LEU B O 1
ATOM 2923 N N . ARG B 1 139 ? 10.102 -11.977 -6.535 1 91.5 139 ARG B N 1
ATOM 2924 C CA . ARG B 1 139 ? 11.492 -12.039 -6.988 1 91.5 139 ARG B CA 1
ATOM 2925 C C . ARG B 1 139 ? 12.328 -12.914 -6.066 1 91.5 139 ARG B C 1
ATOM 2927 O O . ARG B 1 139 ? 12.805 -12.453 -5.023 1 91.5 139 ARG B O 1
ATOM 2934 N N . GLY B 1 140 ? 12.477 -14.133 -6.5 1 90.88 140 GLY B N 1
ATOM 2935 C CA . GLY B 1 140 ? 13.195 -15.047 -5.621 1 90.88 140 GLY B CA 1
ATOM 2936 C C . GLY B 1 140 ? 12.508 -15.258 -4.289 1 90.88 140 GLY B C 1
ATOM 2937 O O . GLY B 1 140 ? 11.352 -15.688 -4.242 1 90.88 140 GLY B O 1
ATOM 2938 N N . GLU B 1 141 ? 13.227 -14.844 -3.256 1 94.62 141 GLU B N 1
ATOM 2939 C CA . GLU B 1 141 ? 12.711 -15.078 -1.91 1 94.62 141 GLU B CA 1
ATOM 2940 C C . GLU B 1 141 ? 12.016 -13.844 -1.358 1 94.62 141 GLU B C 1
ATOM 2942 O O . GLU B 1 141 ? 11.68 -13.781 -0.173 1 94.62 141 GLU B O 1
ATOM 2947 N N . GLU B 1 142 ? 11.805 -12.914 -2.266 1 95.19 142 GLU B N 1
ATOM 2948 C CA . GLU B 1 142 ? 11.25 -11.656 -1.773 1 95.19 142 GLU B CA 1
ATOM 2949 C C . GLU B 1 142 ? 9.945 -11.312 -2.488 1 95.19 142 GLU B C 1
ATOM 2951 O O . GLU B 1 142 ? 9.82 -11.531 -3.695 1 95.19 142 GLU B O 1
ATOM 2956 N N . ALA B 1 143 ? 9.094 -10.836 -1.718 1 97.5 143 ALA B N 1
ATOM 2957 C CA . ALA B 1 143 ? 7.906 -10.188 -2.271 1 97.5 143 ALA B CA 1
ATOM 2958 C C . ALA B 1 143 ? 8.086 -8.672 -2.322 1 97.5 143 ALA B C 1
ATOM 2960 O O . ALA B 1 143 ? 8.07 -8 -1.287 1 97.5 143 ALA B O 1
ATOM 2961 N N . VAL B 1 144 ? 8.273 -8.172 -3.494 1 96.94 144 VAL B N 1
ATOM 2962 C CA . VAL B 1 144 ? 8.445 -6.734 -3.688 1 96.94 144 VAL B CA 1
ATOM 2963 C C . VAL B 1 144 ? 7.078 -6.078 -3.891 1 96.94 144 VAL B C 1
ATOM 2965 O O . VAL B 1 144 ? 6.387 -6.363 -4.871 1 96.94 144 VAL B O 1
ATOM 2968 N N . PRO B 1 145 ? 6.695 -5.199 -2.934 1 97.62 145 P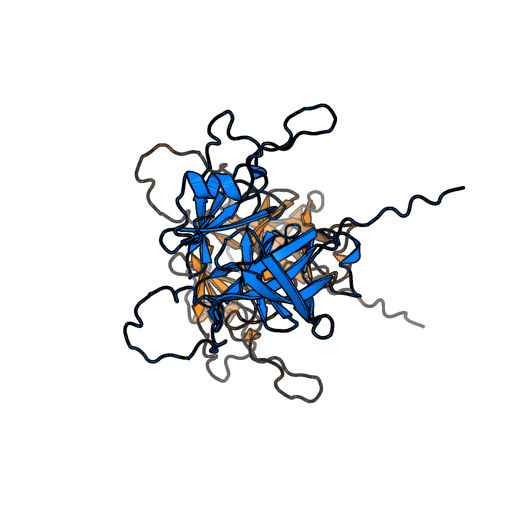RO B N 1
ATOM 2969 C CA . PRO B 1 145 ? 5.391 -4.559 -3.111 1 97.62 145 PRO B CA 1
ATOM 2970 C C . PRO B 1 145 ? 5.359 -3.607 -4.305 1 97.62 145 PRO B C 1
ATOM 2972 O O . PRO B 1 145 ? 6.234 -2.75 -4.441 1 97.62 145 PRO B O 1
ATOM 2975 N N . TRP B 1 146 ? 4.309 -3.75 -5.121 1 94.94 146 TRP B N 1
ATOM 2976 C CA . TRP B 1 146 ? 4.199 -2.92 -6.316 1 94.94 146 TRP B CA 1
ATOM 2977 C C . TRP B 1 146 ? 3.129 -1.849 -6.141 1 94.94 146 TRP B C 1
ATOM 2979 O O . TRP B 1 146 ? 3.441 -0.661 -6.039 1 94.94 146 TRP B O 1
ATOM 2989 N N . ILE B 1 147 ? 1.905 -2.271 -5.969 1 94.31 147 ILE B N 1
ATOM 2990 C CA . ILE B 1 147 ? 0.824 -1.32 -5.742 1 94.31 147 ILE B CA 1
ATOM 2991 C C . ILE B 1 147 ? -0.087 -1.83 -4.625 1 94.31 147 ILE B C 1
ATOM 2993 O O . ILE B 1 147 ? -0.056 -3.014 -4.285 1 94.31 147 ILE B O 1
ATOM 2997 N N . PHE B 1 148 ? -0.768 -0.894 -4.023 1 96.25 148 PHE B N 1
ATOM 2998 C CA . PHE B 1 148 ? -1.793 -1.164 -3.023 1 96.25 148 PHE B CA 1
ATOM 2999 C C . PHE B 1 148 ? -3.186 -1.006 -3.619 1 96.25 148 PHE B C 1
ATOM 3001 O O . PHE B 1 148 ? -3.471 -0.014 -4.293 1 96.25 148 PHE B O 1
ATOM 3008 N N . LEU B 1 149 ? -4.016 -1.968 -3.393 1 95.25 149 LEU B N 1
ATOM 3009 C CA . LEU B 1 149 ? -5.414 -1.917 -3.816 1 95.25 149 LEU B CA 1
ATOM 3010 C C . LEU B 1 149 ? -6.34 -1.763 -2.615 1 95.25 149 LEU B C 1
ATOM 3012 O O . LEU B 1 149 ? -6.453 -2.676 -1.792 1 95.25 149 LEU B O 1
ATOM 3016 N N . ASN B 1 150 ? -6.984 -0.68 -2.549 1 95.06 150 ASN B N 1
ATOM 3017 C CA . ASN B 1 150 ? -7.934 -0.428 -1.471 1 95.06 150 ASN B CA 1
ATOM 3018 C C . ASN B 1 150 ? -9.227 -1.212 -1.67 1 95.06 150 ASN B C 1
ATOM 3020 O O . ASN B 1 150 ? -9.656 -1.436 -2.805 1 95.06 150 ASN B O 1
ATOM 3024 N N . SER B 1 151 ? -9.859 -1.565 -0.606 1 94.25 151 SER B N 1
ATOM 3025 C CA . SER B 1 151 ? -11.125 -2.289 -0.698 1 94.25 151 SER B CA 1
ATOM 3026 C C . SER B 1 151 ? -12.242 -1.387 -1.214 1 94.25 151 SER B C 1
ATOM 3028 O O . SER B 1 151 ? -12.25 -0.185 -0.938 1 94.25 151 SER B O 1
ATOM 3030 N N . GLY B 1 152 ? -13.172 -1.983 -1.974 1 90 152 GLY B N 1
ATOM 3031 C CA . GLY B 1 152 ? -14.344 -1.256 -2.445 1 90 152 GLY B CA 1
ATOM 3032 C C . GLY B 1 152 ? -14 -0.135 -3.408 1 90 152 GLY B C 1
ATOM 3033 O O . GLY B 1 152 ? -13.164 -0.308 -4.297 1 90 152 GLY B O 1
ATOM 3034 N N . PRO B 1 153 ? -14.703 0.975 -3.258 1 85.56 153 PRO B N 1
ATOM 3035 C CA . PRO B 1 153 ? -14.484 2.076 -4.199 1 85.56 153 PRO B CA 1
ATOM 3036 C C . PRO B 1 153 ? -13.281 2.934 -3.832 1 85.56 153 PRO B C 1
ATOM 3038 O O . PRO B 1 153 ? -13.086 4.012 -4.398 1 85.56 153 PRO B O 1
ATOM 3041 N N . GLY B 1 154 ? -12.5 2.443 -2.896 1 88.44 154 GLY B N 1
ATOM 3042 C CA . GLY B 1 154 ? -11.266 3.158 -2.607 1 88.44 154 GLY B CA 1
ATOM 3043 C C . GLY B 1 154 ? -11.344 3.992 -1.342 1 88.44 154 GLY B C 1
ATOM 3044 O O . GLY B 1 154 ? -10.5 4.863 -1.115 1 88.44 154 GLY B O 1
ATOM 3045 N N . ASN B 1 155 ? -12.266 3.768 -0.497 1 88.75 155 ASN B N 1
ATOM 3046 C CA . ASN B 1 155 ? -12.445 4.586 0.697 1 88.75 155 ASN B CA 1
ATOM 3047 C C . ASN B 1 155 ? -12.547 3.729 1.955 1 88.75 155 ASN B C 1
ATOM 3049 O O . ASN B 1 155 ? -13.148 4.137 2.947 1 88.75 155 ASN B O 1
ATOM 3053 N N . SER B 1 156 ? -11.992 2.553 1.902 1 93.81 156 SER B N 1
ATOM 3054 C CA . SER B 1 156 ? -12.008 1.623 3.027 1 93.81 156 SER B CA 1
ATOM 3055 C C . SER B 1 156 ? -10.727 1.722 3.846 1 93.81 156 SER B C 1
ATOM 3057 O O . SER B 1 156 ? -9.695 2.186 3.348 1 93.81 156 SER B O 1
ATOM 3059 N N . THR B 1 157 ? -10.812 1.271 5.086 1 96.44 157 THR B N 1
ATOM 3060 C CA . THR B 1 157 ? -9.625 1.25 5.938 1 96.44 157 THR B CA 1
ATOM 3061 C C . THR B 1 157 ? -8.836 -0.037 5.73 1 96.44 157 THR B C 1
ATOM 3063 O O . THR B 1 157 ? -7.789 -0.236 6.352 1 96.44 157 THR B O 1
ATOM 3066 N N . SER B 1 158 ? -9.328 -0.858 4.828 1 96.12 158 SER B N 1
ATOM 3067 C CA . SER B 1 158 ? -8.68 -2.137 4.559 1 96.12 158 SER B CA 1
ATOM 3068 C C . SER B 1 158 ? -8.289 -2.26 3.09 1 96.12 158 SER B C 1
ATOM 3070 O O . SER B 1 158 ? -8.766 -1.495 2.248 1 96.12 158 SER B O 1
ATOM 3072 N N . GLY B 1 159 ? -7.398 -3.148 2.863 1 97 159 GLY B N 1
ATOM 3073 C CA . GLY B 1 159 ? -7.047 -3.482 1.492 1 97 159 GLY B CA 1
ATOM 3074 C C . GLY B 1 159 ? -8.055 -4.402 0.827 1 97 159 GLY B C 1
ATOM 3075 O O . GLY B 1 159 ? -8.836 -5.07 1.506 1 97 159 GLY B O 1
ATOM 3076 N N . MET B 1 160 ? -7.984 -4.395 -0.43 1 95.75 160 MET B N 1
ATOM 3077 C CA . MET B 1 160 ? -8.859 -5.273 -1.197 1 95.75 160 MET B CA 1
ATOM 3078 C C . MET B 1 160 ? -8.492 -6.734 -0.979 1 95.75 160 MET B C 1
ATOM 3080 O O . MET B 1 160 ? -7.312 -7.094 -1.012 1 95.75 160 MET B O 1
ATOM 3084 N N . LYS B 1 161 ? -9.555 -7.504 -0.74 1 94.88 161 LYS B N 1
ATOM 3085 C CA . LYS B 1 161 ? -9.367 -8.953 -0.717 1 94.88 161 LYS B CA 1
ATOM 3086 C C . LYS B 1 161 ? -9.375 -9.531 -2.129 1 94.88 161 LYS B C 1
ATOM 3088 O O . LYS B 1 161 ? -10.391 -10.047 -2.594 1 94.88 161 LYS B O 1
ATOM 3093 N N . VAL B 1 162 ? -8.227 -9.484 -2.758 1 93.12 162 VAL B N 1
ATOM 3094 C CA . VAL B 1 162 ? -8.109 -9.969 -4.129 1 93.12 162 VAL B CA 1
ATOM 3095 C C . VAL B 1 162 ? -8.039 -11.5 -4.133 1 93.12 162 VAL B C 1
ATOM 3097 O O . VAL B 1 162 ? -7.191 -12.086 -3.463 1 93.12 162 VAL B O 1
ATOM 3100 N N . GLU B 1 163 ? -8.898 -12.094 -4.902 1 85.88 163 GLU B N 1
ATOM 3101 C CA . GLU B 1 163 ? -8.953 -13.555 -4.988 1 85.88 163 GLU B CA 1
ATOM 3102 C C . GLU B 1 163 ? -8.453 -14.039 -6.344 1 85.88 163 GLU B C 1
ATOM 3104 O O . GLU B 1 163 ? -8.008 -15.18 -6.473 1 85.88 163 GLU B O 1
ATOM 3109 N N . TRP B 1 164 ? -8.531 -13.148 -7.324 1 85 164 TRP B N 1
ATOM 3110 C CA . TRP B 1 164 ? -8.117 -13.578 -8.656 1 85 164 TRP B CA 1
ATOM 3111 C C . TRP B 1 164 ? -7.531 -12.414 -9.445 1 85 164 TRP B C 1
ATOM 3113 O O . TRP B 1 164 ? -7.844 -11.25 -9.18 1 85 164 TRP B O 1
ATOM 3123 N N . LEU B 1 165 ? -6.664 -12.781 -10.375 1 84.69 165 LEU B N 1
ATOM 3124 C CA . LEU B 1 165 ? -6.082 -11.891 -11.367 1 84.69 165 LEU B CA 1
ATOM 3125 C C . LEU B 1 165 ? -6.328 -12.414 -12.781 1 84.69 165 LEU B C 1
ATOM 3127 O O . LEU B 1 165 ? -6.375 -13.625 -13 1 84.69 165 LEU B O 1
ATOM 3131 N N . THR B 1 166 ? -6.551 -11.484 -13.68 1 82.12 166 THR B N 1
ATOM 3132 C CA . THR B 1 166 ? -6.605 -11.852 -15.086 1 82.12 166 THR B CA 1
ATOM 3133 C C . THR B 1 166 ? -6.129 -10.695 -15.961 1 82.12 166 THR B C 1
ATOM 3135 O O . THR B 1 166 ? -6.004 -9.562 -15.492 1 82.12 166 THR B O 1
ATOM 3138 N N . ILE B 1 167 ? -5.742 -11.047 -17.141 1 80.06 167 ILE B N 1
ATOM 3139 C CA . ILE B 1 167 ? -5.254 -10.047 -18.078 1 80.06 167 ILE B CA 1
ATOM 3140 C C . ILE B 1 167 ? -6.211 -9.945 -19.266 1 80.06 167 ILE B C 1
ATOM 3142 O O . ILE B 1 167 ? -6.625 -10.961 -19.828 1 80.06 167 ILE B O 1
ATOM 3146 N N . LYS B 1 168 ? -6.574 -8.766 -19.531 1 79.19 168 LYS B N 1
ATOM 3147 C CA . LYS B 1 168 ? -7.418 -8.508 -20.703 1 79.19 168 LYS B CA 1
ATOM 3148 C C . LYS B 1 168 ? -7.07 -7.172 -21.344 1 79.19 168 LYS B C 1
ATOM 3150 O O . LYS B 1 168 ? -6.938 -6.16 -20.656 1 79.19 168 LYS B O 1
ATOM 3155 N N . ASP B 1 169 ? -6.836 -7.148 -22.641 1 78.5 169 ASP B N 1
ATOM 3156 C CA . ASP B 1 169 ? -6.605 -5.953 -23.438 1 78.5 169 ASP B CA 1
ATOM 3157 C C . ASP B 1 169 ? -5.438 -5.141 -22.891 1 78.5 169 ASP B C 1
ATOM 3159 O O . ASP B 1 169 ? -5.508 -3.912 -22.812 1 78.5 169 ASP B O 1
ATOM 3163 N N . GLY B 1 170 ? -4.523 -5.832 -22.375 1 81.56 170 GLY B N 1
ATOM 3164 C CA . GLY B 1 170 ? -3.299 -5.18 -21.938 1 81.56 170 GLY B CA 1
ATOM 3165 C C . GLY B 1 170 ? -3.367 -4.672 -20.516 1 81.56 170 GLY B C 1
ATOM 3166 O O . GLY B 1 170 ? -2.432 -4.031 -20.031 1 81.56 170 GLY B O 1
ATOM 3167 N N . PHE B 1 171 ? -4.484 -5.02 -19.859 1 85.62 171 PHE B N 1
ATOM 3168 C CA . PHE B 1 171 ? -4.645 -4.586 -18.484 1 85.62 171 PHE B CA 1
ATOM 3169 C C . PHE B 1 171 ? -4.734 -5.781 -17.547 1 85.62 171 PHE B C 1
ATOM 3171 O O . PHE B 1 171 ? -5.227 -6.844 -17.938 1 85.62 171 PHE B O 1
ATOM 3178 N N . LEU B 1 172 ? -4.227 -5.504 -16.391 1 87.69 172 LEU B N 1
ATOM 3179 C CA . LEU B 1 172 ? -4.43 -6.457 -15.305 1 87.69 172 LEU B CA 1
ATOM 3180 C C . LEU B 1 172 ? -5.719 -6.156 -14.547 1 87.69 172 LEU B C 1
ATOM 3182 O O . LEU B 1 172 ? -5.992 -5 -14.219 1 87.69 172 LEU B O 1
ATOM 3186 N N . TYR B 1 173 ? -6.477 -7.207 -14.367 1 84.62 173 TYR B N 1
ATOM 3187 C CA . TYR B 1 173 ? -7.695 -7.078 -13.578 1 84.62 173 TYR B CA 1
ATOM 3188 C C . TYR B 1 173 ? -7.586 -7.871 -12.281 1 84.62 173 TYR B C 1
ATOM 3190 O O . TYR B 1 173 ? -7.066 -8.984 -12.273 1 84.62 173 TYR B O 1
ATOM 3198 N N . ALA B 1 174 ? -7.996 -7.242 -11.25 1 90.94 174 ALA B N 1
ATOM 3199 C CA . ALA B 1 174 ? -8.023 -7.875 -9.93 1 90.94 174 ALA B CA 1
ATOM 3200 C C . ALA B 1 174 ? -9.43 -7.844 -9.336 1 90.94 174 ALA B C 1
ATOM 3202 O O . ALA B 1 174 ? -10.094 -6.805 -9.344 1 90.94 174 ALA B O 1
ATOM 3203 N N . GLY B 1 175 ? -9.875 -8.992 -8.836 1 87.06 175 GLY B N 1
ATOM 3204 C CA . GLY B 1 175 ? -11.203 -9.078 -8.242 1 87.06 175 GLY B CA 1
ATOM 3205 C C . GLY B 1 175 ? -11.25 -9.945 -7.004 1 87.06 175 GLY B C 1
ATOM 3206 O O . GLY B 1 175 ? -10.281 -10.641 -6.688 1 87.06 175 GLY B O 1
ATOM 3207 N N . GLY B 1 176 ? -12.32 -9.742 -6.25 1 87.69 176 GLY B N 1
ATOM 3208 C CA . GLY B 1 176 ? -12.555 -10.531 -5.051 1 87.69 176 GLY B CA 1
ATOM 3209 C C . GLY B 1 176 ? -13.617 -11.594 -5.23 1 87.69 176 GLY B C 1
ATOM 3210 O O . GLY B 1 176 ? -13.664 -12.266 -6.262 1 87.69 176 GLY B O 1
ATOM 3211 N N . HIS B 1 177 ? -14.461 -11.75 -4.207 1 81.56 177 HIS B N 1
ATOM 3212 C CA . HIS B 1 177 ? -15.484 -12.789 -4.215 1 81.56 177 HIS B CA 1
ATOM 3213 C C . HIS B 1 177 ? -16.609 -12.445 -5.184 1 81.56 177 HIS B C 1
ATOM 3215 O O . HIS B 1 177 ? -17.312 -13.328 -5.664 1 81.56 177 HIS B O 1
ATOM 3221 N N . GLY B 1 178 ? -16.719 -11.211 -5.398 1 80.25 178 GLY B N 1
ATOM 3222 C CA . GLY B 1 178 ? -17.672 -10.797 -6.41 1 80.25 178 GLY B CA 1
ATOM 3223 C C . GLY B 1 178 ? -19.094 -10.711 -5.879 1 80.25 178 GLY B C 1
ATOM 3224 O O . GLY B 1 178 ? -20.047 -10.531 -6.652 1 80.25 178 GLY B O 1
ATOM 3225 N N . CYS B 1 179 ? -19.25 -10.953 -4.535 1 81.25 179 CYS B N 1
ATOM 3226 C CA . CYS B 1 179 ? -20.562 -10.828 -3.918 1 81.25 179 CYS B CA 1
ATOM 3227 C C . CYS B 1 179 ? -20.484 -10.016 -2.631 1 81.25 179 CYS B C 1
ATOM 3229 O O . CYS B 1 179 ? -19.391 -9.75 -2.127 1 81.25 179 CYS B O 1
ATOM 3231 N N . GLU B 1 180 ? -21.656 -9.617 -2.195 1 84.19 180 GLU B N 1
ATOM 3232 C CA . GLU B 1 180 ? -21.703 -8.883 -0.938 1 84.19 180 GLU B CA 1
ATOM 3233 C C . GLU B 1 180 ? -21.219 -9.734 0.226 1 84.19 180 GLU B C 1
ATOM 3235 O O . GLU B 1 180 ? -21.312 -10.961 0.183 1 84.19 180 GLU B O 1
ATOM 3240 N N . TYR B 1 181 ? -20.672 -9.078 1.114 1 88 181 TYR B N 1
ATOM 3241 C CA . TYR B 1 181 ? -20.328 -9.758 2.352 1 88 181 TYR B CA 1
ATOM 3242 C C . TYR B 1 181 ? -21.469 -9.688 3.359 1 88 181 TYR B C 1
ATOM 3244 O O . TYR B 1 181 ? -21.984 -8.602 3.643 1 88 181 TYR B O 1
ATOM 3252 N N . ARG B 1 182 ? -21.828 -10.812 3.816 1 87.69 182 ARG B N 1
ATOM 3253 C CA . ARG B 1 182 ? -22.922 -10.906 4.777 1 87.69 182 ARG B CA 1
ATOM 3254 C C . ARG B 1 182 ? -22.422 -11.414 6.125 1 87.69 182 ARG B C 1
ATOM 3256 O O . ARG B 1 182 ? -21.531 -12.273 6.184 1 87.69 182 ARG B O 1
ATOM 3263 N N . ASN B 1 183 ? -23 -10.836 7.203 1 89.69 183 ASN B N 1
ATOM 3264 C CA . ASN B 1 183 ? -22.672 -11.344 8.523 1 89.69 183 ASN B CA 1
ATOM 3265 C C . ASN B 1 183 ? -23.453 -12.617 8.852 1 89.69 183 ASN B C 1
ATOM 3267 O O . ASN B 1 183 ? -24.172 -13.141 8.008 1 89.69 183 ASN B O 1
ATOM 3271 N N . ASP B 1 184 ? -23.219 -13.031 10.086 1 91.31 184 ASP B N 1
ATOM 3272 C CA . ASP B 1 184 ? -23.812 -14.312 10.484 1 91.31 184 ASP B CA 1
ATOM 3273 C C . ASP B 1 184 ? -25.328 -14.242 10.492 1 91.31 184 ASP B C 1
ATOM 3275 O O . ASP B 1 184 ? -26.016 -15.266 10.375 1 91.31 184 ASP B O 1
ATOM 3279 N N . LYS B 1 185 ? -25.891 -13.094 10.602 1 94.44 185 LYS B N 1
ATOM 3280 C CA . LYS B 1 185 ? -27.344 -12.906 10.633 1 94.44 185 LYS B CA 1
ATOM 3281 C C . LYS B 1 185 ? -27.906 -12.766 9.219 1 94.44 185 LYS B C 1
ATOM 3283 O O . LYS B 1 185 ? -29.125 -12.695 9.039 1 94.44 185 LYS B O 1
ATOM 3288 N N . GLY B 1 186 ? -27.047 -12.719 8.273 1 90.56 186 GLY B N 1
ATOM 3289 C CA . GLY B 1 186 ? -27.484 -12.625 6.887 1 90.56 186 GLY B CA 1
ATOM 3290 C C . GLY B 1 186 ? -27.531 -11.203 6.371 1 90.56 186 GLY B C 1
ATOM 3291 O O . GLY B 1 186 ? -27.812 -10.969 5.195 1 90.56 186 GLY B O 1
ATOM 3292 N N . ASP B 1 187 ? -27.219 -10.211 7.199 1 92.56 187 ASP B N 1
ATOM 3293 C CA . ASP B 1 187 ? -27.266 -8.812 6.781 1 92.56 187 ASP B CA 1
ATOM 3294 C C . ASP B 1 187 ? -26.047 -8.453 5.934 1 92.56 187 ASP B C 1
ATOM 3296 O O . ASP B 1 187 ? -24.938 -8.898 6.215 1 92.56 187 ASP B O 1
ATOM 3300 N N . VAL B 1 188 ? -26.344 -7.684 4.906 1 89.31 188 VAL B N 1
ATOM 3301 C CA . VAL B 1 188 ? -25.234 -7.195 4.086 1 89.31 188 VAL B CA 1
ATOM 3302 C C . VAL B 1 188 ? -24.406 -6.195 4.883 1 89.31 188 VAL B C 1
ATOM 3304 O O . VAL B 1 188 ? -24.922 -5.184 5.359 1 89.31 188 VAL B O 1
ATOM 3307 N N . VAL B 1 189 ? -23.141 -6.531 5.035 1 91.94 189 VAL B N 1
ATOM 3308 C CA . VAL B 1 189 ? -22.234 -5.691 5.801 1 91.94 189 VAL B CA 1
ATOM 3309 C C . VAL B 1 189 ? -21.5 -4.738 4.863 1 91.94 189 VAL B C 1
ATOM 3311 O O . VAL B 1 189 ? -21.266 -3.574 5.207 1 91.94 189 VAL B O 1
ATOM 3314 N N . THR B 1 190 ? -21.125 -5.254 3.738 1 90.31 190 THR B N 1
ATOM 3315 C CA . THR B 1 190 ? -20.422 -4.426 2.766 1 90.31 190 THR B CA 1
ATOM 3316 C C . THR B 1 190 ? -20.531 -5.016 1.363 1 90.31 190 THR B C 1
ATOM 3318 O O . THR B 1 190 ? -20.703 -6.227 1.207 1 90.31 190 THR B O 1
ATOM 3321 N N . GLU B 1 191 ? -20.453 -4.148 0.379 1 86.94 191 GLU B N 1
ATOM 3322 C CA . GLU B 1 191 ? -20.453 -4.57 -1.019 1 86.94 191 GLU B CA 1
ATOM 3323 C C . GLU B 1 191 ? -19.062 -4.418 -1.639 1 86.94 191 GLU B C 1
ATOM 3325 O O . GLU B 1 191 ? -18.906 -4.551 -2.854 1 86.94 191 GLU B O 1
ATOM 3330 N N . ASP B 1 192 ? -18.062 -4.266 -0.844 1 90 192 ASP B N 1
ATOM 3331 C CA . ASP B 1 192 ? -16.703 -4.008 -1.311 1 90 192 ASP B CA 1
ATOM 3332 C C . ASP B 1 192 ? -16.203 -5.148 -2.197 1 90 192 ASP B C 1
ATOM 3334 O O . ASP B 1 192 ? -15.57 -4.906 -3.225 1 90 192 ASP B O 1
ATOM 3338 N N . PRO B 1 193 ? -16.578 -6.355 -1.87 1 87.44 193 PRO B N 1
ATOM 3339 C CA . PRO B 1 193 ? -16.047 -7.469 -2.66 1 87.44 193 PRO B CA 1
ATOM 3340 C C . PRO B 1 193 ? -16.594 -7.496 -4.086 1 87.44 193 PRO B C 1
ATOM 3342 O O . PRO B 1 193 ? -16.109 -8.258 -4.922 1 87.44 193 PRO B O 1
ATOM 3345 N N . MET B 1 194 ? -17.484 -6.633 -4.402 1 84.94 194 MET B N 1
ATOM 3346 C CA . MET B 1 194 ? -18.078 -6.609 -5.734 1 84.94 194 MET B CA 1
ATOM 3347 C C . MET B 1 194 ? -17.25 -5.762 -6.688 1 84.94 194 MET B C 1
ATOM 3349 O O . MET B 1 194 ? -17.438 -5.812 -7.902 1 84.94 194 MET B O 1
ATOM 3353 N N . TRP B 1 195 ? -16.312 -5.086 -6.203 1 87 195 TRP B N 1
ATOM 3354 C CA . TRP B 1 195 ? -15.5 -4.191 -7.02 1 87 195 TRP B CA 1
ATOM 3355 C C . TRP B 1 195 ? -14.367 -4.953 -7.703 1 87 195 TRP B C 1
ATOM 3357 O O . TRP B 1 195 ? -13.82 -5.898 -7.137 1 87 195 TRP B O 1
ATOM 3367 N N . VAL B 1 196 ? -14.07 -4.543 -8.953 1 88.56 196 VAL B N 1
ATOM 3368 C CA . VAL B 1 196 ? -12.945 -5.031 -9.742 1 88.56 196 VAL B CA 1
ATOM 3369 C C . VAL B 1 196 ? -12.008 -3.873 -10.078 1 88.56 196 VAL B C 1
ATOM 3371 O O . VAL B 1 196 ? -12.461 -2.762 -10.367 1 88.56 196 VAL B O 1
ATOM 3374 N N . LYS B 1 197 ? -10.75 -4.168 -9.953 1 90.94 197 LYS B N 1
ATOM 3375 C CA . LYS B 1 197 ? -9.75 -3.15 -10.266 1 90.94 197 LYS B CA 1
ATOM 3376 C C . LYS B 1 197 ? -9.102 -3.418 -11.617 1 90.94 197 LYS B C 1
ATOM 3378 O O . LYS B 1 197 ? -8.711 -4.551 -11.914 1 90.94 197 LYS B O 1
ATOM 3383 N N . LYS B 1 198 ? -9.117 -2.398 -12.469 1 87.44 198 LYS B N 1
ATOM 3384 C CA . LYS B 1 198 ? -8.352 -2.396 -13.711 1 87.44 198 LYS B CA 1
ATOM 3385 C C . LYS B 1 198 ? -7.012 -1.686 -13.539 1 87.44 198 LYS B C 1
ATOM 3387 O O . LYS B 1 198 ? -6.973 -0.515 -13.148 1 87.44 198 LYS B O 1
ATOM 3392 N N . ILE B 1 199 ? -5.926 -2.383 -13.812 1 89.25 199 ILE B N 1
ATOM 3393 C CA . ILE B 1 199 ? -4.594 -1.884 -13.484 1 89.25 199 ILE B CA 1
ATOM 3394 C C . ILE B 1 199 ? -3.742 -1.818 -14.75 1 89.25 199 ILE B C 1
ATOM 3396 O O . ILE B 1 199 ? -3.645 -2.799 -15.492 1 89.25 199 ILE B O 1
ATOM 3400 N N . SER B 1 200 ? -3.129 -0.722 -14.984 1 86.5 200 SER B N 1
ATOM 3401 C CA . SER B 1 200 ? -2.225 -0.578 -16.125 1 86.5 200 SER B CA 1
ATOM 3402 C C . SER B 1 200 ? -0.831 -1.1 -15.789 1 86.5 200 SER B C 1
ATOM 3404 O O . SER B 1 200 ? -0.528 -1.378 -14.625 1 86.5 200 SER B O 1
ATOM 3406 N N . ARG B 1 201 ? -0.019 -1.165 -16.812 1 86.06 201 ARG B N 1
ATOM 3407 C CA . ARG B 1 201 ? 1.336 -1.673 -16.625 1 86.06 201 ARG B CA 1
ATOM 3408 C C . ARG B 1 201 ? 2.15 -0.743 -15.734 1 86.06 201 ARG B C 1
ATOM 3410 O O . ARG B 1 201 ? 3.129 -1.166 -15.117 1 86.06 201 ARG B O 1
ATOM 3417 N N . LYS B 1 202 ? 1.668 0.531 -15.656 1 80.56 202 LYS B N 1
ATOM 3418 C CA . LYS B 1 202 ? 2.389 1.505 -14.844 1 80.56 202 LYS B CA 1
ATOM 3419 C C . LYS B 1 202 ? 1.776 1.613 -13.453 1 80.56 202 LYS B C 1
ATOM 3421 O O . LYS B 1 202 ? 2.195 2.449 -12.648 1 80.56 202 LYS B O 1
ATOM 3426 N N . GLY B 1 203 ? 0.736 0.855 -13.258 1 85.62 203 GLY B N 1
ATOM 3427 C CA . GLY B 1 203 ? 0.186 0.793 -11.914 1 85.62 203 GLY B CA 1
ATOM 3428 C C . GLY B 1 203 ? -0.973 1.748 -11.695 1 85.62 203 GLY B C 1
ATOM 3429 O O . GLY B 1 203 ? -1.362 2.012 -10.555 1 85.62 203 GLY B O 1
ATOM 3430 N N . VAL B 1 204 ? -1.471 2.299 -12.773 1 82.88 204 VAL B N 1
ATOM 3431 C CA . VAL B 1 204 ? -2.648 3.15 -12.648 1 82.88 204 VAL B CA 1
ATOM 3432 C C . VAL B 1 204 ? -3.885 2.291 -12.398 1 82.88 204 VAL B C 1
ATOM 3434 O O . VAL B 1 204 ? -4.141 1.332 -13.125 1 82.88 204 VAL B O 1
ATOM 3437 N N . ILE B 1 205 ? -4.605 2.666 -11.359 1 84.56 205 ILE B N 1
ATOM 3438 C CA . ILE B 1 205 ? -5.746 1.86 -10.938 1 84.56 205 ILE B CA 1
ATOM 3439 C C . ILE B 1 205 ? -7.047 2.561 -11.328 1 84.56 205 ILE B C 1
ATOM 3441 O O . ILE B 1 205 ? -7.25 3.732 -11 1 84.56 205 ILE B O 1
ATOM 3445 N N . ASN B 1 206 ? -7.848 1.9 -11.984 1 77.88 206 ASN B N 1
ATOM 3446 C CA . ASN B 1 206 ? -9.203 2.346 -12.305 1 77.88 206 ASN B CA 1
ATOM 3447 C C . ASN B 1 206 ? -10.25 1.397 -11.734 1 77.88 206 ASN B C 1
ATOM 3449 O O . ASN B 1 206 ? -10.039 0.184 -11.695 1 77.88 206 ASN B O 1
ATOM 3453 N N . LEU B 1 207 ? -11.219 2.018 -11.195 1 74.19 207 LEU B N 1
ATOM 3454 C CA . LEU B 1 207 ? -12.281 1.258 -10.547 1 74.19 207 LEU B CA 1
ATOM 3455 C C . LEU B 1 207 ? -13.383 0.905 -11.547 1 74.19 207 LEU B C 1
ATOM 3457 O O . LEU B 1 207 ? -13.742 1.722 -12.391 1 74.19 207 LEU B O 1
ATOM 3461 N N . THR B 1 208 ? -13.688 -0.263 -11.594 1 59.75 208 THR B N 1
ATOM 3462 C CA . THR B 1 208 ? -14.875 -0.642 -12.344 1 59.75 208 THR B CA 1
ATOM 3463 C C . THR B 1 208 ? -15.781 -1.549 -11.516 1 59.75 208 THR B C 1
ATOM 3465 O O . THR B 1 208 ? -15.312 -2.201 -10.578 1 59.75 208 THR B O 1
ATOM 3468 N N . ILE B 1 209 ? -17.094 -1.146 -11.414 1 54.56 209 ILE B N 1
ATOM 3469 C CA . ILE B 1 209 ? -18.031 -1.992 -10.688 1 54.56 209 ILE B CA 1
ATOM 3470 C C . ILE B 1 209 ? -18.453 -3.17 -11.562 1 54.56 209 ILE B C 1
ATOM 3472 O O . ILE B 1 209 ? -18.797 -2.988 -12.734 1 54.56 209 ILE B O 1
ATOM 3476 N N . GLY B 1 210 ? -17.969 -4.258 -11.266 1 47.09 210 GLY B N 1
ATOM 3477 C CA . GLY B 1 210 ? -18.547 -5.41 -11.938 1 47.09 210 GLY B CA 1
ATOM 3478 C C . GLY B 1 210 ? -20 -5.633 -11.594 1 47.09 210 GLY B C 1
ATOM 3479 O O . GLY B 1 210 ? -20.359 -5.762 -10.422 1 47.09 210 GLY B O 1
ATOM 3480 N N . GLN B 1 211 ? -20.938 -4.773 -12.18 1 37.91 211 GLN B N 1
ATOM 3481 C CA . GLN B 1 211 ? -22.312 -5.234 -11.992 1 37.91 211 GLN B CA 1
ATOM 3482 C C . GLN B 1 211 ? -22.406 -6.75 -12.133 1 37.91 211 GLN B C 1
ATOM 3484 O O . GLN B 1 211 ? -22.016 -7.312 -13.156 1 37.91 211 GLN B O 1
ATOM 3489 N N . PHE B 1 212 ? -22.328 -7.305 -11.031 1 37.06 212 PHE B N 1
ATOM 3490 C CA . PHE B 1 212 ? -22.672 -8.719 -10.984 1 37.06 212 PHE B CA 1
ATOM 3491 C C . PHE B 1 212 ? -23.969 -8.984 -11.75 1 37.06 212 PHE B C 1
ATOM 3493 O O . PHE B 1 212 ? -24.922 -8.211 -11.664 1 37.06 212 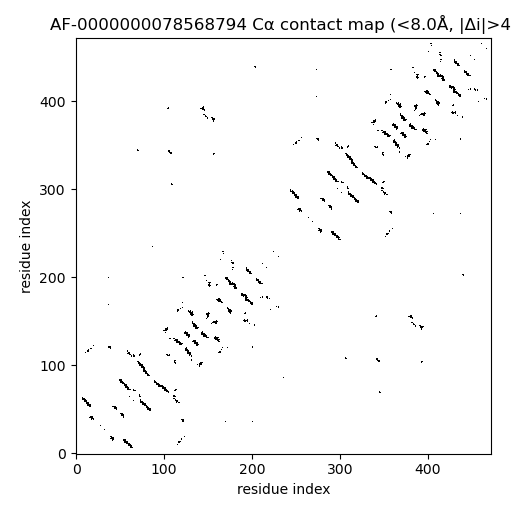PHE B O 1
ATOM 3500 N N . ILE B 1 213 ? -23.891 -9.484 -12.961 1 30.31 213 ILE B N 1
ATOM 3501 C CA . ILE B 1 213 ? -25.141 -10.062 -13.445 1 30.31 213 ILE B CA 1
ATOM 3502 C C . ILE B 1 213 ? -25.812 -10.859 -12.328 1 30.31 213 ILE B C 1
ATOM 3504 O O . ILE B 1 213 ? -25.188 -11.727 -11.719 1 30.31 213 ILE B O 1
ATOM 3508 N N . PRO B 1 214 ? -26.906 -10.547 -11.867 1 29.73 214 PRO B N 1
ATOM 3509 C CA . PRO B 1 214 ? -27.781 -11.414 -11.07 1 29.73 214 PRO B CA 1
ATOM 3510 C C . PRO B 1 214 ? -27.734 -12.867 -11.531 1 29.73 214 PRO B C 1
ATOM 3512 O O . PRO B 1 214 ? -27.828 -13.141 -12.727 1 29.73 214 PRO B O 1
ATOM 3515 N N . GLY B 1 215 ? -27.281 -13.953 -10.664 1 28.25 215 GLY B N 1
ATOM 3516 C CA . GLY B 1 215 ? -27.109 -15.383 -10.867 1 28.25 215 GLY B CA 1
ATOM 3517 C C . GLY B 1 215 ? -25.656 -15.766 -11.117 1 28.25 215 GLY B C 1
ATOM 3518 O O . GLY B 1 215 ? -25.359 -16.938 -11.336 1 28.25 215 GLY B O 1
ATOM 3519 N N . ALA B 1 216 ? -25 -14.859 -11.586 1 28.88 216 ALA B N 1
ATOM 3520 C CA . ALA B 1 216 ? -23.594 -15.203 -11.805 1 28.88 216 ALA B CA 1
ATOM 3521 C C . ALA B 1 216 ? -22.844 -15.297 -10.484 1 28.88 216 ALA B C 1
ATOM 3523 O O . ALA B 1 216 ? -22.328 -14.297 -9.984 1 28.88 216 ALA B O 1
ATOM 3524 N N . ALA B 1 217 ? -23.5 -15.586 -9.398 1 27.55 217 ALA B N 1
ATOM 3525 C CA . ALA B 1 217 ? -22.812 -15.82 -8.133 1 27.55 217 ALA B CA 1
ATOM 3526 C C . ALA B 1 217 ? -21.391 -16.281 -8.359 1 27.55 217 ALA B C 1
ATOM 3528 O O . ALA B 1 217 ? -20.438 -15.594 -7.992 1 27.55 217 ALA B O 1
ATOM 3529 N N . CYS B 1 218 ? -21.031 -17.422 -7.512 1 27.95 218 CYS B N 1
ATOM 3530 C CA . CYS B 1 218 ? -19.797 -18.172 -7.277 1 27.95 218 CYS B CA 1
ATOM 3531 C C . CYS B 1 218 ? -19.203 -18.656 -8.594 1 27.95 218 CYS B C 1
ATOM 3533 O O . CYS B 1 218 ? -18.391 -19.578 -8.602 1 27.95 218 CYS B O 1
ATOM 3535 N N . GLN B 1 219 ? -19.828 -18.5 -9.656 1 26.53 219 GLN B N 1
ATOM 3536 C CA . GLN B 1 219 ? -19.109 -19.109 -10.773 1 26.53 219 GLN B CA 1
ATOM 3537 C C . GLN B 1 219 ? -17.797 -18.375 -11.039 1 26.53 219 GLN B C 1
ATOM 3539 O O . GLN B 1 219 ? -17.797 -17.297 -11.633 1 26.53 219 GLN B O 1
ATOM 3544 N N . THR B 1 220 ? -16.938 -18.359 -10.062 1 29.8 220 THR B N 1
ATOM 3545 C CA . THR B 1 220 ? -15.664 -17.688 -9.82 1 29.8 220 THR B CA 1
ATOM 3546 C C . THR B 1 220 ? -14.867 -17.562 -11.117 1 29.8 220 THR B C 1
ATOM 3548 O O . THR B 1 220 ? -14.516 -16.453 -11.523 1 29.8 220 THR B O 1
ATOM 3551 N N . GLN B 1 221 ? -13.57 -18.203 -11.094 1 27.61 221 GLN B N 1
ATOM 3552 C CA . GLN B 1 221 ? -12.438 -18.062 -12 1 27.61 221 GLN B CA 1
ATOM 3553 C C . GLN B 1 221 ? -12.844 -18.344 -13.438 1 27.61 221 GLN B C 1
ATOM 3555 O O . GLN B 1 221 ? -12.438 -17.641 -14.359 1 27.61 221 GLN B O 1
ATOM 3560 N N . ALA B 1 222 ? -13.648 -19.391 -13.656 1 26.81 222 ALA B N 1
ATOM 3561 C CA . ALA B 1 222 ? -13.883 -19.938 -14.984 1 26.81 222 ALA B CA 1
ATOM 3562 C C . ALA B 1 222 ? -14.867 -19.078 -15.773 1 26.81 222 ALA B C 1
ATOM 3564 O O . ALA B 1 222 ? -14.734 -18.922 -16.984 1 26.81 222 ALA B O 1
ATOM 3565 N N . SER B 1 223 ? -15.836 -18.562 -15.109 1 27.84 223 SER B N 1
ATOM 3566 C CA . SER B 1 223 ? -16.891 -17.922 -15.891 1 27.84 223 SER B CA 1
ATOM 3567 C C . SER B 1 223 ? -16.453 -16.547 -16.375 1 27.84 223 SER B C 1
ATOM 3569 O O . SER B 1 223 ? -16.953 -16.047 -17.391 1 27.84 223 SER B O 1
ATOM 3571 N N . ILE B 1 224 ? -15.727 -15.914 -15.586 1 30.7 224 ILE B N 1
ATOM 3572 C CA . ILE B 1 224 ? -15.227 -14.656 -16.141 1 30.7 224 ILE B CA 1
ATOM 3573 C C . ILE B 1 224 ? -14.445 -14.938 -17.422 1 30.7 224 ILE B C 1
ATOM 3575 O O . ILE B 1 224 ? -14.422 -14.117 -18.344 1 30.7 224 ILE B O 1
ATOM 3579 N N . CYS B 1 225 ? -13.859 -16.172 -17.469 1 28.08 225 CYS B N 1
ATOM 3580 C CA . CYS B 1 225 ? -13.18 -16.578 -18.688 1 28.08 225 CYS B CA 1
ATOM 3581 C C . CYS B 1 225 ? -14.156 -16.688 -19.844 1 28.08 225 CYS B C 1
ATOM 3583 O O . CYS B 1 225 ? -13.773 -16.5 -21 1 28.08 225 CYS B O 1
ATOM 3585 N N . GLU B 1 226 ? -15.336 -17.125 -19.531 1 30.58 226 GLU B N 1
ATOM 3586 C CA . GLU B 1 226 ? -16.234 -17.312 -20.672 1 30.58 226 GLU B CA 1
ATOM 3587 C C . GLU B 1 226 ? -16.688 -15.969 -21.234 1 30.58 226 GLU B C 1
ATOM 3589 O O . GLU B 1 226 ? -16.875 -15.828 -22.438 1 30.58 226 GLU B O 1
ATOM 3594 N N . LYS B 1 227 ? -17.062 -14.992 -20.359 1 30.67 227 LYS B N 1
ATOM 3595 C CA . LYS B 1 227 ? -17.609 -13.742 -20.891 1 30.67 227 LYS B CA 1
ATOM 3596 C C . LYS B 1 227 ? -16.484 -12.828 -21.406 1 30.67 227 LYS B C 1
ATOM 3598 O O . LYS B 1 227 ? -16.734 -11.914 -22.188 1 30.67 227 LYS B O 1
ATOM 3603 N N . PHE B 1 228 ? -15.383 -12.812 -20.75 1 28.44 228 PHE B N 1
ATOM 3604 C CA . PHE B 1 228 ? -14.156 -12.25 -21.297 1 28.44 228 PHE B CA 1
ATOM 3605 C C . PHE B 1 228 ? -13.266 -13.344 -21.875 1 28.44 228 PHE B C 1
ATOM 3607 O O . PHE B 1 228 ? -12.594 -14.062 -21.125 1 28.44 228 PHE B O 1
ATOM 3614 N N . PRO B 1 229 ? -13.469 -13.75 -23.062 1 26.62 229 PRO B N 1
ATOM 3615 C CA . PRO B 1 229 ? -12.594 -14.781 -23.625 1 26.62 229 PRO B CA 1
ATOM 3616 C C . PRO B 1 229 ? -11.117 -14.531 -23.312 1 26.62 229 PRO B C 1
ATOM 3618 O O . PRO B 1 229 ? -10.586 -13.477 -23.672 1 26.62 229 PRO B O 1
ATOM 3621 N N . MET B 1 230 ? -10.805 -14.789 -22.109 1 25.7 230 MET B N 1
ATOM 3622 C CA . MET B 1 230 ? -9.352 -14.906 -22.031 1 25.7 230 MET B CA 1
ATOM 3623 C C . MET B 1 230 ? -8.805 -15.742 -23.172 1 25.7 230 MET B C 1
ATOM 3625 O O . MET B 1 230 ? -9.359 -16.797 -23.5 1 25.7 230 MET B O 1
ATOM 3629 N N . LYS B 1 231 ? -8.305 -15.102 -24.141 1 26.02 231 LYS B N 1
ATOM 3630 C CA . LYS B 1 231 ? -7.562 -15.922 -25.078 1 26.02 231 LYS B CA 1
ATOM 3631 C C . LYS B 1 231 ? -6.715 -16.969 -24.359 1 26.02 231 LYS B C 1
ATOM 3633 O O . LYS B 1 231 ? -5.598 -16.672 -23.922 1 26.02 231 LYS B O 1
ATOM 3638 N N . THR B 1 232 ? -7.23 -17.469 -23.281 1 25.25 232 THR B N 1
ATOM 3639 C CA . THR B 1 232 ? -6.48 -18.688 -23 1 25.25 232 THR B CA 1
ATOM 3640 C C . THR B 1 232 ? -6.594 -19.688 -24.156 1 25.25 232 THR B C 1
ATOM 3642 O O . THR B 1 232 ? -7.691 -19.953 -24.641 1 25.25 232 THR B O 1
ATOM 3645 N N . GLY B 1 233 ? -5.773 -19.625 -25.062 1 24.86 233 GLY B N 1
ATOM 3646 C CA . GLY B 1 233 ? -5.672 -20.703 -26.031 1 24.86 233 GLY B CA 1
ATOM 3647 C C . GLY B 1 233 ? -5.922 -22.078 -25.438 1 24.86 233 GLY B C 1
ATOM 3648 O O . GLY B 1 233 ? -5.746 -23.094 -26.109 1 24.86 233 GLY B O 1
ATOM 3649 N N . MET B 1 234 ? -5.93 -22.25 -24.094 1 20 234 MET B N 1
ATOM 3650 C CA . MET B 1 234 ? -6.051 -23.703 -23.922 1 20 234 MET B CA 1
ATOM 3651 C C . MET B 1 234 ? -7.5 -24.156 -24.094 1 20 234 MET B C 1
ATOM 3653 O O . MET B 1 234 ? -8.375 -23.719 -23.344 1 20 234 MET B O 1
ATOM 3657 N N . LYS B 1 235 ? -8.117 -23.984 -25.25 1 23.12 235 LYS B N 1
ATOM 3658 C CA . LYS B 1 235 ? -9.227 -24.875 -25.578 1 23.12 235 LYS B CA 1
ATOM 3659 C C . LYS B 1 235 ? -9.062 -26.234 -24.891 1 23.12 235 LYS B C 1
ATOM 3661 O O . LYS B 1 235 ? -8.031 -26.891 -25.047 1 23.12 235 LYS B O 1
ATOM 3666 N N . PHE B 1 236 ? -9.609 -26.406 -23.703 1 18.77 236 PHE B N 1
ATOM 3667 C CA . PHE B 1 236 ? -9.789 -27.844 -23.516 1 18.77 236 PHE B CA 1
ATOM 3668 C C . PHE B 1 236 ? -10.836 -28.375 -24.5 1 18.77 236 PHE B C 1
ATOM 3670 O O . PHE B 1 236 ? -11.781 -27.688 -24.844 1 18.77 236 PHE B O 1
#